Protein AF-0000000080772546 (afdb_homodimer)

Sequence (506 aa):
MTMKTEFAQDALAGRVILITGASQGIGREAALTFARHGATVVLLSRSVKGLEKVYDEIVAAGGPEPAAVPLDLLNAGENEFNQLALTIQREFGRLDGIAHCASHFYALSPLTNQTIEEWMNQYRINTVAPFALTRACLPLLKEAPDASVLFVGEHHALHPAAYWGGFGASNAGLPYLTKVAADEWEMLPSLRVNLLLPGPVNSPQRNRTHPGEDKSERADLADLMPHFLYWLGADSRGRSGEVVELDLRKPRGMTMKTEFAQDALAGRVILITGASQGIGREAALTFARHGATVVLLSRSVKGLEKVYDEIVAAGGPEPAAVPLDLLNAGENEFNQLALTIQREFGRLDGIAHCASHFYALSPLTNQTIEEWMNQYRINTVAPFALTRACLPLLKEAPDASVLFVGEHHALHPAAYWGGFGASNAGLPYLTKVAADEWEMLPSLRVNLLLPGPVNSPQRNRTHPGEDKSERADLADLMPHFLYWLGADSRGRSGEVVELDLRKPRG

Solvent-accessible surface area (backbone atoms only — not comparable to full-atom values): 25727 Å² total; per-residue (Å²): 130,83,72,73,72,78,74,60,61,58,61,33,52,86,36,32,34,38,27,29,29,23,45,47,48,67,19,25,52,46,49,51,51,41,20,64,16,36,12,32,37,37,35,26,25,63,48,60,69,35,35,51,52,49,46,50,52,34,46,73,72,68,27,49,76,56,47,75,43,74,46,49,56,82,76,55,50,72,65,54,35,42,49,50,34,49,50,41,39,72,74,66,67,50,31,24,29,36,39,37,45,45,71,54,75,90,69,83,40,51,68,82,76,58,50,71,64,58,32,50,53,21,25,38,33,37,28,46,34,56,51,49,44,49,49,43,34,39,71,42,28,70,69,26,82,62,14,19,37,37,42,52,58,53,63,45,32,80,49,61,43,60,32,41,47,45,48,22,29,20,36,28,21,39,66,40,45,27,38,19,50,27,56,64,35,65,85,38,81,37,47,35,25,30,33,39,20,68,49,60,38,64,30,67,65,42,49,71,76,39,66,85,56,57,68,87,72,29,15,57,58,75,74,50,45,35,57,52,50,36,59,59,30,76,81,35,68,87,59,52,38,48,76,45,80,44,72,64,45,71,76,80,125,130,84,71,73,71,77,73,60,61,57,61,34,51,85,35,31,34,39,27,30,29,22,45,45,48,67,19,25,53,46,50,50,50,42,20,64,17,36,12,31,37,35,36,26,25,62,47,59,70,35,36,50,51,50,47,50,53,34,46,74,72,68,27,49,76,56,47,75,42,74,47,48,57,82,74,54,50,72,63,55,36,40,49,50,35,50,49,40,39,73,74,64,67,50,30,22,30,35,40,40,45,44,71,52,78,91,69,83,39,50,69,83,77,58,51,71,65,57,32,52,52,21,25,38,33,39,28,47,34,58,52,50,46,49,50,41,33,38,70,41,29,68,70,25,84,63,14,19,38,37,42,52,58,54,64,46,32,82,49,60,43,60,32,42,46,46,49,23,29,19,38,28,21,39,66,39,46,26,37,19,49,27,56,64,35,64,86,38,80,36,46,34,24,30,34,40,20,67,50,60,39,63,30,67,65,42,49,70,77,39,66,86,57,58,69,86,72,29,15,57,58,76,74,50,44,36,57,52,50,36,60,58,31,75,82,35,68,86,59,50,38,48,77,45,79,44,72,65,44,70,76,81,124

Radius of gyration: 24.63 Å; Cα contacts (8 Å, |Δi|>4): 1094; chains: 2; bounding box: 54×73×55 Å

Foldseek 3Di:
DPADQDDAQQLQAPAEEEEEPCLFFLNVVLLLSNQSNHYAYEYEYQDPVSQVVSQVVSVVVVGDRHHYDRDDQLPDDLVNLLVVLVVCCVPRVAHAEYEYPDFDDDAQAAPVPDDPVRLVSRLSRQAVSLVSNCVSNVVRNLPDQAHEYEYEAEPCLVPPDGRCPSNSVSRVNVLVVQQVVCVVCVVRQRYAYEYEYQPFAPTPVNCRHCVPDDNLQHHYSSSSNSVVSCRGGPVCRPPHSYYHYDDPGDDPD/DPADQDDAQQLQAPAEEEEEPCLFFLNVVLLLSNQSNHYAYEYEYQDPVSQVVSQVVSVVVVGDRHHYDRDDQLPDDLVNLLVVLVVCCVPRVAHAEYEYPDFDDDAQAAPVPDDPVRLVSRLSRQAVSLVSNCVSNVVRNLPDQAHEYEYEAEPCLVPPDGRCPSNSVSRVNVLVVQQVVCVVCVVRQRYAYEYEYQPFAPTPVNCRHPVPDDNLQHHYSSSSNSVVSCRGGPVCRPPHSYYHYDDPGDPPD

Structure (mmCIF, N/CA/C/O backbone):
data_AF-0000000080772546-model_v1
#
loop_
_entity.id
_entity.type
_entity.pdbx_description
1 polymer 'Probable oxidoreductase'
#
loop_
_atom_site.group_PDB
_atom_site.id
_atom_site.type_symbol
_atom_site.label_atom_id
_atom_site.label_alt_id
_atom_site.label_comp_id
_atom_site.label_asym_id
_atom_site.label_entity_id
_atom_site.label_seq_id
_atom_site.pdbx_PDB_ins_code
_atom_site.Cartn_x
_atom_site.Cartn_y
_atom_site.Cartn_z
_atom_site.occupancy
_atom_site.B_iso_or_equiv
_atom_site.auth_seq_id
_atom_site.auth_comp_id
_atom_site.auth_asym_id
_atom_site.auth_atom_id
_atom_site.pdbx_PDB_model_num
ATOM 1 N N . MET A 1 1 ? 6.016 -27.094 13.523 1 40.25 1 MET A N 1
ATOM 2 C CA . MET A 1 1 ? 5.898 -28.25 12.648 1 40.25 1 MET A CA 1
ATOM 3 C C . MET A 1 1 ? 6.773 -28.094 11.406 1 40.25 1 MET A C 1
ATOM 5 O O . MET A 1 1 ? 6.742 -27.062 10.75 1 40.25 1 MET A O 1
ATOM 9 N N . THR A 1 2 ? 7.797 -28.922 11.336 1 56.28 2 THR A N 1
ATOM 10 C CA . THR A 1 2 ? 8.789 -28.906 10.266 1 56.28 2 THR A CA 1
ATOM 11 C C . THR A 1 2 ? 8.117 -29.094 8.906 1 56.28 2 THR A C 1
ATOM 13 O O . THR A 1 2 ? 7.344 -30.031 8.711 1 56.28 2 THR A O 1
ATOM 16 N N . MET A 1 3 ? 8.07 -28.094 8.172 1 70.06 3 MET A N 1
ATOM 17 C CA . MET A 1 3 ? 7.367 -28.156 6.895 1 70.06 3 MET A CA 1
ATOM 18 C C . MET A 1 3 ? 7.906 -29.297 6.035 1 70.06 3 MET A C 1
ATOM 20 O O . MET A 1 3 ? 9.094 -29.625 6.109 1 70.06 3 MET A O 1
ATOM 24 N N . LYS A 1 4 ? 6.965 -30.062 5.457 1 78.81 4 LYS A N 1
ATOM 25 C CA . LYS A 1 4 ? 7.266 -31.094 4.473 1 78.81 4 LYS A CA 1
ATOM 26 C C . LYS A 1 4 ? 8.305 -30.609 3.467 1 78.81 4 LYS A C 1
ATOM 28 O O . LYS A 1 4 ? 8.188 -29.516 2.924 1 78.81 4 LYS A O 1
ATOM 33 N N . THR A 1 5 ? 9.406 -31.406 3.32 1 83.19 5 THR A N 1
ATOM 34 C CA . THR A 1 5 ? 10.469 -30.938 2.428 1 83.19 5 THR A CA 1
ATOM 35 C C . THR A 1 5 ? 10.617 -31.875 1.237 1 83.19 5 THR A C 1
ATOM 37 O O . THR A 1 5 ? 11.328 -31.562 0.279 1 83.19 5 THR A O 1
ATOM 40 N N . GLU A 1 6 ? 9.93 -33 1.279 1 90.06 6 GLU A N 1
ATOM 41 C CA . GLU A 1 6 ? 9.992 -33.938 0.17 1 90.06 6 GLU A CA 1
ATOM 42 C C . GLU A 1 6 ? 8.625 -34.125 -0.479 1 90.06 6 GLU A C 1
ATOM 44 O O . GLU A 1 6 ? 7.609 -34.188 0.214 1 90.06 6 GLU A O 1
ATOM 49 N N . PHE A 1 7 ? 8.672 -34.125 -1.815 1 95.56 7 PHE A N 1
ATOM 50 C CA . PHE A 1 7 ? 7.426 -34.25 -2.564 1 95.56 7 PHE A CA 1
ATOM 51 C C . PHE A 1 7 ? 7.543 -35.312 -3.654 1 95.56 7 PHE A C 1
ATOM 53 O O . PHE A 1 7 ? 8.625 -35.5 -4.207 1 95.56 7 PHE A O 1
ATOM 60 N N . ALA A 1 8 ? 6.453 -35.969 -3.865 1 94.88 8 ALA A N 1
ATOM 61 C CA . ALA A 1 8 ? 6.418 -36.938 -4.953 1 94.88 8 ALA A CA 1
ATOM 62 C C . ALA A 1 8 ? 6.785 -36.281 -6.281 1 94.88 8 ALA A C 1
ATOM 64 O O . ALA A 1 8 ? 6.582 -35.094 -6.473 1 94.88 8 ALA A O 1
ATOM 65 N N . GLN A 1 9 ? 7.316 -37.062 -7.195 1 94.56 9 GLN A N 1
ATOM 66 C CA . GLN A 1 9 ? 7.73 -36.562 -8.5 1 94.56 9 GLN A CA 1
ATOM 67 C C . GLN A 1 9 ? 6.535 -36.062 -9.305 1 94.56 9 GLN A C 1
ATOM 69 O O . GLN A 1 9 ? 6.684 -35.219 -10.188 1 94.56 9 GLN A O 1
ATOM 74 N N . ASP A 1 10 ? 5.391 -36.594 -8.977 1 97 10 ASP A N 1
ATOM 75 C CA . ASP A 1 10 ? 4.191 -36.188 -9.703 1 97 10 ASP A CA 1
ATOM 76 C C . ASP A 1 10 ? 3.238 -35.406 -8.812 1 97 10 ASP A C 1
ATOM 78 O O . ASP A 1 10 ? 2.018 -35.5 -8.969 1 97 10 ASP A O 1
ATOM 82 N N . ALA A 1 11 ? 3.842 -34.688 -7.836 1 97.5 11 ALA A N 1
ATOM 83 C CA . ALA A 1 11 ? 3.072 -33.969 -6.816 1 97.5 11 ALA A CA 1
ATOM 84 C C . ALA A 1 11 ? 2.139 -32.938 -7.449 1 97.5 11 ALA A C 1
ATOM 86 O O . ALA A 1 11 ? 1.11 -32.594 -6.867 1 97.5 11 ALA A O 1
ATOM 87 N N . LEU A 1 12 ? 2.434 -32.469 -8.711 1 98.5 12 LEU A N 1
ATOM 88 C CA . LEU A 1 12 ? 1.627 -31.453 -9.367 1 98.5 12 LEU A CA 1
ATOM 89 C C . LEU A 1 12 ? 1.085 -31.969 -10.703 1 98.5 12 LEU A C 1
ATOM 91 O O . LEU A 1 12 ? 0.707 -31.172 -11.562 1 98.5 12 LEU A O 1
ATOM 95 N N . ALA A 1 13 ? 1.122 -33.281 -10.852 1 97.75 13 ALA A N 1
ATOM 96 C CA . ALA A 1 13 ? 0.665 -33.875 -12.102 1 97.75 13 ALA A CA 1
ATOM 97 C C . ALA A 1 13 ? -0.762 -33.438 -12.43 1 97.75 13 ALA A C 1
ATOM 99 O O . ALA A 1 13 ? -1.642 -33.469 -11.562 1 97.75 13 ALA A O 1
ATOM 100 N N . GLY A 1 14 ? -0.937 -32.969 -13.656 1 96.88 14 GLY A N 1
ATOM 101 C CA . GLY A 1 14 ? -2.258 -32.594 -14.148 1 96.88 14 GLY A CA 1
ATOM 102 C C . GLY A 1 14 ? -2.625 -31.156 -13.852 1 96.88 14 GLY A C 1
ATOM 103 O O . GLY A 1 14 ? -3.623 -30.641 -14.367 1 96.88 14 GLY A O 1
ATOM 104 N N . ARG A 1 15 ? -1.861 -30.484 -13.094 1 98.56 15 ARG A N 1
ATOM 105 C CA . ARG A 1 15 ? -2.164 -29.094 -12.734 1 98.56 15 ARG A CA 1
ATOM 106 C C . ARG A 1 15 ? -1.615 -28.125 -13.773 1 98.56 15 ARG A C 1
ATOM 108 O O . ARG A 1 15 ? -0.56 -28.375 -14.359 1 98.56 15 ARG A O 1
ATOM 115 N N . VAL A 1 16 ? -2.348 -27.062 -14.039 1 98.94 16 VAL A N 1
ATOM 116 C CA . VAL A 1 16 ? -1.895 -25.922 -14.836 1 98.94 16 VAL A CA 1
ATOM 117 C C . VAL A 1 16 ? -1.628 -24.734 -13.922 1 98.94 16 VAL A C 1
ATOM 119 O O . VAL A 1 16 ? -2.52 -24.281 -13.195 1 98.94 16 VAL A O 1
ATOM 122 N N . ILE A 1 17 ? -0.395 -24.203 -13.93 1 98.94 17 ILE A N 1
ATOM 123 C CA . ILE A 1 17 ? -0.001 -23.172 -12.984 1 98.94 17 ILE A CA 1
ATOM 124 C C . ILE A 1 17 ? 0.64 -22 -13.742 1 98.94 17 ILE A C 1
ATOM 126 O O . ILE A 1 17 ? 1.574 -22.203 -14.523 1 98.94 17 ILE A O 1
ATOM 130 N N . LEU A 1 18 ? 0.068 -20.844 -13.594 1 99 18 LEU A N 1
ATOM 131 C CA . LEU A 1 18 ? 0.614 -19.609 -14.141 1 99 18 LEU A CA 1
ATOM 132 C C . LEU A 1 18 ? 1.67 -19.016 -13.211 1 99 18 LEU A C 1
ATOM 134 O O . LEU A 1 18 ? 1.46 -18.938 -12 1 99 18 LEU A O 1
ATOM 138 N N . ILE A 1 19 ? 2.83 -18.656 -13.727 1 99 19 ILE A N 1
ATOM 139 C CA . ILE A 1 19 ? 3.916 -18.078 -12.953 1 99 19 ILE A CA 1
ATOM 140 C C . ILE A 1 19 ? 4.324 -16.734 -13.57 1 99 19 ILE A C 1
ATOM 142 O O . ILE A 1 19 ? 4.707 -16.672 -14.742 1 99 19 ILE A O 1
ATOM 146 N N . THR A 1 20 ? 4.203 -15.68 -12.797 1 98.94 20 THR A N 1
ATOM 147 C CA . THR A 1 20 ? 4.738 -14.406 -13.258 1 98.94 20 THR A CA 1
ATOM 148 C C . THR A 1 20 ? 6.207 -14.266 -12.875 1 98.94 20 THR A C 1
ATOM 150 O O . THR A 1 20 ? 6.672 -14.898 -11.922 1 98.94 20 THR A O 1
ATOM 153 N N . GLY A 1 21 ? 6.914 -13.398 -13.625 1 98.56 21 GLY A N 1
ATOM 154 C CA . GLY A 1 21 ? 8.344 -13.312 -13.383 1 98.56 21 GLY A CA 1
ATOM 155 C C . GLY A 1 21 ? 9.078 -14.617 -13.648 1 98.56 21 GLY A C 1
ATOM 156 O O . GLY A 1 21 ? 10.016 -14.969 -12.93 1 98.56 21 GLY A O 1
ATOM 157 N N . ALA A 1 22 ? 8.688 -15.328 -14.664 1 98.81 22 ALA A N 1
ATOM 158 C CA . ALA A 1 22 ? 9.102 -16.719 -14.844 1 98.81 22 ALA A CA 1
ATOM 159 C C . ALA A 1 22 ? 10.453 -16.797 -15.547 1 98.81 22 ALA A C 1
ATOM 161 O O . ALA A 1 22 ? 11.023 -17.891 -15.68 1 98.81 22 ALA A O 1
ATOM 162 N N . SER A 1 23 ? 11.031 -15.703 -15.945 1 98.25 23 SER A N 1
ATOM 163 C CA . SER A 1 23 ? 12.211 -15.734 -16.812 1 98.25 23 SER A CA 1
ATOM 164 C C . SER A 1 23 ? 13.492 -15.797 -15.977 1 98.25 23 SER A C 1
ATOM 166 O O . SER A 1 23 ? 14.57 -16.062 -16.516 1 98.25 23 SER A O 1
ATOM 168 N N . GLN A 1 24 ? 13.438 -15.5 -14.695 1 97.19 24 GLN A N 1
ATOM 169 C CA . GLN A 1 24 ? 14.633 -15.492 -13.867 1 97.19 24 GLN A CA 1
ATOM 170 C C . GLN A 1 24 ? 14.281 -15.672 -12.391 1 97.19 24 GLN A C 1
ATOM 172 O O . GLN A 1 24 ? 13.109 -15.664 -12.023 1 97.19 24 GLN A O 1
ATOM 177 N N . GLY A 1 25 ? 15.281 -15.922 -11.625 1 97.5 25 GLY A N 1
ATOM 178 C CA . GLY A 1 25 ? 15.164 -15.898 -10.18 1 97.5 25 GLY A CA 1
ATOM 179 C C . GLY A 1 25 ? 14.18 -16.922 -9.648 1 97.5 25 GLY A C 1
ATOM 180 O O . GLY A 1 25 ? 14.211 -18.094 -10.055 1 97.5 25 GLY A O 1
ATOM 181 N N . ILE A 1 26 ? 13.438 -16.484 -8.703 1 98.5 26 ILE A N 1
ATOM 182 C CA . ILE A 1 26 ? 12.508 -17.359 -7.984 1 98.5 26 ILE A CA 1
ATOM 183 C C . ILE A 1 26 ? 11.469 -17.922 -8.953 1 98.5 26 ILE A C 1
ATOM 185 O O . ILE A 1 26 ? 11.172 -19.109 -8.93 1 98.5 26 ILE A O 1
ATOM 189 N N . GLY A 1 27 ? 10.945 -17.062 -9.859 1 98.81 27 GLY A N 1
ATOM 190 C CA . GLY A 1 27 ? 9.93 -17.5 -10.805 1 98.81 27 GLY A CA 1
ATOM 191 C C . GLY A 1 27 ? 10.43 -18.594 -11.75 1 98.81 27 GLY A C 1
ATOM 192 O O . GLY A 1 27 ? 9.719 -19.562 -12.008 1 98.81 27 GLY A O 1
ATOM 193 N N . ARG A 1 28 ? 11.602 -18.391 -12.227 1 98.81 28 ARG A N 1
ATOM 194 C CA . ARG A 1 28 ? 12.211 -19.391 -13.094 1 98.81 28 ARG A CA 1
ATOM 195 C C . ARG A 1 28 ? 12.375 -20.719 -12.352 1 98.81 28 ARG A C 1
ATOM 197 O O . ARG A 1 28 ? 12.016 -21.781 -12.883 1 98.81 28 ARG A O 1
ATOM 204 N N . GLU A 1 29 ? 12.945 -20.672 -11.164 1 98.75 29 GLU A N 1
ATOM 205 C CA . GLU A 1 29 ? 13.18 -21.891 -10.398 1 98.75 29 GLU A CA 1
ATOM 206 C C . GLU A 1 29 ? 11.859 -22.594 -10.07 1 98.75 29 GLU A C 1
ATOM 208 O O . GLU A 1 29 ? 11.789 -23.828 -10.102 1 98.75 29 GLU A O 1
ATOM 213 N N . ALA A 1 30 ? 10.883 -21.797 -9.758 1 98.88 30 ALA A N 1
ATOM 214 C CA . ALA A 1 30 ? 9.562 -22.359 -9.5 1 98.88 30 ALA A CA 1
ATOM 215 C C . ALA A 1 30 ? 9.008 -23.062 -10.742 1 98.88 30 ALA A C 1
ATOM 217 O O . ALA A 1 30 ? 8.492 -24.172 -10.656 1 98.88 30 ALA A O 1
ATOM 218 N N . ALA A 1 31 ? 9.148 -22.406 -11.875 1 98.94 31 ALA A N 1
ATOM 219 C CA . ALA A 1 31 ? 8.656 -22.969 -13.133 1 98.94 31 ALA A CA 1
ATOM 220 C C . ALA A 1 31 ? 9.297 -24.312 -13.414 1 98.94 31 ALA A C 1
ATOM 222 O O . ALA A 1 31 ? 8.602 -25.297 -13.703 1 98.94 31 ALA A O 1
ATOM 223 N N . LEU A 1 32 ? 10.594 -24.375 -13.305 1 98.88 32 LEU A N 1
ATOM 224 C CA . LEU A 1 32 ? 11.32 -25.609 -13.547 1 98.88 32 LEU A CA 1
ATOM 225 C C . LEU A 1 32 ? 10.906 -26.688 -12.547 1 98.88 32 LEU A C 1
ATOM 227 O O . LEU A 1 32 ? 10.695 -27.844 -12.93 1 98.88 32 LEU A O 1
ATOM 231 N N . THR A 1 33 ? 10.789 -26.297 -11.312 1 98.81 33 THR A N 1
ATOM 232 C CA . THR A 1 33 ? 10.438 -27.234 -10.25 1 98.81 33 THR A CA 1
ATOM 233 C C . THR A 1 33 ? 9.031 -27.781 -10.469 1 98.81 33 THR A C 1
ATOM 235 O O . THR A 1 33 ? 8.805 -28.984 -10.359 1 98.81 33 THR A O 1
ATOM 238 N N . PHE A 1 34 ? 8.055 -26.906 -10.766 1 98.94 34 PHE A N 1
ATOM 239 C CA . PHE A 1 34 ? 6.68 -27.328 -10.977 1 98.94 34 PHE A CA 1
ATOM 240 C C . PHE A 1 34 ? 6.59 -28.297 -12.156 1 98.94 34 PHE A C 1
ATOM 242 O O . PHE A 1 34 ? 5.918 -29.328 -12.07 1 98.94 34 PHE A O 1
ATOM 249 N N . ALA A 1 35 ? 7.293 -27.969 -13.227 1 98.88 35 ALA A N 1
ATOM 250 C CA . ALA A 1 35 ? 7.305 -28.844 -14.398 1 98.88 35 ALA A CA 1
ATOM 251 C C . ALA A 1 35 ? 7.902 -30.203 -14.062 1 98.88 35 ALA A C 1
ATOM 253 O O . ALA A 1 35 ? 7.383 -31.234 -14.492 1 98.88 35 ALA A O 1
ATOM 254 N N . ARG A 1 36 ? 8.969 -30.203 -13.297 1 98.38 36 ARG A N 1
ATOM 255 C CA . ARG A 1 36 ? 9.617 -31.438 -12.883 1 98.38 36 ARG A CA 1
ATOM 256 C C . ARG A 1 36 ? 8.664 -32.312 -12.07 1 98.38 36 ARG A C 1
ATOM 258 O O . ARG A 1 36 ? 8.781 -33.531 -12.078 1 98.38 36 ARG A O 1
ATOM 265 N N . HIS A 1 37 ? 7.742 -31.672 -11.43 1 98.69 37 HIS A N 1
ATOM 266 C CA . HIS A 1 37 ? 6.797 -32.406 -10.602 1 98.69 37 HIS A CA 1
ATOM 267 C C . HIS A 1 37 ? 5.473 -32.625 -11.328 1 98.69 37 HIS A C 1
ATOM 269 O O . HIS A 1 37 ? 4.457 -32.906 -10.695 1 98.69 37 HIS A O 1
ATOM 275 N N . GLY A 1 38 ? 5.465 -32.312 -12.656 1 98.56 38 GLY A N 1
ATOM 276 C CA . GLY A 1 38 ? 4.383 -32.812 -13.492 1 98.56 38 GLY A CA 1
ATOM 277 C C . GLY A 1 38 ? 3.422 -31.734 -13.93 1 98.56 38 GLY A C 1
ATOM 278 O O . GLY A 1 38 ? 2.504 -31.984 -14.711 1 98.56 38 GLY A O 1
ATOM 279 N N . ALA A 1 39 ? 3.584 -30.547 -13.523 1 98.88 39 ALA A N 1
ATOM 280 C CA . ALA A 1 39 ? 2.656 -29.469 -13.859 1 98.88 39 ALA A CA 1
ATOM 281 C C . ALA A 1 39 ? 2.898 -28.969 -15.281 1 98.88 39 ALA A C 1
ATOM 283 O O . ALA A 1 39 ? 4.035 -28.969 -15.758 1 98.88 39 ALA A O 1
ATOM 284 N N . THR A 1 40 ? 1.844 -28.562 -15.953 1 98.88 40 THR A N 1
ATOM 285 C CA . THR A 1 40 ? 1.962 -27.656 -17.094 1 98.88 40 THR A CA 1
ATOM 286 C C . THR A 1 40 ? 2.033 -26.219 -16.625 1 98.88 40 THR A C 1
ATOM 288 O O . THR A 1 40 ? 1.129 -25.734 -15.945 1 98.88 40 THR A O 1
ATOM 291 N N . VAL A 1 41 ? 3.117 -25.562 -17.016 1 98.94 41 VAL A N 1
ATOM 292 C CA . VAL A 1 41 ? 3.309 -24.203 -16.484 1 98.94 41 VAL A CA 1
ATOM 293 C C . VAL A 1 41 ? 3.088 -23.188 -17.594 1 98.94 41 VAL A C 1
ATOM 295 O O . VAL A 1 41 ? 3.445 -23.422 -18.75 1 98.94 41 VAL A O 1
ATOM 298 N N . VAL A 1 42 ? 2.383 -22.109 -17.297 1 98.94 42 VAL A N 1
ATOM 299 C CA . VAL A 1 42 ? 2.266 -20.906 -18.109 1 98.94 42 VAL A CA 1
ATOM 300 C C . VAL A 1 42 ? 3.262 -19.859 -17.641 1 98.94 42 VAL A C 1
ATOM 302 O O . VAL A 1 42 ? 3.135 -19.328 -16.531 1 98.94 42 VAL A O 1
ATOM 305 N N . LEU A 1 43 ? 4.238 -19.578 -18.5 1 98.94 43 LEU A N 1
ATOM 306 C CA . LEU A 1 43 ? 5.344 -18.688 -18.156 1 98.94 43 LEU A CA 1
ATOM 307 C C . LEU A 1 43 ? 5.043 -17.266 -18.594 1 98.94 43 LEU A C 1
ATOM 309 O O . LEU A 1 43 ? 4.855 -16.984 -19.781 1 98.94 43 LEU A O 1
ATOM 313 N N . LEU A 1 44 ? 4.965 -16.406 -17.625 1 98.94 44 LEU A N 1
ATOM 314 C CA . LEU A 1 44 ? 4.68 -15.008 -17.953 1 98.94 44 LEU A CA 1
ATOM 315 C C . LEU A 1 44 ? 5.848 -14.109 -17.547 1 98.94 44 LEU A C 1
ATOM 317 O O . LEU A 1 44 ? 6.32 -14.172 -16.406 1 98.94 44 LEU A O 1
ATOM 321 N N . SER A 1 45 ? 6.363 -13.312 -18.391 1 98.62 45 SER A N 1
ATOM 322 C CA . SER A 1 45 ? 7.379 -12.289 -18.156 1 98.62 45 SER A CA 1
ATOM 323 C C . SER A 1 45 ? 7.477 -11.328 -19.328 1 98.62 45 SER A C 1
ATOM 325 O O . SER A 1 45 ? 6.91 -11.586 -20.406 1 98.62 45 SER A O 1
ATOM 327 N N . ARG A 1 46 ? 8.172 -10.289 -19.156 1 97.69 46 ARG A N 1
ATOM 328 C CA . ARG A 1 46 ? 8.359 -9.344 -20.25 1 97.69 46 ARG A CA 1
ATOM 329 C C . ARG A 1 46 ? 9.508 -9.773 -21.156 1 97.69 46 ARG A C 1
ATOM 331 O O . ARG A 1 46 ? 9.648 -9.273 -22.266 1 97.69 46 ARG A O 1
ATOM 338 N N . SER A 1 47 ? 10.406 -10.703 -20.703 1 98 47 SER A N 1
ATOM 339 C CA . SER A 1 47 ? 11.602 -11.109 -21.422 1 98 47 SER A CA 1
ATOM 340 C C . SER A 1 47 ? 11.328 -12.297 -22.328 1 98 47 SER A C 1
ATOM 342 O O . SER A 1 47 ? 11.289 -13.445 -21.875 1 98 47 SER A O 1
ATOM 344 N N . VAL A 1 48 ? 11.297 -12.055 -23.656 1 98.25 48 VAL A N 1
ATOM 345 C CA . VAL A 1 48 ? 11.055 -13.125 -24.609 1 98.25 48 VAL A CA 1
ATOM 346 C C . VAL A 1 48 ? 12.203 -14.133 -24.547 1 98.25 48 VAL A C 1
ATOM 348 O O . VAL A 1 48 ? 11.969 -15.344 -24.453 1 98.25 48 VAL A O 1
ATOM 351 N N . LYS A 1 49 ? 13.414 -13.633 -24.547 1 98.56 49 LYS A N 1
ATOM 352 C CA . LYS A 1 49 ? 14.586 -14.508 -24.5 1 98.56 49 LYS A CA 1
ATOM 353 C C . LYS A 1 49 ? 14.594 -15.344 -23.234 1 98.56 49 LYS A C 1
ATOM 355 O O . LYS A 1 49 ? 14.914 -16.531 -23.266 1 98.56 49 LYS A O 1
ATOM 360 N N . GLY A 1 50 ? 14.289 -14.719 -22.094 1 98.62 50 GLY A N 1
ATOM 361 C CA . GLY A 1 50 ? 14.219 -15.438 -20.828 1 98.62 50 GLY A CA 1
ATOM 362 C C . GLY A 1 50 ? 13.172 -16.531 -20.828 1 98.62 50 GLY A C 1
ATOM 363 O O . GLY A 1 50 ? 13.414 -17.625 -20.312 1 98.62 50 GLY A O 1
ATOM 364 N N . LEU A 1 51 ? 12.023 -16.234 -21.422 1 98.81 51 LEU A N 1
ATOM 365 C CA . LEU A 1 51 ? 10.938 -17.203 -21.5 1 98.81 51 LEU A CA 1
ATOM 366 C C . LEU A 1 51 ? 11.328 -18.391 -22.375 1 98.81 51 LEU A C 1
ATOM 368 O O . LEU A 1 51 ? 11.055 -19.547 -22.031 1 98.81 51 LEU A O 1
ATOM 372 N N . GLU A 1 52 ? 11.938 -18.141 -23.469 1 98.69 52 GLU A N 1
ATOM 373 C CA . GLU A 1 52 ? 12.367 -19.188 -24.391 1 98.69 52 GLU A CA 1
ATOM 374 C C . GLU A 1 52 ? 13.359 -20.141 -23.719 1 98.69 52 GLU A C 1
ATOM 376 O O . GLU A 1 52 ? 13.281 -21.359 -23.891 1 98.69 52 GLU A O 1
ATOM 381 N N . LYS A 1 53 ? 14.266 -19.562 -22.984 1 98.81 53 LYS A N 1
ATOM 382 C CA . LYS A 1 53 ? 15.258 -20.375 -22.266 1 98.81 53 LYS A CA 1
ATOM 383 C C . LYS A 1 53 ? 14.586 -21.328 -21.297 1 98.81 53 LYS A C 1
ATOM 385 O O . LYS A 1 53 ? 14.914 -22.516 -21.25 1 98.81 53 LYS A O 1
ATOM 390 N N . VAL A 1 54 ? 13.68 -20.766 -20.484 1 98.88 54 VAL A N 1
ATOM 391 C CA . VAL A 1 54 ? 12.984 -21.594 -19.516 1 98.88 54 VAL A CA 1
ATOM 392 C C . VAL A 1 54 ? 12.141 -22.641 -20.25 1 98.88 54 VAL A C 1
ATOM 394 O O . VAL A 1 54 ? 12.102 -23.812 -19.844 1 98.88 54 VAL A O 1
ATOM 397 N N . TYR A 1 55 ? 11.43 -22.25 -21.297 1 98.81 55 TYR A N 1
ATOM 398 C CA . TYR A 1 55 ? 10.641 -23.156 -22.125 1 98.81 55 TYR A CA 1
ATOM 399 C C . TYR A 1 55 ? 11.492 -24.328 -22.609 1 98.81 55 TYR A C 1
ATOM 401 O O . TYR A 1 55 ? 11.117 -25.484 -22.406 1 98.81 55 TYR A O 1
ATOM 409 N N . ASP A 1 56 ? 12.625 -24.062 -23.156 1 98.81 56 ASP A N 1
ATOM 410 C CA . ASP A 1 56 ? 13.508 -25.062 -23.734 1 98.81 56 ASP A CA 1
ATOM 411 C C . ASP A 1 56 ? 14.031 -26.016 -22.656 1 98.81 56 ASP A C 1
ATOM 413 O O . ASP A 1 56 ? 14.133 -27.234 -22.875 1 98.81 56 ASP A O 1
ATOM 417 N N . GLU A 1 57 ? 14.367 -25.438 -21.547 1 98.81 57 GLU A N 1
ATOM 418 C CA . GLU A 1 57 ? 14.875 -26.25 -20.438 1 98.81 57 GLU A CA 1
ATOM 419 C C . GLU A 1 57 ? 13.828 -27.234 -19.953 1 98.81 57 GLU A C 1
ATOM 421 O O . GLU A 1 57 ? 14.141 -28.391 -19.656 1 98.81 57 GLU A O 1
ATOM 426 N N . ILE A 1 58 ? 12.602 -26.766 -19.859 1 98.88 58 ILE A N 1
ATOM 427 C CA . ILE A 1 58 ? 11.523 -27.641 -19.391 1 98.88 58 ILE A CA 1
ATOM 428 C C . ILE A 1 58 ? 11.305 -28.766 -20.391 1 98.88 58 ILE A C 1
ATOM 430 O O . ILE A 1 58 ? 11.219 -29.938 -20.016 1 98.88 58 ILE A O 1
ATOM 434 N N . VAL A 1 59 ? 11.273 -28.484 -21.656 1 98.69 59 VAL A N 1
ATOM 435 C CA . VAL A 1 59 ? 11.047 -29.469 -22.703 1 98.69 59 VAL A CA 1
ATOM 436 C C . VAL A 1 59 ? 12.211 -30.453 -22.75 1 98.69 59 VAL A C 1
ATOM 438 O O . VAL A 1 59 ? 11.992 -31.672 -22.844 1 98.69 59 VAL A O 1
ATOM 441 N N . ALA A 1 60 ? 13.375 -29.953 -22.656 1 98.62 60 ALA A N 1
ATOM 442 C CA . ALA A 1 60 ? 14.562 -30.797 -22.703 1 98.62 60 ALA A CA 1
ATOM 443 C C . ALA A 1 60 ? 14.586 -31.781 -21.531 1 98.62 60 ALA A C 1
ATOM 445 O O . ALA A 1 60 ? 15.086 -32.906 -21.672 1 98.62 60 ALA A O 1
ATOM 446 N N . ALA A 1 61 ? 14.047 -31.359 -20.438 1 98.25 61 ALA A N 1
ATOM 447 C CA . ALA A 1 61 ? 14.023 -32.188 -19.234 1 98.25 61 ALA A CA 1
ATOM 448 C C . ALA A 1 61 ? 12.875 -33.188 -19.281 1 98.25 61 ALA A C 1
ATOM 450 O O . ALA A 1 61 ? 12.727 -34.031 -18.375 1 98.25 61 ALA A O 1
ATOM 451 N N . GLY A 1 62 ? 12.016 -33.094 -20.297 1 97.69 62 GLY A N 1
ATOM 452 C CA . GLY A 1 62 ? 10.93 -34.062 -20.484 1 97.69 62 GLY A CA 1
ATOM 453 C C . GLY A 1 62 ? 9.656 -33.656 -19.766 1 97.69 62 GLY A C 1
ATOM 454 O O . GLY A 1 62 ? 8.758 -34.469 -19.562 1 97.69 62 GLY A O 1
ATOM 455 N N . GLY A 1 63 ? 9.57 -32.375 -19.297 1 97.75 63 GLY A N 1
ATOM 456 C CA . GLY A 1 63 ? 8.359 -31.891 -18.656 1 97.75 63 GLY A CA 1
ATOM 457 C C . GLY A 1 63 ? 7.242 -31.594 -19.641 1 97.75 63 GLY A C 1
ATOM 458 O O . GLY A 1 63 ? 7.461 -31.594 -20.859 1 97.75 63 GLY A O 1
ATOM 459 N N . PRO A 1 64 ? 6.02 -31.453 -19.062 1 98.12 64 PRO A N 1
ATOM 460 C CA . PRO A 1 64 ? 4.934 -31.031 -19.953 1 98.12 64 PRO A CA 1
ATOM 461 C C . PRO A 1 64 ? 5.25 -29.734 -20.703 1 98.12 64 PRO A C 1
ATOM 463 O O . PRO A 1 64 ? 5.852 -28.812 -20.125 1 98.12 64 PRO A O 1
ATOM 466 N N . GLU A 1 65 ? 4.887 -29.656 -21.938 1 98.12 65 GLU A N 1
ATOM 467 C CA . GLU A 1 65 ? 5.18 -28.469 -22.734 1 98.12 65 GLU A CA 1
ATOM 468 C C . GLU A 1 65 ? 4.543 -27.219 -22.141 1 98.12 65 GLU A C 1
ATOM 470 O O . GLU A 1 65 ? 3.324 -27.172 -21.953 1 98.12 65 GLU A O 1
ATOM 475 N N . PRO A 1 66 ? 5.332 -26.25 -21.812 1 98.62 66 PRO A N 1
ATOM 476 C CA . PRO A 1 66 ? 4.797 -25.016 -21.234 1 98.62 66 PRO A CA 1
ATOM 477 C C . PRO A 1 66 ? 4.227 -24.062 -22.281 1 98.62 66 PRO A C 1
ATOM 479 O O . PRO A 1 66 ? 4.34 -24.328 -23.484 1 98.62 66 PRO A O 1
ATOM 482 N N . ALA A 1 67 ? 3.52 -23.078 -21.844 1 98.62 67 ALA A N 1
ATOM 483 C CA . ALA A 1 67 ? 3.174 -21.922 -22.656 1 98.62 67 ALA A CA 1
ATOM 484 C C . ALA A 1 67 ? 3.953 -20.688 -22.219 1 98.62 67 ALA A C 1
ATOM 486 O O . ALA A 1 67 ? 4.125 -20.453 -21.016 1 98.62 67 ALA A O 1
ATOM 487 N N . ALA A 1 68 ? 4.488 -19.984 -23.172 1 98.69 68 ALA A N 1
ATOM 488 C CA . ALA A 1 68 ? 5.211 -18.75 -22.891 1 98.69 68 ALA A CA 1
ATOM 489 C C . ALA A 1 68 ? 4.391 -17.531 -23.297 1 98.69 68 ALA A C 1
ATOM 491 O O . ALA A 1 68 ? 3.912 -17.453 -24.422 1 98.69 68 ALA A O 1
ATOM 492 N N . VAL A 1 69 ? 4.242 -16.578 -22.359 1 98.62 69 VAL A N 1
ATOM 493 C CA . VAL A 1 69 ? 3.424 -15.391 -22.609 1 98.62 69 VAL A CA 1
ATOM 494 C C . VAL A 1 69 ? 4.238 -14.133 -22.312 1 98.62 69 VAL A C 1
ATOM 496 O O . VAL A 1 69 ? 4.328 -13.703 -21.156 1 98.62 69 VAL A O 1
ATOM 499 N N . PRO A 1 70 ? 4.773 -13.508 -23.391 1 98.5 70 PRO A N 1
ATOM 500 C CA . PRO A 1 70 ? 5.387 -12.195 -23.156 1 98.5 70 PRO A CA 1
ATOM 501 C C . PRO A 1 70 ? 4.367 -11.125 -22.781 1 98.5 70 PRO A C 1
ATOM 503 O O . PRO A 1 70 ? 3.412 -10.891 -23.531 1 98.5 70 PRO A O 1
ATOM 506 N N . LEU A 1 71 ? 4.5 -10.531 -21.609 1 98.56 71 LEU A N 1
ATOM 507 C CA . LEU A 1 71 ? 3.58 -9.5 -21.141 1 98.56 71 LEU A CA 1
ATOM 508 C C . LEU A 1 71 ? 4.266 -8.562 -20.156 1 98.56 71 LEU A C 1
ATOM 510 O O . LEU A 1 71 ? 4.871 -9.016 -19.188 1 98.56 71 LEU A O 1
ATOM 514 N N . ASP A 1 72 ? 4.242 -7.309 -20.438 1 98.5 72 ASP A N 1
ATOM 515 C CA . ASP A 1 72 ? 4.746 -6.285 -19.516 1 98.5 72 ASP A CA 1
ATOM 516 C C . ASP A 1 72 ? 3.676 -5.867 -18.516 1 98.5 72 ASP A C 1
ATOM 518 O O . ASP A 1 72 ? 2.727 -5.164 -18.859 1 98.5 72 ASP A O 1
ATOM 522 N N . LEU A 1 73 ? 3.893 -6.191 -17.25 1 98.62 73 LEU A N 1
ATOM 523 C CA . LEU A 1 73 ? 2.885 -5.988 -16.219 1 98.62 73 LEU A CA 1
ATOM 524 C C . LEU A 1 73 ? 2.715 -4.504 -15.914 1 98.62 73 LEU A C 1
ATOM 526 O O . LEU A 1 73 ? 1.704 -4.094 -15.336 1 98.62 73 LEU A O 1
ATOM 530 N N . LEU A 1 74 ? 3.697 -3.713 -16.203 1 98.25 74 LEU A N 1
ATOM 531 C CA . LEU A 1 74 ? 3.568 -2.273 -16 1 98.25 74 LEU A CA 1
ATOM 532 C C . LEU A 1 74 ? 2.545 -1.679 -16.969 1 98.25 74 LEU A C 1
ATOM 534 O O . LEU A 1 74 ? 1.772 -0.794 -16.578 1 98.25 74 LEU A O 1
ATOM 538 N N . ASN A 1 75 ? 2.465 -2.219 -18.141 1 97.75 75 ASN A N 1
ATOM 539 C CA . ASN A 1 75 ? 1.661 -1.591 -19.188 1 97.75 75 ASN A CA 1
ATOM 540 C C . ASN A 1 75 ? 0.382 -2.377 -19.453 1 97.75 75 ASN A C 1
ATOM 542 O O . ASN A 1 75 ? -0.544 -1.866 -20.094 1 97.75 75 ASN A O 1
ATOM 546 N N . ALA A 1 76 ? 0.32 -3.65 -19.016 1 98.44 76 ALA A N 1
ATOM 547 C CA . ALA A 1 76 ? -0.854 -4.484 -19.266 1 98.44 76 ALA A CA 1
ATOM 548 C C . ALA A 1 76 ? -2.082 -3.932 -18.547 1 98.44 76 ALA A C 1
ATOM 550 O O . ALA A 1 76 ? -2.039 -3.676 -17.344 1 98.44 76 ALA A O 1
ATOM 551 N N . GLY A 1 77 ? -3.166 -3.715 -19.281 1 98.38 77 GLY A N 1
ATOM 552 C CA . GLY A 1 77 ? -4.422 -3.26 -18.703 1 98.38 77 GLY A CA 1
ATOM 553 C C . GLY A 1 77 ? -5.445 -4.367 -18.562 1 98.38 77 GLY A C 1
ATOM 554 O O . GLY A 1 77 ? -5.105 -5.551 -18.625 1 98.38 77 GLY A O 1
ATOM 555 N N . GLU A 1 78 ? -6.68 -3.98 -18.312 1 98.62 78 GLU A N 1
ATOM 556 C CA . GLU A 1 78 ? -7.773 -4.922 -18.094 1 98.62 78 GLU A CA 1
ATOM 557 C C . GLU A 1 78 ? -7.902 -5.887 -19.266 1 98.62 78 GLU A C 1
ATOM 559 O O . GLU A 1 78 ? -8.031 -7.098 -19.078 1 98.62 78 GLU A O 1
ATOM 564 N N . ASN A 1 79 ? -7.82 -5.398 -20.422 1 98.5 79 ASN A N 1
ATOM 565 C CA . ASN A 1 79 ? -8.023 -6.211 -21.609 1 98.5 79 ASN A CA 1
ATOM 566 C C . ASN A 1 79 ? -6.93 -7.262 -21.766 1 98.5 79 ASN A C 1
ATOM 568 O O . ASN A 1 79 ? -7.211 -8.406 -22.125 1 98.5 79 ASN A O 1
ATOM 572 N N . GLU A 1 80 ? -5.73 -6.895 -21.594 1 98.69 80 GLU A N 1
ATOM 573 C CA . GLU A 1 80 ? -4.613 -7.828 -21.719 1 98.69 80 GLU A CA 1
ATOM 574 C C . GLU A 1 80 ? -4.746 -8.984 -20.719 1 98.69 80 GLU A C 1
ATOM 576 O O . GLU A 1 80 ? -4.523 -10.141 -21.078 1 98.69 80 GLU A O 1
ATOM 581 N N . PHE A 1 81 ? -5.156 -8.695 -19.5 1 98.81 81 PHE A N 1
ATOM 582 C CA . PHE A 1 81 ? -5.297 -9.727 -18.484 1 98.81 81 PHE A CA 1
ATOM 583 C C . PHE A 1 81 ? -6.465 -10.648 -18.797 1 98.81 81 PHE A C 1
ATOM 585 O O . PHE A 1 81 ? -6.359 -11.867 -18.641 1 98.81 81 PHE A O 1
ATOM 592 N N . ASN A 1 82 ? -7.508 -10.031 -19.234 1 98.69 82 ASN A N 1
ATOM 593 C CA . ASN A 1 82 ? -8.664 -10.844 -19.609 1 98.69 82 ASN A CA 1
ATOM 594 C C . ASN A 1 82 ? -8.344 -11.758 -20.797 1 98.69 82 ASN A C 1
ATOM 596 O O . ASN A 1 82 ? -8.758 -12.914 -20.812 1 98.69 82 ASN A O 1
ATOM 600 N N . GLN A 1 83 ? -7.652 -11.242 -21.75 1 98.62 83 GLN A N 1
ATOM 601 C CA . GLN A 1 83 ? -7.266 -12.039 -22.906 1 98.62 83 GLN A CA 1
ATOM 602 C C . GLN A 1 83 ? -6.348 -13.188 -22.5 1 98.62 83 GLN A C 1
ATOM 604 O O . GLN A 1 83 ? -6.434 -14.289 -23.062 1 98.62 83 GLN A O 1
ATOM 609 N N . LEU A 1 84 ? -5.465 -12.906 -21.609 1 98.75 84 LEU A N 1
ATOM 610 C CA . LEU A 1 84 ? -4.602 -13.969 -21.109 1 98.75 84 LEU A CA 1
ATOM 611 C C . LEU A 1 84 ? -5.422 -15.094 -20.484 1 98.75 84 LEU A C 1
ATOM 613 O O . LEU A 1 84 ? -5.172 -16.266 -20.75 1 98.75 84 LEU A O 1
ATOM 617 N N . ALA A 1 85 ? -6.398 -14.766 -19.656 1 98.81 85 ALA A N 1
ATOM 618 C CA . ALA A 1 85 ? -7.266 -15.766 -19.031 1 98.81 85 ALA A CA 1
ATOM 619 C C . ALA A 1 85 ? -8 -16.594 -20.078 1 98.81 85 ALA A C 1
ATOM 621 O O . ALA A 1 85 ? -8.094 -17.812 -19.969 1 98.81 85 ALA A O 1
ATOM 622 N N . LEU A 1 86 ? -8.438 -15.906 -21.094 1 98.5 86 LEU A N 1
ATOM 623 C CA . LEU A 1 86 ? -9.148 -16.578 -22.172 1 98.5 86 LEU A CA 1
ATOM 624 C C . LEU A 1 86 ? -8.219 -17.531 -22.922 1 98.5 86 LEU A C 1
ATOM 626 O O . LEU A 1 86 ? -8.617 -18.625 -23.297 1 98.5 86 LEU A O 1
ATOM 630 N N . THR A 1 87 ? -7.051 -17.078 -23.172 1 98.5 87 THR A N 1
ATOM 631 C CA . THR A 1 87 ? -6.066 -17.906 -23.859 1 98.5 87 THR A CA 1
ATOM 632 C C . THR A 1 87 ? -5.754 -19.172 -23.047 1 98.5 87 THR A C 1
ATOM 634 O O . THR A 1 87 ? -5.648 -20.266 -23.594 1 98.5 87 THR A O 1
ATOM 637 N N . ILE A 1 88 ? -5.605 -19.016 -21.734 1 98.69 88 ILE A N 1
ATOM 638 C CA . ILE A 1 88 ? -5.352 -20.156 -20.859 1 98.69 88 ILE A CA 1
ATOM 639 C C . ILE A 1 88 ? -6.527 -21.125 -20.906 1 98.69 88 ILE A C 1
ATOM 641 O O . ILE A 1 88 ? -6.336 -22.344 -21 1 98.69 88 ILE A O 1
ATOM 645 N N . GLN A 1 89 ? -7.715 -20.562 -20.891 1 98.56 89 GLN A N 1
ATOM 646 C CA . GLN A 1 89 ? -8.914 -21.391 -21 1 98.56 89 GLN A CA 1
ATOM 647 C C . GLN A 1 89 ? -8.922 -22.188 -22.297 1 98.56 89 GLN A C 1
ATOM 649 O O . GLN A 1 89 ? -9.203 -23.391 -22.297 1 98.56 89 GLN A O 1
ATOM 654 N N . ARG A 1 90 ? -8.641 -21.562 -23.375 1 98.12 90 ARG A N 1
ATOM 655 C CA . ARG A 1 90 ? -8.695 -22.172 -24.688 1 98.12 90 ARG A CA 1
ATOM 656 C C . ARG A 1 90 ? -7.621 -23.25 -24.844 1 98.12 90 ARG A C 1
ATOM 658 O O . ARG A 1 90 ? -7.879 -24.312 -25.391 1 98.12 90 ARG A O 1
ATOM 665 N N . GLU A 1 91 ? -6.465 -22.969 -24.328 1 97.81 91 GLU A N 1
ATOM 666 C CA . GLU A 1 91 ? -5.312 -23.828 -24.547 1 97.81 91 GLU A CA 1
ATOM 667 C C . GLU A 1 91 ? -5.305 -25 -23.578 1 97.81 91 GLU A C 1
ATOM 669 O O . GLU A 1 91 ? -4.918 -26.109 -23.938 1 97.81 91 GLU A O 1
ATOM 674 N N . PHE A 1 92 ? -5.68 -24.719 -22.375 1 98.06 92 PHE A N 1
ATOM 675 C CA . PHE A 1 92 ? -5.477 -25.734 -21.359 1 98.06 92 PHE A CA 1
ATOM 676 C C . PHE A 1 92 ? -6.809 -26.156 -20.734 1 98.06 92 PHE A C 1
ATOM 678 O O . PHE A 1 92 ? -6.902 -27.203 -20.094 1 98.06 92 PHE A O 1
ATOM 685 N N . GLY A 1 93 ? -7.852 -25.281 -20.812 1 97.69 93 GLY A N 1
ATOM 686 C CA . GLY A 1 93 ? -9.18 -25.562 -20.297 1 97.69 93 GLY A CA 1
ATOM 687 C C . GLY A 1 93 ? -9.289 -25.438 -18.797 1 97.69 93 GLY A C 1
ATOM 688 O O . GLY A 1 93 ? -10.359 -25.641 -18.219 1 97.69 93 GLY A O 1
ATOM 689 N N . ARG A 1 94 ? -8.172 -25.141 -18.156 1 97.75 94 ARG A N 1
ATOM 690 C CA . ARG A 1 94 ? -8.18 -25.047 -16.703 1 97.75 94 ARG A CA 1
ATOM 691 C C . ARG A 1 94 ? -7.023 -24.188 -16.203 1 97.75 94 ARG A C 1
ATOM 693 O O . ARG A 1 94 ? -6.074 -23.922 -16.938 1 97.75 94 ARG A O 1
ATOM 700 N N . LEU A 1 95 ? -7.09 -23.781 -14.984 1 98.88 95 LEU A N 1
ATOM 701 C CA . LEU A 1 95 ? -6.035 -23.156 -14.203 1 98.88 95 LEU A CA 1
ATOM 702 C C . LEU A 1 95 ? -6.148 -23.531 -12.727 1 98.88 95 LEU A C 1
ATOM 704 O O . LEU A 1 95 ? -7.176 -23.281 -12.094 1 98.88 95 LEU A O 1
ATOM 708 N N . ASP A 1 96 ? -5.047 -24.094 -12.211 1 98.88 96 ASP A N 1
ATOM 709 C CA . ASP A 1 96 ? -5.102 -24.656 -10.867 1 98.88 96 ASP A CA 1
ATOM 710 C C . ASP A 1 96 ? -4.316 -23.797 -9.883 1 98.88 96 ASP A C 1
ATOM 712 O O . ASP A 1 96 ? -4.398 -24 -8.664 1 98.88 96 ASP A O 1
ATOM 716 N N . GLY A 1 97 ? -3.566 -22.828 -10.398 1 98.88 97 GLY A N 1
ATOM 717 C CA . GLY A 1 97 ? -2.816 -21.984 -9.484 1 98.88 97 GLY A CA 1
ATOM 718 C C . GLY A 1 97 ? -2.109 -20.828 -10.172 1 98.88 97 GLY A C 1
ATOM 719 O O . GLY A 1 97 ? -1.972 -20.828 -11.398 1 98.88 97 GLY A O 1
ATOM 720 N N . ILE A 1 98 ? -1.75 -19.891 -9.43 1 99 98 ILE A N 1
ATOM 721 C CA . ILE A 1 98 ? -0.906 -18.766 -9.836 1 99 98 ILE A CA 1
ATOM 722 C C . ILE A 1 98 ? 0.2 -18.562 -8.805 1 99 98 ILE A C 1
ATOM 724 O O . ILE A 1 98 ? -0.061 -18.531 -7.602 1 99 98 ILE A O 1
ATOM 728 N N . ALA A 1 99 ? 1.397 -18.516 -9.227 1 99 99 ALA A N 1
ATOM 729 C CA . ALA A 1 99 ? 2.514 -18.016 -8.422 1 99 99 ALA A CA 1
ATOM 730 C C . ALA A 1 99 ? 2.953 -16.641 -8.891 1 99 99 ALA A C 1
ATOM 732 O O . ALA A 1 99 ? 3.545 -16.5 -9.969 1 99 99 ALA A O 1
ATOM 733 N N . HIS A 1 100 ? 2.654 -15.656 -8.148 1 98.94 100 HIS A N 1
ATOM 734 C CA . HIS A 1 100 ? 3.039 -14.289 -8.461 1 98.94 100 HIS A CA 1
ATOM 735 C C . HIS A 1 100 ? 4.465 -14 -8 1 98.94 100 HIS A C 1
ATOM 737 O O . HIS A 1 100 ? 4.676 -13.531 -6.879 1 98.94 100 HIS A O 1
ATOM 743 N N . CYS A 1 101 ? 5.398 -14.117 -8.906 1 98.81 101 CYS A N 1
ATOM 744 C CA . CYS A 1 101 ? 6.805 -13.977 -8.539 1 98.81 101 CYS A CA 1
ATOM 745 C C . CYS A 1 101 ? 7.391 -12.695 -9.109 1 98.81 101 CYS A C 1
ATOM 747 O O . CYS A 1 101 ? 8.508 -12.312 -8.766 1 98.81 101 CYS A O 1
ATOM 749 N N . ALA A 1 102 ? 6.625 -12.039 -10.023 1 98.56 102 ALA A N 1
ATOM 750 C CA . ALA A 1 102 ? 7.109 -10.781 -10.578 1 98.56 102 ALA A CA 1
ATOM 751 C C . ALA A 1 102 ? 7.203 -9.703 -9.508 1 98.56 102 ALA A C 1
ATOM 753 O O . ALA A 1 102 ? 6.324 -9.594 -8.648 1 98.56 102 ALA A O 1
ATOM 754 N N . SER A 1 103 ? 8.203 -8.977 -9.492 1 97.25 103 SER A N 1
ATOM 755 C CA . SER A 1 103 ? 8.445 -7.879 -8.555 1 97.25 103 SER A CA 1
ATOM 756 C C . SER A 1 103 ? 9.234 -6.754 -9.219 1 97.25 103 SER A C 1
ATOM 758 O O . SER A 1 103 ? 10.039 -7 -10.117 1 97.25 103 SER A O 1
ATOM 760 N N . HIS A 1 104 ? 8.992 -5.617 -8.836 1 96.38 104 HIS A N 1
ATOM 761 C CA . HIS A 1 104 ? 9.711 -4.461 -9.352 1 96.38 104 HIS A CA 1
ATOM 762 C C . HIS A 1 104 ? 10.367 -3.668 -8.227 1 96.38 104 HIS A C 1
ATOM 764 O O . HIS A 1 104 ? 9.703 -3.277 -7.27 1 96.38 104 HIS A O 1
ATOM 770 N N . PHE A 1 105 ? 11.641 -3.52 -8.281 1 96.12 105 PHE A N 1
ATOM 771 C CA . PHE A 1 105 ? 12.477 -2.756 -7.363 1 96.12 105 PHE A CA 1
ATOM 772 C C . PHE A 1 105 ? 13.289 -1.711 -8.117 1 96.12 105 PHE A C 1
ATOM 774 O O . PHE A 1 105 ? 14.008 -2.041 -9.062 1 96.12 105 PHE A O 1
ATOM 781 N N . TYR A 1 106 ? 13.18 -0.486 -7.719 1 93 106 TYR A N 1
ATOM 782 C CA . TYR A 1 106 ? 13.969 0.559 -8.367 1 93 106 TYR A CA 1
ATOM 783 C C . TYR A 1 106 ? 15.359 0.642 -7.758 1 93 106 TYR A C 1
ATOM 785 O O . TYR A 1 106 ? 16.328 0.189 -8.367 1 93 106 TYR A O 1
ATOM 793 N N . ALA A 1 107 ? 15.453 1.153 -6.605 1 93.56 107 ALA A N 1
ATOM 794 C CA . ALA A 1 107 ? 16.719 1.283 -5.883 1 93.56 107 ALA A CA 1
ATOM 795 C C . ALA A 1 107 ? 16.469 1.645 -4.418 1 93.56 107 ALA A C 1
ATOM 797 O O . ALA A 1 107 ? 15.438 2.217 -4.074 1 93.56 107 ALA A O 1
ATOM 798 N N . LEU A 1 108 ? 17.422 1.183 -3.648 1 95.06 108 LEU A N 1
ATOM 799 C CA . LEU A 1 108 ? 17.453 1.74 -2.301 1 95.06 108 LEU A CA 1
ATOM 800 C C . LEU A 1 108 ? 17.797 3.225 -2.334 1 95.06 108 LEU A C 1
ATOM 802 O O . LEU A 1 108 ? 18.75 3.631 -3 1 95.06 108 LEU A O 1
ATOM 806 N N . SER A 1 109 ? 17.031 4.012 -1.686 1 97.56 109 SER A N 1
ATOM 807 C CA . SER A 1 109 ? 17.266 5.449 -1.636 1 97.56 109 SER A CA 1
ATOM 808 C C . SER A 1 109 ? 16.469 6.102 -0.513 1 97.56 109 SER A C 1
ATOM 810 O O . SER A 1 109 ? 15.406 5.609 -0.13 1 97.56 109 SER A O 1
ATOM 812 N N . PRO A 1 110 ? 17.016 7.184 0.033 1 98.19 110 PRO A N 1
ATOM 813 C CA . PRO A 1 110 ? 16.188 7.902 1 1 98.19 110 PRO A CA 1
ATOM 814 C C . PRO A 1 110 ? 14.906 8.453 0.38 1 98.19 110 PRO A C 1
ATOM 816 O O . PRO A 1 110 ? 14.844 8.664 -0.834 1 98.19 110 PRO A O 1
ATOM 819 N N . LEU A 1 111 ? 13.93 8.727 1.222 1 98.69 111 LEU A N 1
ATOM 820 C CA . LEU A 1 111 ? 12.641 9.25 0.771 1 98.69 111 LEU A CA 1
ATOM 821 C C . LEU A 1 111 ? 12.828 10.531 -0.033 1 98.69 111 LEU A C 1
ATOM 823 O O . LEU A 1 111 ? 12.102 10.773 -1.002 1 98.69 111 LEU A O 1
ATOM 827 N N . THR A 1 112 ? 13.797 11.32 0.263 1 98.56 112 THR A N 1
ATOM 828 C CA . THR A 1 112 ? 14.016 12.617 -0.361 1 98.56 112 THR A CA 1
ATOM 829 C C . THR A 1 112 ? 14.375 12.461 -1.835 1 98.56 112 THR A C 1
ATOM 831 O O . THR A 1 112 ? 14.211 13.391 -2.625 1 98.56 112 THR A O 1
ATOM 834 N N . ASN A 1 113 ? 14.867 11.297 -2.178 1 98.5 113 ASN A N 1
ATOM 835 C CA . ASN A 1 113 ? 15.359 11.086 -3.537 1 98.5 113 ASN A CA 1
ATOM 836 C C . ASN A 1 113 ? 14.367 10.273 -4.367 1 98.5 113 ASN A C 1
ATOM 838 O O . ASN A 1 113 ? 14.586 10.047 -5.559 1 98.5 113 ASN A O 1
ATOM 842 N N . GLN A 1 114 ? 13.32 9.789 -3.777 1 98.69 114 GLN A N 1
ATOM 843 C CA . GLN A 1 114 ? 12.359 8.953 -4.484 1 98.69 114 GLN A CA 1
ATOM 844 C C . GLN A 1 114 ? 11.281 9.797 -5.156 1 98.69 114 GLN A C 1
ATOM 846 O O . GLN A 1 114 ? 10.93 10.867 -4.66 1 98.69 114 GLN A O 1
ATOM 851 N N . THR A 1 115 ? 10.742 9.336 -6.266 1 98.75 115 THR A N 1
ATOM 852 C CA . THR A 1 115 ? 9.82 10.141 -7.059 1 98.75 115 THR A CA 1
ATOM 853 C C . THR A 1 115 ? 8.422 9.539 -7.031 1 98.75 115 THR A C 1
ATOM 855 O O . THR A 1 115 ? 8.25 8.367 -6.68 1 98.75 115 THR A O 1
ATOM 858 N N . ILE A 1 116 ? 7.484 10.344 -7.457 1 98.81 116 ILE A N 1
ATOM 859 C CA . ILE A 1 116 ? 6.098 9.914 -7.602 1 98.81 116 ILE A CA 1
ATOM 860 C C . ILE A 1 116 ? 6.02 8.75 -8.586 1 98.81 116 ILE A C 1
ATOM 862 O O . ILE A 1 116 ? 5.371 7.734 -8.312 1 98.81 116 ILE A O 1
ATOM 866 N N . GLU A 1 117 ? 6.699 8.867 -9.648 1 98.5 117 GLU A N 1
ATOM 867 C CA . GLU A 1 117 ? 6.684 7.852 -10.695 1 98.5 117 GLU A CA 1
ATOM 868 C C . GLU A 1 117 ? 7.199 6.516 -10.164 1 98.5 117 GLU A C 1
ATOM 870 O O . GLU A 1 117 ? 6.609 5.465 -10.438 1 98.5 117 GLU A O 1
ATOM 875 N N . GLU A 1 118 ? 8.289 6.535 -9.445 1 98.56 118 GLU A N 1
ATOM 876 C CA . GLU A 1 118 ? 8.859 5.316 -8.875 1 98.56 118 GLU A CA 1
ATOM 877 C C . GLU A 1 118 ? 7.855 4.625 -7.953 1 98.56 118 GLU A C 1
ATOM 879 O O . GLU A 1 118 ? 7.68 3.408 -8.016 1 98.56 118 GLU A O 1
ATOM 884 N N . TRP A 1 119 ? 7.211 5.422 -7.09 1 98.88 119 TRP A N 1
ATOM 885 C CA . TRP A 1 119 ? 6.242 4.863 -6.156 1 98.88 119 TRP A CA 1
ATOM 886 C C . TRP A 1 119 ? 5.062 4.242 -6.898 1 98.88 119 TRP A C 1
ATOM 888 O O . TRP A 1 119 ? 4.645 3.123 -6.59 1 98.88 119 TRP A O 1
ATOM 898 N N . MET A 1 120 ? 4.578 4.938 -7.895 1 98.81 120 MET A N 1
ATOM 899 C CA . MET A 1 120 ? 3.41 4.477 -8.641 1 98.81 120 MET A CA 1
ATOM 900 C C . MET A 1 120 ? 3.734 3.221 -9.438 1 98.81 120 MET A C 1
ATOM 902 O O . MET A 1 120 ? 2.959 2.262 -9.445 1 98.81 120 MET A O 1
ATOM 906 N N . ASN A 1 121 ? 4.891 3.209 -10.117 1 98.75 121 ASN A N 1
ATOM 907 C CA . ASN A 1 121 ? 5.281 2.055 -10.914 1 98.75 121 ASN A CA 1
ATOM 908 C C . ASN A 1 121 ? 5.48 0.813 -10.055 1 98.75 121 ASN A C 1
ATOM 910 O O . ASN A 1 121 ? 5.09 -0.288 -10.445 1 98.75 121 ASN A O 1
ATOM 914 N N . GLN A 1 122 ? 6.09 0.987 -8.93 1 98.69 122 GLN A N 1
ATOM 915 C CA . GLN A 1 122 ? 6.309 -0.144 -8.039 1 98.69 122 GLN A CA 1
ATOM 916 C C . GLN A 1 122 ? 4.984 -0.71 -7.531 1 98.69 122 GLN A C 1
ATOM 918 O O . GLN A 1 122 ? 4.805 -1.929 -7.48 1 98.69 122 GLN A O 1
ATOM 923 N N . TYR A 1 123 ? 4.051 0.179 -7.172 1 98.88 123 TYR A N 1
ATOM 924 C CA . TYR A 1 123 ? 2.752 -0.297 -6.707 1 98.88 123 TYR A CA 1
ATOM 925 C C . TYR A 1 123 ? 1.999 -1.012 -7.82 1 98.88 123 TYR A C 1
ATOM 927 O O . TYR A 1 123 ? 1.337 -2.023 -7.582 1 98.88 123 TYR A O 1
ATOM 935 N N . ARG A 1 124 ? 2.104 -0.488 -9.016 1 98.88 124 ARG A N 1
ATOM 936 C CA . ARG A 1 124 ? 1.453 -1.071 -10.18 1 98.88 124 ARG A CA 1
ATOM 937 C C . ARG A 1 124 ? 1.89 -2.518 -10.391 1 98.88 124 ARG A C 1
ATOM 939 O O . ARG A 1 124 ? 1.056 -3.398 -10.609 1 98.88 124 ARG A O 1
ATOM 946 N N . ILE A 1 125 ? 3.104 -2.754 -10.234 1 98.75 125 ILE A N 1
ATOM 947 C CA . ILE A 1 125 ? 3.641 -4.078 -10.539 1 98.75 125 ILE A CA 1
ATOM 948 C C . ILE A 1 125 ? 3.512 -4.977 -9.305 1 98.75 125 ILE A C 1
ATOM 950 O O . ILE A 1 125 ? 3.062 -6.121 -9.414 1 98.75 125 ILE A O 1
ATOM 954 N N . ASN A 1 126 ? 3.844 -4.469 -8.109 1 98.75 126 ASN A N 1
ATOM 955 C CA . ASN A 1 126 ? 4.035 -5.309 -6.938 1 98.75 126 ASN A CA 1
ATOM 956 C C . ASN A 1 126 ? 2.701 -5.66 -6.277 1 98.75 126 ASN A C 1
ATOM 958 O O . ASN A 1 126 ? 2.605 -6.652 -5.555 1 98.75 126 ASN A O 1
ATOM 962 N N . THR A 1 127 ? 1.691 -4.828 -6.52 1 98.88 127 THR A N 1
ATOM 963 C CA . THR A 1 127 ? 0.429 -5.09 -5.836 1 98.88 127 THR A CA 1
ATOM 964 C C . THR A 1 127 ? -0.724 -5.148 -6.836 1 98.88 127 THR A C 1
ATOM 966 O O . THR A 1 127 ? -1.497 -6.109 -6.84 1 98.88 127 THR A O 1
ATOM 969 N N . VAL A 1 128 ? -0.793 -4.223 -7.758 1 98.94 128 VAL A N 1
ATOM 970 C CA . VAL A 1 128 ? -1.979 -4.102 -8.602 1 98.94 128 VAL A CA 1
ATOM 971 C C . VAL A 1 128 ? -1.981 -5.207 -9.648 1 98.94 128 VAL A C 1
ATOM 973 O O . VAL A 1 128 ? -3.033 -5.77 -9.969 1 98.94 128 VAL A O 1
ATOM 976 N N . ALA A 1 129 ? -0.846 -5.469 -10.195 1 98.88 129 ALA A N 1
ATOM 977 C CA . ALA A 1 129 ? -0.781 -6.512 -11.211 1 98.88 129 ALA A CA 1
ATOM 978 C C . ALA A 1 129 ? -1.212 -7.863 -10.648 1 98.88 129 ALA A C 1
ATOM 980 O O . ALA A 1 129 ? -2.047 -8.555 -11.242 1 98.88 129 ALA A O 1
ATOM 981 N N . PRO A 1 130 ? -0.674 -8.281 -9.477 1 98.88 130 PRO A N 1
ATOM 982 C CA . PRO A 1 130 ? -1.165 -9.531 -8.883 1 98.88 130 PRO A CA 1
ATOM 983 C C . PRO A 1 130 ? -2.672 -9.516 -8.641 1 98.88 130 PRO A C 1
ATOM 985 O O . PRO A 1 130 ? -3.35 -10.516 -8.867 1 98.88 130 PRO A O 1
ATOM 988 N N . PHE A 1 131 ? -3.193 -8.43 -8.188 1 98.94 131 PHE A N 1
ATOM 989 C CA . PHE A 1 131 ? -4.629 -8.281 -7.992 1 98.94 131 PHE A CA 1
ATOM 990 C C . PHE A 1 131 ? -5.383 -8.477 -9.305 1 98.94 131 PHE A C 1
ATOM 992 O O . PHE A 1 131 ? -6.258 -9.344 -9.398 1 98.94 131 PHE A O 1
ATOM 999 N N . ALA A 1 132 ? -5 -7.762 -10.297 1 98.94 132 ALA A N 1
ATOM 1000 C CA . ALA A 1 132 ? -5.738 -7.699 -11.562 1 98.94 132 ALA A CA 1
ATOM 1001 C C . ALA A 1 132 ? -5.656 -9.023 -12.305 1 98.94 132 ALA A C 1
ATOM 1003 O O . ALA A 1 132 ? -6.648 -9.492 -12.875 1 98.94 132 ALA A O 1
ATOM 1004 N N . LEU A 1 133 ? -4.492 -9.578 -12.32 1 98.94 133 LEU A N 1
ATOM 1005 C CA . LEU A 1 133 ? -4.305 -10.852 -13 1 98.94 133 LEU A CA 1
ATOM 1006 C C . LEU A 1 133 ? -5.102 -11.961 -12.312 1 98.94 133 LEU A C 1
ATOM 1008 O O . LEU A 1 133 ? -5.742 -12.773 -12.984 1 98.94 133 LEU A O 1
ATOM 1012 N N . THR A 1 134 ? -5.051 -12.008 -10.961 1 98.94 134 THR A N 1
ATOM 1013 C CA . THR A 1 134 ? -5.844 -12.969 -10.211 1 98.94 134 THR A CA 1
ATOM 1014 C C . THR A 1 134 ? -7.332 -12.789 -10.5 1 98.94 134 THR A C 1
ATOM 1016 O O . THR A 1 134 ? -8.047 -13.773 -10.719 1 98.94 134 THR A O 1
ATOM 1019 N N . ARG A 1 135 ? -7.727 -11.531 -10.523 1 98.88 135 ARG A N 1
ATOM 1020 C CA . ARG A 1 135 ? -9.125 -11.227 -10.805 1 98.88 135 ARG A CA 1
ATOM 1021 C C . ARG A 1 135 ? -9.531 -11.734 -12.18 1 98.88 135 ARG A C 1
ATOM 1023 O O . ARG A 1 135 ? -10.586 -12.352 -12.336 1 98.88 135 ARG A O 1
ATOM 1030 N N . ALA A 1 136 ? -8.742 -11.523 -13.156 1 98.88 136 ALA A N 1
ATOM 1031 C CA . ALA A 1 136 ? -9.031 -11.938 -14.523 1 98.88 136 ALA A CA 1
ATOM 1032 C C . ALA A 1 136 ? -9.117 -13.461 -14.625 1 98.88 136 ALA A C 1
ATOM 1034 O O . ALA A 1 136 ? -9.922 -13.992 -15.406 1 98.88 136 ALA A O 1
ATOM 1035 N N . CYS A 1 137 ? -8.344 -14.172 -13.859 1 98.88 137 CYS A N 1
ATOM 1036 C CA . CYS A 1 137 ? -8.25 -15.625 -13.93 1 98.88 137 CYS A CA 1
ATOM 1037 C C . CYS A 1 137 ? -9.242 -16.281 -12.969 1 98.88 137 CYS A C 1
ATOM 1039 O O . CYS A 1 137 ? -9.352 -17.516 -12.938 1 98.88 137 CYS A O 1
ATOM 1041 N N . LEU A 1 138 ? -9.945 -15.5 -12.195 1 98.81 138 LEU A N 1
ATOM 1042 C CA . LEU A 1 138 ? -10.758 -16.016 -11.102 1 98.81 138 LEU A CA 1
ATOM 1043 C C . LEU A 1 138 ? -11.805 -17 -11.625 1 98.81 138 LEU A C 1
ATOM 1045 O O . LEU A 1 138 ? -12.062 -18.031 -11 1 98.81 138 LEU A O 1
ATOM 1049 N N . PRO A 1 139 ? -12.422 -16.766 -12.789 1 98.44 139 PRO A N 1
ATOM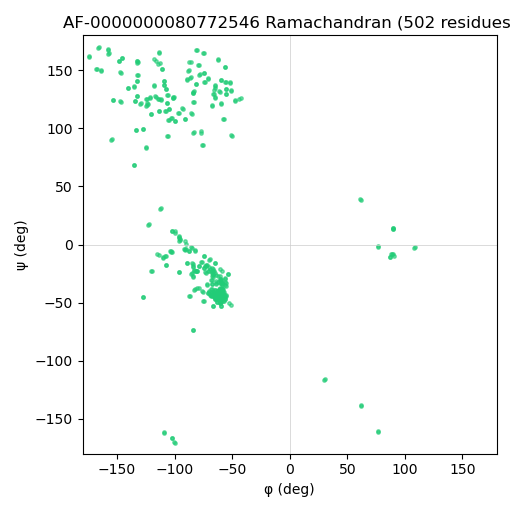 1050 C CA . PRO A 1 139 ? -13.391 -17.75 -13.281 1 98.44 139 PRO A CA 1
ATOM 1051 C C . PRO A 1 139 ? -12.781 -19.125 -13.5 1 98.44 139 PRO A C 1
ATOM 1053 O O . PRO A 1 139 ? -13.406 -20.141 -13.18 1 98.44 139 PRO A O 1
ATOM 1056 N N . LEU A 1 140 ? -11.586 -19.219 -13.977 1 98.81 140 LEU A N 1
ATOM 1057 C CA . LEU A 1 140 ? -10.906 -20.484 -14.18 1 98.81 140 LEU A CA 1
ATOM 1058 C C . LEU A 1 140 ? -10.523 -21.109 -12.844 1 98.81 140 LEU A C 1
ATOM 1060 O O . LEU A 1 140 ? -10.672 -22.328 -12.664 1 98.81 140 LEU A O 1
ATOM 1064 N N . LEU A 1 141 ? -10.039 -20.266 -11.93 1 98.88 141 LEU A N 1
ATOM 1065 C CA . LEU A 1 141 ? -9.633 -20.75 -10.617 1 98.88 141 LEU A CA 1
ATOM 1066 C C . LEU A 1 141 ? -10.812 -21.359 -9.867 1 98.88 141 LEU A C 1
ATOM 1068 O O . LEU A 1 141 ? -10.68 -22.406 -9.234 1 98.88 141 LEU A O 1
ATOM 1072 N N . LYS A 1 142 ? -11.93 -20.734 -10 1 98.06 142 LYS A N 1
ATOM 1073 C CA . LYS A 1 142 ? -13.125 -21.188 -9.297 1 98.06 142 LYS A CA 1
ATOM 1074 C C . LYS A 1 142 ? -13.594 -22.547 -9.82 1 98.06 142 LYS A C 1
ATOM 1076 O O . LYS A 1 142 ? -14.211 -23.312 -9.086 1 98.06 142 LYS A O 1
ATOM 1081 N N . GLU A 1 143 ? -13.305 -22.812 -11.031 1 97.69 143 GLU A N 1
ATOM 1082 C CA . GLU A 1 143 ? -13.758 -24.047 -11.656 1 97.69 143 GLU A CA 1
ATOM 1083 C C . GLU A 1 143 ? -12.82 -25.203 -11.336 1 97.69 143 GLU A C 1
ATOM 1085 O O . GLU A 1 143 ? -13.188 -26.375 -11.508 1 97.69 143 GLU A O 1
ATOM 1090 N N . ALA A 1 144 ? -11.609 -24.938 -10.922 1 98.12 144 ALA A N 1
ATOM 1091 C CA . ALA A 1 144 ? -10.633 -25.969 -10.594 1 98.12 144 ALA A CA 1
ATOM 1092 C C . ALA A 1 144 ? -11.008 -26.688 -9.297 1 98.12 144 ALA A C 1
ATOM 1094 O O . ALA A 1 144 ? -11.5 -26.062 -8.352 1 98.12 144 ALA A O 1
ATOM 1095 N N . PRO A 1 145 ? -10.781 -27.969 -9.203 1 97.31 145 PRO A N 1
ATOM 1096 C CA . PRO A 1 145 ? -11.141 -28.703 -7.996 1 97.31 145 PRO A CA 1
ATOM 1097 C C . PRO A 1 145 ? -10.305 -28.312 -6.785 1 97.31 145 PRO A C 1
ATOM 1099 O O . PRO A 1 145 ? -10.734 -28.5 -5.645 1 97.31 145 PRO A O 1
ATOM 1102 N N . ASP A 1 146 ? -9.148 -27.812 -6.996 1 98.31 146 ASP A N 1
ATOM 1103 C CA . ASP A 1 146 ? -8.195 -27.406 -5.965 1 98.31 146 ASP A CA 1
ATOM 1104 C C . ASP A 1 146 ? -7.254 -26.328 -6.48 1 98.31 146 ASP A C 1
ATOM 1106 O O . ASP A 1 146 ? -6.176 -26.625 -6.996 1 98.31 146 ASP A O 1
ATOM 1110 N N . ALA A 1 147 ? -7.633 -25.031 -6.293 1 98.81 147 ALA A N 1
ATOM 1111 C CA . ALA A 1 147 ? -6.859 -23.922 -6.848 1 98.81 147 ALA A CA 1
ATOM 1112 C C . ALA A 1 147 ? -6.141 -23.156 -5.742 1 98.81 147 ALA A C 1
ATOM 1114 O O . ALA A 1 147 ? -6.684 -22.969 -4.652 1 98.81 147 ALA A O 1
ATOM 1115 N N . SER A 1 148 ? -4.922 -22.734 -6.008 1 98.88 148 SER A N 1
ATOM 1116 C CA . SER A 1 148 ? -4.109 -22.016 -5.043 1 98.88 148 SER A CA 1
ATOM 1117 C C . SER A 1 148 ? -3.441 -20.797 -5.688 1 98.88 148 SER A C 1
ATOM 1119 O O . SER A 1 148 ? -2.795 -20.922 -6.73 1 98.88 148 SER A O 1
ATOM 1121 N N . VAL A 1 149 ? -3.676 -19.656 -5.137 1 98.94 149 VAL A N 1
ATOM 1122 C CA . VAL A 1 149 ? -2.947 -18.453 -5.504 1 98.94 149 VAL A CA 1
ATOM 1123 C C . VAL A 1 149 ? -1.872 -18.156 -4.461 1 98.94 149 VAL A C 1
ATOM 1125 O O . VAL A 1 149 ? -2.154 -18.125 -3.26 1 98.94 149 VAL A O 1
ATOM 1128 N N . LEU A 1 150 ? -0.67 -18 -4.875 1 99 150 LEU A N 1
ATOM 1129 C CA . LEU A 1 150 ? 0.453 -17.703 -3.994 1 99 150 LEU A CA 1
ATOM 1130 C C . LEU A 1 150 ? 1.109 -16.375 -4.391 1 99 150 LEU A C 1
ATOM 1132 O O . LEU A 1 150 ? 1.658 -16.266 -5.488 1 99 150 LEU A O 1
ATOM 1136 N N . PHE A 1 151 ? 0.984 -15.398 -3.533 1 98.94 151 PHE A N 1
ATOM 1137 C CA . PHE A 1 151 ? 1.787 -14.188 -3.676 1 98.94 151 PHE A CA 1
ATOM 1138 C C . PHE A 1 151 ? 3.182 -14.391 -3.1 1 98.94 151 PHE A C 1
ATOM 1140 O O . PHE A 1 151 ? 3.34 -15.023 -2.051 1 98.94 151 PHE A O 1
ATOM 1147 N N . VAL A 1 152 ? 4.176 -13.898 -3.803 1 98.81 152 VAL A N 1
ATOM 1148 C CA . VAL A 1 152 ? 5.535 -13.867 -3.277 1 98.81 152 VAL A CA 1
ATOM 1149 C C . VAL A 1 152 ? 5.898 -12.445 -2.863 1 98.81 152 VAL A C 1
ATOM 1151 O O . VAL A 1 152 ? 5.922 -11.531 -3.695 1 98.81 152 VAL A O 1
ATOM 1154 N N . GLY A 1 153 ? 6.137 -12.297 -1.615 1 98.12 153 GLY A N 1
ATOM 1155 C CA . GLY A 1 153 ? 6.277 -10.953 -1.08 1 98.12 153 GLY A CA 1
ATOM 1156 C C . GLY A 1 153 ? 7.703 -10.609 -0.684 1 98.12 153 GLY A C 1
ATOM 1157 O O . GLY A 1 153 ? 8.656 -11.203 -1.202 1 98.12 153 GLY A O 1
ATOM 1158 N N . GLU A 1 154 ? 7.828 -9.633 0.101 1 96.12 154 GLU A N 1
ATOM 1159 C CA . GLU A 1 154 ? 9.094 -9.039 0.505 1 96.12 154 GLU A CA 1
ATOM 1160 C C . GLU A 1 154 ? 9.125 -8.766 2.006 1 96.12 154 GLU A C 1
ATOM 1162 O O . GLU A 1 154 ? 8.188 -8.172 2.551 1 96.12 154 GLU A O 1
ATOM 1167 N N . HIS A 1 155 ? 10.242 -9.102 2.613 1 96.19 155 HIS A N 1
ATOM 1168 C CA . HIS A 1 155 ? 10.422 -8.977 4.055 1 96.19 155 HIS A CA 1
ATOM 1169 C C . HIS A 1 155 ? 10.18 -7.539 4.512 1 96.19 155 HIS A C 1
ATOM 1171 O O . HIS A 1 155 ? 9.508 -7.309 5.52 1 96.19 155 HIS A O 1
ATOM 1177 N N . HIS A 1 156 ? 10.664 -6.594 3.873 1 95.44 156 HIS A N 1
ATOM 1178 C CA . HIS A 1 156 ? 10.625 -5.199 4.297 1 95.44 156 HIS A CA 1
ATOM 1179 C C . HIS A 1 156 ? 9.234 -4.605 4.109 1 95.44 156 HIS A C 1
ATOM 1181 O O . HIS A 1 156 ? 8.969 -3.488 4.559 1 95.44 156 HIS A O 1
ATOM 1187 N N . ALA A 1 157 ? 8.359 -5.309 3.432 1 96.44 157 ALA A N 1
ATOM 1188 C CA . ALA A 1 157 ? 6.969 -4.871 3.371 1 96.44 157 ALA A CA 1
ATOM 1189 C C . ALA A 1 157 ? 6.297 -4.992 4.734 1 96.44 157 ALA A C 1
ATOM 1191 O O . ALA A 1 157 ? 5.383 -4.227 5.051 1 96.44 157 ALA A O 1
ATOM 1192 N N . LEU A 1 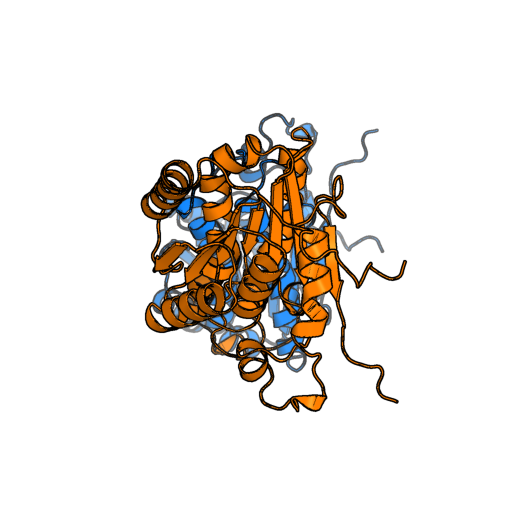158 ? 6.754 -5.969 5.527 1 97.25 158 LEU A N 1
ATOM 1193 C CA . LEU A 1 158 ? 6.207 -6.223 6.855 1 97.25 158 LEU A CA 1
ATOM 1194 C C . LEU A 1 158 ? 7.051 -5.543 7.93 1 97.25 158 LEU A C 1
ATOM 1196 O O . LEU A 1 158 ? 6.574 -5.312 9.047 1 97.25 158 LEU A O 1
ATOM 1200 N N . HIS A 1 159 ? 8.281 -5.301 7.602 1 97.81 159 HIS A N 1
ATOM 1201 C CA . HIS A 1 159 ? 9.242 -4.715 8.531 1 97.81 159 HIS A CA 1
ATOM 1202 C C . HIS A 1 159 ? 9.883 -3.455 7.945 1 97.81 159 HIS A C 1
ATOM 1204 O O . HIS A 1 159 ? 11.016 -3.494 7.461 1 97.81 159 HIS A O 1
ATOM 1210 N N . PRO A 1 160 ? 9.172 -2.354 8.094 1 98.19 160 PRO A N 1
ATOM 1211 C CA . PRO A 1 160 ? 9.656 -1.111 7.488 1 98.19 160 PRO A CA 1
ATOM 1212 C C . PRO A 1 160 ? 11.031 -0.703 8.008 1 98.19 160 PRO A C 1
ATOM 1214 O O . PRO A 1 160 ? 11.344 -0.907 9.188 1 98.19 160 PRO A O 1
ATOM 1217 N N . ALA A 1 161 ? 11.859 -0.185 7.109 1 97.56 161 ALA A N 1
ATOM 1218 C CA . ALA A 1 161 ? 13.188 0.326 7.43 1 97.56 161 ALA A CA 1
ATOM 1219 C C . ALA A 1 161 ? 13.562 1.485 6.512 1 97.56 161 ALA A C 1
ATOM 1221 O O . ALA A 1 161 ? 13.047 1.598 5.398 1 97.56 161 ALA A O 1
ATOM 1222 N N . ALA A 1 162 ? 14.484 2.293 6.961 1 97.94 162 ALA A N 1
ATOM 1223 C CA . ALA A 1 162 ? 14.977 3.416 6.168 1 97.94 162 ALA A CA 1
ATOM 1224 C C . ALA A 1 162 ? 15.414 2.959 4.781 1 97.94 162 ALA A C 1
ATOM 1226 O O . ALA A 1 162 ? 15.938 1.854 4.625 1 97.94 162 ALA A O 1
ATOM 1227 N N . TYR A 1 163 ? 15.086 3.787 3.758 1 97.69 163 TYR A N 1
ATOM 1228 C CA . TYR A 1 163 ? 15.617 3.709 2.4 1 97.69 163 TYR A CA 1
ATOM 1229 C C . TYR A 1 163 ? 14.789 2.754 1.548 1 97.69 163 TYR A C 1
ATOM 1231 O O . TYR A 1 163 ? 14.961 2.691 0.328 1 97.69 163 TYR A O 1
ATOM 1239 N N . TRP A 1 164 ? 13.883 1.973 2.164 1 97.88 164 TRP A N 1
ATOM 1240 C CA . TRP A 1 164 ? 13.102 1.009 1.398 1 97.88 164 TRP A CA 1
ATOM 1241 C C . TRP A 1 164 ? 11.867 1.669 0.797 1 97.88 164 TRP A C 1
ATOM 1243 O O . TRP A 1 164 ? 11.359 1.224 -0.234 1 97.88 164 TRP A O 1
ATOM 1253 N N . GLY A 1 165 ? 11.375 2.738 1.378 1 97.56 165 GLY A N 1
ATOM 1254 C CA . GLY A 1 165 ? 10.352 3.664 0.919 1 97.56 165 GLY A CA 1
ATOM 1255 C C . GLY A 1 165 ? 9.32 3.012 0.023 1 97.56 165 GLY A C 1
ATOM 1256 O O . GLY A 1 165 ? 8.633 2.076 0.439 1 97.56 165 GLY A O 1
ATOM 1257 N N . GLY A 1 166 ? 9.281 3.465 -1.236 1 98.44 166 GLY A N 1
ATOM 1258 C CA . GLY A 1 166 ? 8.258 3.096 -2.199 1 98.44 166 GLY A CA 1
ATOM 1259 C C . GLY A 1 166 ? 8.219 1.606 -2.482 1 98.44 166 GLY A C 1
ATOM 1260 O O . GLY A 1 166 ? 7.148 1.055 -2.768 1 98.44 166 GLY A O 1
ATOM 1261 N N . PHE A 1 167 ? 9.32 0.937 -2.396 1 98.38 167 PHE A N 1
ATOM 1262 C CA . PHE A 1 167 ? 9.352 -0.5 -2.641 1 98.38 167 PHE A CA 1
ATOM 1263 C C . PHE A 1 167 ? 8.578 -1.249 -1.56 1 98.38 167 PHE A C 1
ATOM 1265 O O . PHE A 1 167 ? 7.668 -2.021 -1.86 1 98.38 167 PHE A O 1
ATOM 1272 N N . GLY A 1 168 ? 8.953 -0.962 -0.268 1 98.19 168 GLY A N 1
ATOM 1273 C CA . GLY A 1 168 ? 8.258 -1.599 0.835 1 98.19 168 GLY A CA 1
ATOM 1274 C C . GLY A 1 168 ? 6.781 -1.239 0.893 1 98.19 168 GLY A C 1
ATOM 1275 O O . GLY A 1 168 ? 5.934 -2.109 1.094 1 98.19 168 GLY A O 1
ATOM 1276 N N . ALA A 1 169 ? 6.52 0.024 0.672 1 98.56 169 ALA A N 1
ATOM 1277 C CA . ALA A 1 169 ? 5.137 0.49 0.713 1 98.56 169 ALA A CA 1
ATOM 1278 C C . ALA A 1 169 ? 4.293 -0.194 -0.361 1 98.56 169 ALA A C 1
ATOM 1280 O O . ALA A 1 169 ? 3.15 -0.578 -0.112 1 98.56 169 ALA A O 1
ATOM 1281 N N . SER A 1 170 ? 4.84 -0.313 -1.554 1 98.56 170 SER A N 1
ATOM 1282 C CA . SER A 1 170 ? 4.133 -0.966 -2.65 1 98.56 170 SER A CA 1
ATOM 1283 C C . SER A 1 170 ? 3.822 -2.422 -2.32 1 98.56 170 SER A C 1
ATOM 1285 O O . SER A 1 170 ? 2.738 -2.918 -2.631 1 98.56 170 SER A O 1
ATOM 1287 N N . ASN A 1 171 ? 4.762 -3.1 -1.687 1 98.44 171 ASN A N 1
ATOM 1288 C CA . ASN A 1 171 ? 4.598 -4.512 -1.354 1 98.44 171 ASN A CA 1
ATOM 1289 C C . ASN A 1 171 ? 3.719 -4.699 -0.121 1 98.44 171 ASN A C 1
ATOM 1291 O O . ASN A 1 171 ? 3.207 -5.793 0.122 1 98.44 171 ASN A O 1
ATOM 1295 N N . ALA A 1 172 ? 3.535 -3.645 0.686 1 98.19 172 ALA A N 1
ATOM 1296 C CA . ALA A 1 172 ? 2.688 -3.721 1.874 1 98.19 172 ALA A CA 1
ATOM 1297 C C . ALA A 1 172 ? 1.23 -3.967 1.493 1 98.19 172 ALA A C 1
ATOM 1299 O O . ALA A 1 172 ? 0.424 -4.379 2.332 1 98.19 172 ALA A O 1
ATOM 1300 N N . GLY A 1 173 ? 0.899 -3.764 0.276 1 98.5 173 GLY A N 1
ATOM 1301 C CA . GLY A 1 173 ? -0.441 -4.055 -0.209 1 98.5 173 GLY A CA 1
ATOM 1302 C C . GLY A 1 173 ? -0.715 -5.539 -0.353 1 98.5 173 GLY A C 1
ATOM 1303 O O . GLY A 1 173 ? -1.872 -5.957 -0.427 1 98.5 173 GLY A O 1
ATOM 1304 N N . LEU A 1 174 ? 0.31 -6.359 -0.408 1 98.75 174 LEU A N 1
ATOM 1305 C CA . LEU A 1 174 ? 0.138 -7.781 -0.694 1 98.75 174 LEU A CA 1
ATOM 1306 C C . LEU A 1 174 ? -0.43 -8.516 0.517 1 98.75 174 LEU A C 1
ATOM 1308 O O . LEU A 1 174 ? -1.373 -9.297 0.388 1 98.75 174 LEU A O 1
ATOM 1312 N N . PRO A 1 175 ? 0.158 -8.305 1.707 1 98.69 175 PRO A N 1
ATOM 1313 C CA . PRO A 1 175 ? -0.49 -8.945 2.855 1 98.69 175 PRO A CA 1
ATOM 1314 C C . PRO A 1 175 ? -1.939 -8.508 3.037 1 98.69 175 PRO A C 1
ATOM 1316 O O . PRO A 1 175 ? -2.793 -9.312 3.418 1 98.69 175 PRO A O 1
ATOM 1319 N N . TYR A 1 176 ? -2.191 -7.27 2.797 1 98.75 176 TYR A N 1
ATOM 1320 C CA . TYR A 1 176 ? -3.559 -6.766 2.863 1 98.75 176 TYR A CA 1
ATOM 1321 C C . TYR A 1 176 ? -4.453 -7.48 1.86 1 98.75 176 TYR A C 1
ATOM 1323 O O . TYR A 1 176 ? -5.516 -7.992 2.225 1 98.75 176 TYR A O 1
ATOM 1331 N N . LEU A 1 177 ? -4.02 -7.547 0.633 1 98.81 177 LEU A N 1
ATOM 1332 C CA . LEU A 1 177 ? -4.762 -8.195 -0.441 1 98.81 177 LEU A CA 1
ATOM 1333 C C . LEU A 1 177 ? -5.004 -9.664 -0.123 1 98.81 177 LEU A C 1
ATOM 1335 O O . LEU A 1 177 ? -6.086 -10.195 -0.382 1 98.81 177 LEU A O 1
ATOM 1339 N N . THR A 1 178 ? -4.016 -10.312 0.415 1 98.88 178 THR A N 1
ATOM 1340 C CA . THR A 1 178 ? -4.125 -11.719 0.782 1 98.88 178 THR A CA 1
ATOM 1341 C C . THR A 1 178 ? -5.293 -11.938 1.736 1 98.88 178 THR A C 1
ATOM 1343 O O . THR A 1 178 ? -6.121 -12.828 1.52 1 98.88 178 THR A O 1
ATOM 1346 N N . LYS A 1 179 ? -5.383 -11.109 2.734 1 98.81 179 LYS A N 1
ATOM 1347 C CA . LYS A 1 179 ? -6.434 -11.25 3.736 1 98.81 179 LYS A CA 1
ATOM 1348 C C . LYS A 1 179 ? -7.805 -10.938 3.141 1 98.81 179 LYS A C 1
ATOM 1350 O O . LYS A 1 179 ? -8.773 -11.656 3.385 1 98.81 179 LYS A O 1
ATOM 1355 N N . VAL A 1 180 ? -7.883 -9.883 2.361 1 98.88 180 VAL A N 1
ATOM 1356 C CA . VAL A 1 180 ? -9.148 -9.484 1.761 1 98.88 180 VAL A CA 1
ATOM 1357 C C . VAL A 1 180 ? -9.641 -10.578 0.815 1 98.88 180 VAL A C 1
ATOM 1359 O O . VAL A 1 180 ? -10.812 -10.961 0.846 1 98.88 180 VAL A O 1
ATOM 1362 N N . ALA A 1 181 ? -8.75 -11.062 -0.024 1 98.88 181 ALA A N 1
ATOM 1363 C CA . ALA A 1 181 ? -9.117 -12.117 -0.967 1 98.88 181 ALA A CA 1
ATOM 1364 C C . ALA A 1 181 ? -9.594 -13.367 -0.234 1 98.88 181 ALA A C 1
ATOM 1366 O O . ALA A 1 181 ? -10.617 -13.953 -0.586 1 98.88 181 ALA A O 1
ATOM 1367 N N . ALA A 1 182 ? -8.828 -13.758 0.76 1 98.81 182 ALA A N 1
ATOM 1368 C CA . ALA A 1 182 ? -9.219 -14.93 1.541 1 98.81 182 ALA A CA 1
ATOM 1369 C C . ALA A 1 182 ? -10.609 -14.75 2.143 1 98.81 182 ALA A C 1
ATOM 1371 O O . ALA A 1 182 ? -11.422 -15.672 2.119 1 98.81 182 ALA A O 1
ATOM 1372 N N . ASP A 1 183 ? -10.852 -13.57 2.703 1 98.5 183 ASP A N 1
ATOM 1373 C CA . ASP A 1 183 ? -12.156 -13.281 3.297 1 98.5 183 ASP A CA 1
ATOM 1374 C C . ASP A 1 183 ? -13.266 -13.359 2.25 1 98.5 183 ASP A C 1
ATOM 1376 O O . ASP A 1 183 ? -14.336 -13.906 2.518 1 98.5 183 ASP A O 1
ATOM 1380 N N . GLU A 1 184 ? -13.008 -12.836 1.103 1 98.56 184 GLU A N 1
ATOM 1381 C CA . GLU A 1 184 ? -14.031 -12.828 0.061 1 98.56 184 GLU A CA 1
ATOM 1382 C C . GLU A 1 184 ? -14.227 -14.227 -0.528 1 98.56 184 GLU A C 1
ATOM 1384 O O . GLU A 1 184 ? -15.305 -14.539 -1.04 1 98.56 184 GLU A O 1
ATOM 1389 N N . TRP A 1 185 ? -13.211 -15.055 -0.419 1 98.31 185 TRP A N 1
ATOM 1390 C CA . TRP A 1 185 ? -13.258 -16.375 -1.025 1 98.31 185 TRP A CA 1
ATOM 1391 C C . TRP A 1 185 ? -13.695 -17.438 -0.008 1 98.31 185 TRP A C 1
ATOM 1393 O O . TRP A 1 185 ? -13.664 -18.625 -0.292 1 98.31 185 TRP A O 1
ATOM 1403 N N . GLU A 1 186 ? -14.078 -17 1.147 1 97.06 186 GLU A N 1
ATOM 1404 C CA . GLU A 1 186 ? -14.438 -17.922 2.223 1 97.06 186 GLU A CA 1
ATOM 1405 C C . GLU A 1 186 ? -15.492 -18.922 1.763 1 97.06 186 GLU A C 1
ATOM 1407 O O . GLU A 1 186 ? -15.492 -20.078 2.203 1 97.06 186 GLU A O 1
ATOM 1412 N N . MET A 1 187 ? -16.25 -18.547 0.792 1 96.19 187 MET A N 1
ATOM 1413 C CA . MET A 1 187 ? -17.359 -19.391 0.347 1 96.19 187 MET A CA 1
ATOM 1414 C C . MET A 1 187 ? -16.906 -20.344 -0.754 1 96.19 187 MET A C 1
ATOM 1416 O O . MET A 1 187 ? -17.688 -21.172 -1.222 1 96.19 187 MET A O 1
ATOM 1420 N N . LEU A 1 188 ? -15.695 -20.234 -1.171 1 96.94 188 LEU A N 1
ATOM 1421 C CA . LEU A 1 188 ? -15.109 -21.094 -2.197 1 96.94 188 LEU A CA 1
ATOM 1422 C C . LEU A 1 188 ? -14.133 -22.078 -1.58 1 96.94 188 LEU A C 1
ATOM 1424 O O . LEU A 1 188 ? -12.93 -21.828 -1.542 1 96.94 188 LEU A O 1
ATOM 1428 N N . PRO A 1 189 ? -14.547 -23.234 -1.24 1 93.5 189 PRO A N 1
ATOM 1429 C CA . PRO A 1 189 ? -13.719 -24.156 -0.468 1 93.5 189 PRO A CA 1
ATOM 1430 C C . PRO A 1 189 ? -12.531 -24.703 -1.269 1 93.5 189 PRO A C 1
ATOM 1432 O O . PRO A 1 189 ? -11.555 -25.172 -0.687 1 93.5 189 PRO A O 1
ATOM 1435 N N . SER A 1 190 ? -12.633 -24.641 -2.578 1 97.69 190 SER A N 1
ATOM 1436 C CA . SER A 1 190 ? -11.578 -25.219 -3.398 1 97.69 190 SER A CA 1
ATOM 1437 C C . SER A 1 190 ? -10.555 -24.156 -3.814 1 97.69 190 SER A C 1
ATOM 1439 O O . SER A 1 190 ? -9.695 -24.422 -4.656 1 97.69 190 SER A O 1
ATOM 1441 N N . LEU A 1 191 ? -10.734 -22.938 -3.309 1 98.69 191 LEU A N 1
ATOM 1442 C CA . LEU A 1 191 ? -9.867 -21.828 -3.684 1 98.69 191 LEU A CA 1
ATOM 1443 C C . LEU A 1 191 ? -9.18 -21.234 -2.457 1 98.69 191 LEU A C 1
ATOM 1445 O O . LEU A 1 191 ? -9.828 -20.969 -1.445 1 98.69 191 LEU A O 1
ATOM 1449 N N . ARG A 1 192 ? -7.848 -21.141 -2.5 1 98.81 192 ARG A N 1
ATOM 1450 C CA . ARG A 1 192 ? -7.105 -20.531 -1.4 1 98.81 192 ARG A CA 1
ATOM 1451 C C . ARG A 1 192 ? -6.082 -19.531 -1.92 1 98.81 192 ARG A C 1
ATOM 1453 O O . ARG A 1 192 ? -5.688 -19.578 -3.088 1 98.81 192 ARG A O 1
ATOM 1460 N N . VAL A 1 193 ? -5.691 -18.625 -1.074 1 98.94 193 VAL A N 1
ATOM 1461 C CA . VAL A 1 193 ? -4.688 -17.609 -1.378 1 98.94 193 VAL A CA 1
ATOM 1462 C C . VAL A 1 193 ? -3.779 -17.391 -0.168 1 98.94 193 VAL A C 1
ATOM 1464 O O . VAL A 1 193 ? -4.246 -17.375 0.973 1 98.94 193 VAL A O 1
ATOM 1467 N N . ASN A 1 194 ? -2.492 -17.328 -0.406 1 98.94 194 ASN A N 1
ATOM 1468 C CA . ASN A 1 194 ? -1.523 -17.094 0.662 1 98.94 194 ASN A CA 1
ATOM 1469 C C . ASN A 1 194 ? -0.342 -16.266 0.178 1 98.94 194 ASN A C 1
ATOM 1471 O O . ASN A 1 194 ? -0.158 -16.078 -1.027 1 98.94 194 ASN A O 1
ATOM 1475 N N . LEU A 1 195 ? 0.357 -15.688 1.109 1 98.94 195 LEU A N 1
ATOM 1476 C CA . LEU A 1 195 ? 1.545 -14.883 0.852 1 98.94 195 LEU A CA 1
ATOM 1477 C C . LEU A 1 195 ? 2.789 -15.547 1.431 1 98.94 195 LEU A C 1
ATOM 1479 O O . LEU A 1 195 ? 2.812 -15.906 2.609 1 98.94 195 LEU A O 1
ATOM 1483 N N . LEU A 1 196 ? 3.779 -15.758 0.613 1 98.75 196 LEU A N 1
ATOM 1484 C CA . LEU A 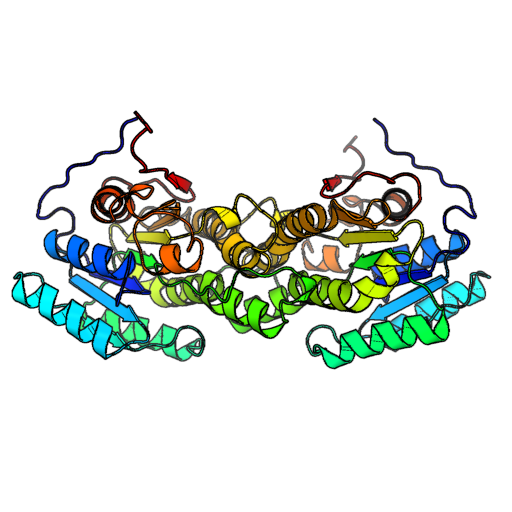1 196 ? 5.059 -16.328 1.025 1 98.75 196 LEU A CA 1
ATOM 1485 C C . LEU A 1 196 ? 6.172 -15.289 0.924 1 98.75 196 LEU A C 1
ATOM 1487 O O . LEU A 1 196 ? 6.359 -14.672 -0.126 1 98.75 196 LEU A O 1
ATOM 1491 N N . LEU A 1 197 ? 6.867 -15.062 1.95 1 98.5 197 LEU A N 1
ATOM 1492 C CA . LEU A 1 197 ? 8.094 -14.266 1.949 1 98.5 197 LEU A CA 1
ATOM 1493 C C . LEU A 1 197 ? 9.32 -15.164 2.018 1 98.5 197 LEU A C 1
ATOM 1495 O O . LEU A 1 197 ? 9.625 -15.727 3.07 1 98.5 197 LEU A O 1
ATOM 1499 N N . PRO A 1 198 ? 10.008 -15.242 0.952 1 97.12 198 PRO A N 1
ATOM 1500 C CA . PRO A 1 198 ? 11.102 -16.203 0.861 1 97.12 198 PRO A CA 1
ATOM 1501 C C . PRO A 1 198 ? 12.258 -15.891 1.809 1 97.12 198 PRO A C 1
ATOM 1503 O O . PRO A 1 198 ? 12.992 -16.797 2.223 1 97.12 198 PRO A O 1
ATOM 1506 N N . GLY A 1 199 ? 12.43 -14.578 2.186 1 94.5 199 GLY A N 1
ATOM 1507 C CA . GLY A 1 199 ? 13.633 -14.18 2.898 1 94.5 199 GLY A CA 1
ATOM 1508 C C . GLY A 1 199 ? 14.852 -14.062 2 1 94.5 199 GLY A C 1
ATOM 1509 O O . GLY A 1 199 ? 14.719 -13.875 0.789 1 94.5 199 GLY A O 1
ATOM 1510 N N . PRO A 1 200 ? 16.031 -14.094 2.609 1 94.56 200 PRO A N 1
ATOM 1511 C CA . PRO A 1 200 ? 17.25 -13.906 1.822 1 94.56 200 PRO A CA 1
ATOM 1512 C C . PRO A 1 200 ? 17.641 -15.148 1.023 1 94.56 200 PRO A C 1
ATOM 1514 O O . PRO A 1 200 ? 18.266 -16.062 1.566 1 94.56 200 PRO A O 1
ATOM 1517 N N . VAL A 1 201 ? 17.281 -15.156 -0.184 1 95.06 201 VAL A N 1
ATOM 1518 C CA . VAL A 1 201 ? 17.641 -16.266 -1.065 1 95.06 201 VAL A CA 1
ATOM 1519 C C . VAL A 1 201 ? 18.516 -15.75 -2.207 1 95.06 201 VAL A C 1
ATOM 1521 O O . VAL A 1 201 ? 18.5 -14.562 -2.525 1 95.06 201 VAL A O 1
ATOM 1524 N N . ASN A 1 202 ? 19.234 -16.672 -2.793 1 93.5 202 ASN A N 1
ATOM 1525 C CA . ASN A 1 202 ? 20.156 -16.344 -3.883 1 93.5 202 ASN A CA 1
ATOM 1526 C C . ASN A 1 202 ? 19.406 -16.094 -5.188 1 93.5 202 ASN A C 1
ATOM 1528 O O . ASN A 1 202 ? 19.25 -17.016 -6.004 1 93.5 202 ASN A O 1
ATOM 1532 N N . SER A 1 203 ? 18.938 -14.891 -5.402 1 92.75 203 SER A N 1
ATOM 1533 C CA . SER A 1 203 ? 18.219 -14.469 -6.598 1 92.75 203 SER A CA 1
ATOM 1534 C C . SER A 1 203 ? 18.766 -13.156 -7.145 1 92.75 203 SER A C 1
ATOM 1536 O O . SER A 1 203 ? 19.422 -12.398 -6.422 1 92.75 203 SER A O 1
ATOM 1538 N N . PRO A 1 204 ? 18.531 -12.922 -8.422 1 90.38 204 PRO A N 1
ATOM 1539 C CA . PRO A 1 204 ? 18.984 -11.648 -8.984 1 90.38 204 PRO A CA 1
ATOM 1540 C C . PRO A 1 204 ? 18.438 -10.438 -8.234 1 90.38 204 PRO A C 1
ATOM 1542 O O . PRO A 1 204 ? 19.141 -9.445 -8.055 1 90.38 204 PRO A O 1
ATOM 1545 N N . GLN A 1 205 ? 17.266 -10.531 -7.762 1 88.19 205 GLN A N 1
ATOM 1546 C CA . GLN A 1 205 ? 16.688 -9.414 -7.02 1 88.19 205 GLN A CA 1
ATOM 1547 C C . GLN A 1 205 ? 17.438 -9.164 -5.719 1 88.19 205 GLN A C 1
ATOM 1549 O O . GLN A 1 205 ? 17.703 -8.016 -5.352 1 88.19 205 GLN A O 1
ATOM 1554 N N . ARG A 1 206 ? 17.781 -10.18 -5.031 1 89.5 206 ARG A N 1
ATOM 1555 C CA . ARG A 1 206 ? 18.531 -10.047 -3.785 1 89.5 206 ARG A CA 1
ATOM 1556 C C . ARG A 1 206 ? 19.875 -9.375 -4.031 1 89.5 206 ARG A C 1
ATOM 1558 O O . ARG A 1 206 ? 20.328 -8.562 -3.219 1 89.5 206 ARG A O 1
ATOM 1565 N N . ASN A 1 207 ? 20.484 -9.711 -5.117 1 88.38 207 ASN A N 1
ATOM 1566 C CA . ASN A 1 207 ? 21.734 -9.07 -5.484 1 88.38 207 ASN A CA 1
ATOM 1567 C C . ASN A 1 207 ? 21.578 -7.559 -5.629 1 88.38 207 ASN A C 1
ATOM 1569 O O . ASN A 1 207 ? 22.484 -6.801 -5.281 1 88.38 207 ASN A O 1
ATOM 1573 N N . ARG A 1 208 ? 20.469 -7.184 -6.09 1 87.56 208 ARG A N 1
ATOM 1574 C CA . ARG A 1 208 ? 20.203 -5.762 -6.316 1 87.56 208 ARG A CA 1
ATOM 1575 C C . ARG A 1 208 ? 19.859 -5.055 -5.008 1 87.56 208 ARG A C 1
ATOM 1577 O O . ARG A 1 208 ? 20.281 -3.92 -4.781 1 87.56 208 ARG A O 1
ATOM 1584 N N . THR A 1 209 ? 19.141 -5.719 -4.145 1 88.81 209 THR A N 1
ATOM 1585 C CA . THR A 1 209 ? 18.641 -5.082 -2.928 1 88.81 209 THR A CA 1
ATOM 1586 C C . THR A 1 209 ? 19.703 -5.113 -1.829 1 88.81 209 THR A C 1
ATOM 1588 O O . THR A 1 209 ? 19.672 -4.285 -0.916 1 88.81 209 THR A O 1
ATOM 1591 N N . HIS A 1 210 ? 20.547 -6.098 -1.905 1 90.06 210 HIS A N 1
ATOM 1592 C CA . HIS A 1 210 ? 21.578 -6.273 -0.901 1 90.06 210 HIS A CA 1
ATOM 1593 C C . HIS A 1 210 ? 22.922 -6.578 -1.553 1 90.06 210 HIS A C 1
ATOM 1595 O O . HIS A 1 210 ? 23.516 -7.633 -1.306 1 90.06 210 HIS A O 1
ATOM 1601 N N . PRO A 1 211 ? 23.469 -5.602 -2.227 1 82.69 211 PRO A N 1
ATOM 1602 C CA . PRO A 1 211 ? 24.688 -5.848 -3.004 1 82.69 211 PRO A CA 1
ATOM 1603 C C . PRO A 1 211 ? 25.906 -6.164 -2.127 1 82.69 211 PRO A C 1
ATOM 1605 O O . PRO A 1 211 ? 26.859 -6.793 -2.588 1 82.69 211 PRO A O 1
ATOM 1608 N N . GLY A 1 212 ? 25.812 -5.77 -0.927 1 84.75 212 GLY A N 1
ATOM 1609 C CA . GLY A 1 212 ? 26.938 -6.008 -0.051 1 84.75 212 GLY A CA 1
ATOM 1610 C C . GLY A 1 212 ? 26.906 -7.359 0.63 1 84.75 212 GLY A C 1
ATOM 1611 O O . GLY A 1 212 ? 27.859 -7.762 1.288 1 84.75 212 GLY A O 1
ATOM 1612 N N . GLU A 1 213 ? 25.875 -8.023 0.432 1 86.94 213 GLU A N 1
ATOM 1613 C CA . GLU A 1 213 ? 25.703 -9.336 1.048 1 86.94 213 GLU A CA 1
ATOM 1614 C C . GLU A 1 213 ? 26.375 -10.422 0.222 1 86.94 213 GLU A C 1
ATOM 1616 O O . GLU A 1 213 ? 26.219 -10.469 -1 1 86.94 213 GLU A O 1
ATOM 1621 N N . ASP A 1 214 ? 27.141 -11.242 0.932 1 88.38 214 ASP A N 1
ATOM 1622 C CA . ASP A 1 214 ? 27.766 -12.375 0.25 1 88.38 214 ASP A CA 1
ATOM 1623 C C . ASP A 1 214 ? 26.734 -13.461 -0.065 1 88.38 214 ASP A C 1
ATOM 1625 O O . ASP A 1 214 ? 25.875 -13.766 0.76 1 88.38 214 ASP A O 1
ATOM 1629 N N . LYS A 1 215 ? 26.875 -14.023 -1.229 1 86.88 215 LYS A N 1
ATOM 1630 C CA . LYS A 1 215 ? 25.953 -15.062 -1.676 1 86.88 215 LYS A CA 1
ATOM 1631 C C . LYS A 1 215 ? 25.906 -16.219 -0.679 1 86.88 215 LYS A C 1
ATOM 1633 O O . LYS A 1 215 ? 24.859 -16.875 -0.532 1 86.88 215 LYS A O 1
ATOM 1638 N N . SER A 1 216 ? 26.984 -16.453 0.011 1 88.56 216 SER A N 1
ATOM 1639 C CA . SER A 1 216 ? 27.062 -17.547 0.971 1 88.56 216 SER A CA 1
ATOM 1640 C C . SER A 1 216 ? 26.188 -17.281 2.189 1 88.56 216 SER A C 1
ATOM 1642 O O . SER A 1 216 ? 25.906 -18.188 2.975 1 88.56 216 SER A O 1
ATOM 1644 N N . GLU A 1 217 ? 25.734 -16.031 2.305 1 88.88 217 GLU A N 1
ATOM 1645 C CA . GLU A 1 217 ? 24.891 -15.633 3.434 1 88.88 217 GLU A CA 1
ATOM 1646 C C . GLU A 1 217 ? 23.406 -15.828 3.117 1 88.88 217 GLU A C 1
ATOM 1648 O O . GLU A 1 217 ? 22.547 -15.602 3.973 1 88.88 217 GLU A O 1
ATOM 1653 N N . ARG A 1 218 ? 23.125 -16.328 1.9 1 92.69 218 ARG A N 1
ATOM 1654 C CA . ARG A 1 218 ? 21.766 -16.516 1.425 1 92.69 218 ARG A CA 1
ATOM 1655 C C . ARG A 1 218 ? 21.438 -18 1.265 1 92.69 218 ARG A C 1
ATOM 1657 O O . ARG A 1 218 ? 22.328 -18.828 1.132 1 92.69 218 ARG A O 1
ATOM 1664 N N . ALA A 1 219 ? 20.203 -18.234 1.325 1 93.88 219 ALA A N 1
ATOM 1665 C CA . ALA A 1 219 ? 19.766 -19.609 1.044 1 93.88 219 ALA A CA 1
ATOM 1666 C C . ALA A 1 219 ? 19.719 -19.859 -0.459 1 93.88 219 ALA A C 1
ATOM 1668 O O . ALA A 1 219 ? 19.516 -18.938 -1.249 1 93.88 219 ALA A O 1
ATOM 1669 N N . ASP A 1 220 ? 19.875 -21.172 -0.777 1 94.5 220 ASP A N 1
ATOM 1670 C CA . ASP A 1 220 ? 19.734 -21.562 -2.176 1 94.5 220 ASP A CA 1
ATOM 1671 C C . ASP A 1 220 ? 18.266 -21.562 -2.609 1 94.5 220 ASP A C 1
ATOM 1673 O O . ASP A 1 220 ? 17.391 -21.906 -1.828 1 94.5 220 ASP A O 1
ATOM 1677 N N . LEU A 1 221 ? 18.047 -21.234 -3.859 1 96.12 221 LEU A N 1
ATOM 1678 C CA . LEU A 1 221 ? 16.688 -21.25 -4.398 1 96.12 221 LEU A CA 1
ATOM 1679 C C . LEU A 1 221 ? 16.078 -22.641 -4.277 1 96.12 221 LEU A C 1
ATOM 1681 O O . LEU A 1 221 ? 14.859 -22.766 -4.082 1 96.12 221 LEU A O 1
ATOM 1685 N N . ALA A 1 222 ? 16.891 -23.656 -4.371 1 94.75 222 ALA A N 1
ATOM 1686 C CA . ALA A 1 222 ? 16.422 -25.031 -4.27 1 94.75 222 ALA A CA 1
ATOM 1687 C C . ALA A 1 222 ? 15.758 -25.281 -2.916 1 94.75 222 ALA A C 1
ATOM 1689 O O . ALA A 1 222 ? 14.812 -26.062 -2.816 1 94.75 222 ALA A O 1
ATOM 1690 N N . ASP A 1 223 ? 16.219 -24.547 -1.888 1 94.94 223 ASP A N 1
ATOM 1691 C CA . ASP A 1 223 ? 15.68 -24.703 -0.543 1 94.94 223 ASP A CA 1
ATOM 1692 C C . ASP A 1 223 ? 14.297 -24.062 -0.427 1 94.94 223 ASP A C 1
ATOM 1694 O O . ASP A 1 223 ? 13.539 -24.375 0.495 1 94.94 223 ASP A O 1
ATOM 1698 N N . LEU A 1 224 ? 14.016 -23.203 -1.29 1 97 224 LEU A N 1
ATOM 1699 C CA . LEU A 1 224 ? 12.742 -22.484 -1.296 1 97 224 LEU A CA 1
ATOM 1700 C C . LEU A 1 224 ? 11.656 -23.312 -1.984 1 97 224 LEU A C 1
ATOM 1702 O O . LEU A 1 224 ? 10.477 -23.172 -1.673 1 97 224 LEU A O 1
ATOM 1706 N N . MET A 1 225 ? 11.984 -24.266 -2.854 1 97.88 225 MET A N 1
ATOM 1707 C CA . MET A 1 225 ? 11.062 -24.906 -3.787 1 97.88 225 MET A CA 1
ATOM 1708 C C . MET A 1 225 ? 10.102 -25.828 -3.051 1 97.88 225 MET A C 1
ATOM 1710 O O . MET A 1 225 ? 8.922 -25.906 -3.402 1 97.88 225 MET A O 1
ATOM 1714 N N . PRO A 1 226 ? 10.57 -26.484 -1.959 1 97.75 226 PRO A N 1
ATOM 1715 C CA . PRO A 1 226 ? 9.586 -27.281 -1.222 1 97.75 226 PRO A CA 1
ATOM 1716 C C . PRO A 1 226 ? 8.438 -26.438 -0.679 1 97.75 226 PRO A C 1
ATOM 1718 O O . PRO A 1 226 ? 7.301 -26.906 -0.601 1 97.75 226 PRO A O 1
ATOM 1721 N N . HIS A 1 227 ? 8.688 -25.25 -0.317 1 98.12 227 HIS A N 1
ATOM 1722 C CA . HIS A 1 227 ? 7.637 -24.359 0.16 1 98.12 227 HIS A CA 1
ATOM 1723 C C . HIS A 1 227 ? 6.672 -23.984 -0.964 1 98.12 227 HIS A C 1
ATOM 1725 O O . HIS A 1 227 ? 5.457 -23.938 -0.754 1 98.12 227 HIS A O 1
ATOM 1731 N N . PHE A 1 228 ? 7.18 -23.781 -2.164 1 98.62 228 PHE A N 1
ATOM 1732 C CA . PHE A 1 228 ? 6.328 -23.516 -3.318 1 98.62 228 PHE A CA 1
ATOM 1733 C C . PHE A 1 228 ? 5.445 -24.719 -3.625 1 98.62 228 PHE A C 1
ATOM 1735 O O . PHE A 1 228 ? 4.25 -24.578 -3.881 1 98.62 228 PHE A O 1
ATOM 1742 N N . LEU A 1 229 ? 6.074 -25.938 -3.59 1 98.75 229 LEU A N 1
ATOM 1743 C CA . LEU A 1 229 ? 5.316 -27.156 -3.838 1 98.75 229 LEU A CA 1
ATOM 1744 C C . LEU A 1 229 ? 4.215 -27.344 -2.797 1 98.75 229 LEU A C 1
ATOM 1746 O O . LEU A 1 229 ? 3.096 -27.719 -3.135 1 98.75 229 LEU A O 1
ATOM 1750 N N . TYR A 1 230 ? 4.52 -27.031 -1.557 1 98.31 230 TYR A N 1
ATOM 1751 C CA . TYR A 1 230 ? 3.539 -27.141 -0.481 1 98.31 230 TYR A CA 1
ATOM 1752 C C . TYR A 1 230 ? 2.367 -26.188 -0.712 1 98.31 230 TYR A C 1
ATOM 1754 O O . TYR A 1 230 ? 1.209 -26.609 -0.709 1 98.31 230 TYR A O 1
ATOM 1762 N N . TRP A 1 231 ? 2.613 -24.969 -0.988 1 98.19 231 TRP A N 1
ATOM 1763 C CA . TRP A 1 231 ? 1.588 -23.922 -0.987 1 98.19 231 TRP A CA 1
ATOM 1764 C C . TRP A 1 231 ? 0.791 -23.953 -2.287 1 98.19 231 TRP A C 1
ATOM 1766 O O . TRP A 1 231 ? -0.333 -23.438 -2.342 1 98.19 231 TRP A O 1
ATOM 1776 N N . LEU A 1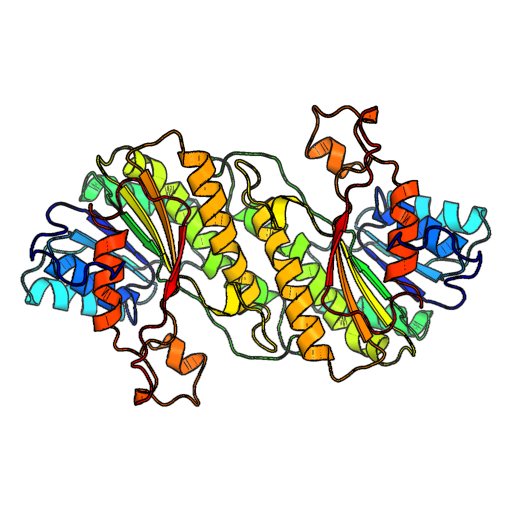 232 ? 1.352 -24.516 -3.393 1 98.38 232 LEU A N 1
ATOM 1777 C CA . LEU A 1 232 ? 0.624 -24.594 -4.656 1 98.38 232 LEU A CA 1
ATOM 1778 C C . LEU A 1 232 ? 0.085 -26 -4.887 1 98.38 232 LEU A C 1
ATOM 1780 O O . LEU A 1 232 ? -0.673 -26.234 -5.832 1 98.38 232 LEU A O 1
ATOM 1784 N N . GLY A 1 233 ? 0.475 -26.938 -3.984 1 97.31 233 GLY A N 1
ATOM 1785 C CA . GLY A 1 233 ? 0.013 -28.312 -4.074 1 97.31 233 GLY A CA 1
ATOM 1786 C C . GLY A 1 233 ? -1.121 -28.625 -3.115 1 97.31 233 GLY A C 1
ATOM 1787 O O . GLY A 1 233 ? -1.65 -27.719 -2.457 1 97.31 233 GLY A O 1
ATOM 1788 N N . ALA A 1 234 ? -1.429 -29.875 -3.004 1 96.25 234 ALA A N 1
ATOM 1789 C CA . ALA A 1 234 ? -2.607 -30.328 -2.27 1 96.25 234 ALA A CA 1
ATOM 1790 C C . ALA A 1 234 ? -2.367 -30.281 -0.764 1 96.25 234 ALA A C 1
ATOM 1792 O O . ALA A 1 234 ? -3.316 -30.281 0.023 1 96.25 234 ALA A O 1
ATOM 1793 N N . ASP A 1 235 ? -1.096 -30.156 -0.378 1 96.38 235 ASP A N 1
ATOM 1794 C CA . ASP A 1 235 ? -0.743 -30.266 1.034 1 96.38 235 ASP A CA 1
ATOM 1795 C C . ASP A 1 235 ? -1.217 -29.031 1.813 1 96.38 235 ASP A C 1
ATOM 1797 O O . ASP A 1 235 ? -1.335 -29.078 3.039 1 96.38 235 ASP A O 1
ATOM 1801 N N . SER A 1 236 ? -1.507 -27.969 1.132 1 96.75 236 SER A N 1
ATOM 1802 C CA . SER A 1 236 ? -1.918 -26.75 1.819 1 96.75 236 SER A CA 1
ATOM 1803 C C . SER A 1 236 ? -3.428 -26.547 1.739 1 96.75 236 SER A C 1
ATOM 1805 O O . SER A 1 236 ? -3.934 -25.453 2.025 1 96.75 236 SER A O 1
ATOM 1807 N N . ARG A 1 237 ? -4.199 -27.547 1.31 1 96.56 237 ARG A N 1
ATOM 1808 C CA . ARG A 1 237 ? -5.652 -27.453 1.201 1 96.56 237 ARG A CA 1
ATOM 1809 C C . ARG A 1 237 ? -6.266 -26.938 2.5 1 96.56 237 ARG A C 1
ATOM 1811 O O . ARG A 1 237 ? -5.887 -27.391 3.588 1 96.56 237 ARG A O 1
ATOM 1818 N N . GLY A 1 238 ? -7.152 -25.984 2.34 1 95.75 238 GLY A N 1
ATOM 1819 C CA . GLY A 1 238 ? -7.887 -25.453 3.482 1 95.75 238 GLY A CA 1
ATOM 1820 C C . GLY A 1 238 ? -7.18 -24.312 4.176 1 95.75 238 GLY A C 1
ATOM 1821 O O . GLY A 1 238 ? -7.766 -23.625 5.016 1 95.75 238 GLY A O 1
ATOM 1822 N N . ARG A 1 239 ? -5.914 -24.016 3.805 1 97.44 239 ARG A N 1
ATOM 1823 C CA . ARG A 1 239 ? -5.148 -22.922 4.395 1 97.44 239 ARG A CA 1
ATOM 1824 C C . ARG A 1 239 ? -5.172 -21.688 3.5 1 97.44 239 ARG A C 1
ATOM 1826 O O . ARG A 1 239 ? -4.535 -21.672 2.445 1 97.44 239 ARG A O 1
ATOM 1833 N N . SER A 1 240 ? -5.918 -20.719 3.914 1 98.62 240 SER A N 1
ATOM 1834 C CA . SER A 1 240 ? -6.082 -19.5 3.127 1 98.62 240 SER A CA 1
ATOM 1835 C C . SER A 1 240 ? -5.914 -18.266 3.99 1 98.62 240 SER A C 1
ATOM 1837 O O . SER A 1 240 ? -6.355 -18.234 5.141 1 98.62 240 SER A O 1
ATOM 1839 N N . GLY A 1 241 ? -5.266 -17.25 3.459 1 98.69 241 GLY A N 1
ATOM 1840 C CA . GLY A 1 241 ? -5.113 -15.969 4.137 1 98.69 241 GLY A CA 1
ATOM 1841 C C . GLY A 1 241 ? -3.871 -15.898 5.008 1 98.69 241 GLY A C 1
ATOM 1842 O O . GLY A 1 241 ? -3.734 -14.992 5.828 1 98.69 241 GLY A O 1
ATOM 1843 N N . GLU A 1 242 ? -2.961 -16.812 4.852 1 98.56 242 GLU A N 1
ATOM 1844 C CA . GLU A 1 242 ? -1.771 -16.875 5.695 1 98.56 242 GLU A CA 1
ATOM 1845 C C . GLU A 1 242 ? -0.635 -16.047 5.102 1 98.56 242 GLU A C 1
ATOM 1847 O O . GLU A 1 242 ? -0.479 -15.977 3.879 1 98.56 242 GLU A O 1
ATOM 1852 N N . VAL A 1 243 ? 0.057 -15.414 5.914 1 98.62 243 VAL A N 1
ATOM 1853 C CA . VAL A 1 243 ? 1.314 -14.742 5.602 1 98.62 243 VAL A CA 1
ATOM 1854 C C . VAL A 1 243 ? 2.48 -15.523 6.203 1 98.62 243 VAL A C 1
ATOM 1856 O O . VAL A 1 243 ? 2.609 -15.617 7.426 1 98.62 243 VAL A O 1
ATOM 1859 N N . VAL A 1 244 ? 3.316 -16.062 5.367 1 98.12 244 VAL A N 1
ATOM 1860 C CA . VAL A 1 244 ? 4.371 -16.984 5.797 1 98.12 244 VAL A CA 1
ATOM 1861 C C . VAL A 1 244 ? 5.738 -16.344 5.562 1 98.12 244 VAL A C 1
ATOM 1863 O O . VAL A 1 244 ? 6.133 -16.109 4.418 1 98.12 244 VAL A O 1
ATOM 1866 N N . GLU A 1 245 ? 6.441 -16.078 6.586 1 97.75 245 GLU A N 1
ATOM 1867 C CA . GLU A 1 245 ? 7.797 -15.539 6.504 1 97.75 245 GLU A CA 1
ATOM 1868 C C . GLU A 1 245 ? 8.836 -16.641 6.727 1 97.75 245 GLU A C 1
ATOM 1870 O O . GLU A 1 245 ? 8.82 -17.312 7.758 1 97.75 245 GLU A O 1
ATOM 1875 N N . LEU A 1 246 ? 9.734 -16.719 5.793 1 96.5 246 LEU A N 1
ATOM 1876 C CA . LEU A 1 246 ? 10.766 -17.75 5.887 1 96.5 246 LEU A CA 1
ATOM 1877 C C . LEU A 1 246 ? 12.133 -17.141 6.16 1 96.5 246 LEU A C 1
ATOM 1879 O O . LEU A 1 246 ? 12.352 -15.961 5.863 1 96.5 246 LEU A O 1
ATOM 1883 N N . ASP A 1 247 ? 12.93 -17.812 6.766 1 94.88 247 ASP A N 1
ATOM 1884 C CA . ASP A 1 247 ? 14.375 -17.641 6.832 1 94.88 247 ASP A CA 1
ATOM 1885 C C . ASP A 1 247 ? 15.102 -18.969 6.625 1 94.88 247 ASP A C 1
ATOM 1887 O O . ASP A 1 247 ? 15.18 -19.781 7.543 1 94.88 247 ASP A O 1
ATOM 1891 N N . LEU A 1 248 ? 15.539 -19.125 5.398 1 93.69 248 LEU A N 1
ATOM 1892 C CA . LEU A 1 248 ? 16.078 -20.422 5.004 1 93.69 248 LEU A CA 1
ATOM 1893 C C . LEU A 1 248 ? 17.594 -20.438 5.133 1 93.69 248 LEU A C 1
ATOM 1895 O O . LEU A 1 248 ? 18.266 -21.359 4.637 1 93.69 248 LEU A O 1
ATOM 1899 N N . ARG A 1 249 ? 18.203 -19.297 5.703 1 91.31 249 ARG A N 1
ATOM 1900 C CA . ARG A 1 249 ? 19.641 -19.266 5.941 1 91.31 249 ARG A CA 1
ATOM 1901 C C . ARG A 1 249 ? 20.062 -20.281 6.992 1 91.31 249 ARG A C 1
ATOM 1903 O O . ARG A 1 249 ? 19.312 -20.531 7.945 1 91.31 249 ARG A O 1
ATOM 1910 N N . LYS A 1 250 ? 21.078 -20.984 6.676 1 80.31 250 LYS A N 1
ATOM 1911 C CA . LYS A 1 250 ? 21.656 -21.922 7.637 1 80.31 250 LYS A CA 1
ATOM 1912 C C . LYS A 1 250 ? 22.141 -21.203 8.891 1 80.31 250 LYS A C 1
ATOM 1914 O O . LYS A 1 250 ? 22.656 -20.094 8.812 1 80.31 250 LYS A O 1
ATOM 1919 N N . PRO A 1 251 ? 21.688 -21.828 9.938 1 71.38 251 PRO A N 1
ATOM 1920 C CA . PRO A 1 251 ? 22.203 -21.188 11.156 1 71.38 251 PRO A CA 1
ATOM 1921 C C . PRO A 1 251 ? 23.703 -20.938 11.094 1 71.38 251 PRO A C 1
ATOM 1923 O O . PRO A 1 251 ? 24.438 -21.719 10.469 1 71.38 251 PRO A O 1
ATOM 1926 N N . ARG A 1 252 ? 24.156 -19.703 11.289 1 57.5 252 ARG A N 1
ATOM 1927 C CA . ARG A 1 252 ? 25.578 -19.438 11.406 1 57.5 252 ARG A CA 1
ATOM 1928 C C . ARG A 1 252 ? 26.234 -20.359 12.43 1 57.5 252 ARG A C 1
ATOM 1930 O O . ARG A 1 252 ? 25.672 -20.578 13.516 1 57.5 252 ARG A O 1
ATOM 1937 N N . GLY A 1 253 ? 26.797 -21.484 12 1 42.09 253 GLY A N 1
ATOM 1938 C CA . GLY A 1 253 ? 27.562 -22.281 12.938 1 42.09 253 GLY A CA 1
ATOM 1939 C C . GLY A 1 253 ? 28.422 -21.438 13.867 1 42.09 253 GLY A C 1
ATOM 1940 O O . GLY A 1 253 ? 28.766 -20.297 13.547 1 42.09 253 GLY A O 1
ATOM 1941 N N . MET B 1 1 ? -3.033 6.141 29.734 1 39.88 1 MET B N 1
ATOM 1942 C CA . MET B 1 1 ? -2.93 7.559 30.062 1 39.88 1 MET B CA 1
ATOM 1943 C C . MET B 1 1 ? -3.934 8.375 29.25 1 39.88 1 MET B C 1
ATOM 1945 O O . MET B 1 1 ? -4.035 8.219 28.031 1 39.88 1 MET B O 1
ATOM 1949 N N . THR B 1 2 ? -4.914 8.914 29.953 1 55.97 2 THR B N 1
ATOM 1950 C CA . THR B 1 2 ? -6 9.695 29.375 1 55.97 2 THR B CA 1
ATOM 1951 C C . THR B 1 2 ? -5.453 10.883 28.594 1 55.97 2 THR B C 1
ATOM 1953 O O . THR B 1 2 ? -4.652 11.664 29.109 1 55.97 2 THR B O 1
ATOM 1956 N N . MET B 1 3 ? -5.531 10.812 27.344 1 69.62 3 MET B N 1
ATOM 1957 C CA . MET B 1 3 ? -4.953 11.859 26.516 1 69.62 3 MET B CA 1
ATOM 1958 C C . MET B 1 3 ? -5.508 13.227 26.906 1 69.62 3 MET B C 1
ATOM 1960 O O . MET B 1 3 ? -6.66 13.336 27.328 1 69.62 3 MET B O 1
ATOM 1964 N N . LYS B 1 4 ? -4.582 14.203 27.031 1 78.31 4 LYS B N 1
ATOM 1965 C CA . LYS B 1 4 ? -4.926 15.602 27.234 1 78.31 4 LYS B CA 1
ATOM 1966 C C . LYS B 1 4 ? -6.07 16.031 26.312 1 78.31 4 LYS B C 1
ATOM 1968 O O . LYS B 1 4 ? -6.051 15.742 25.125 1 78.31 4 LYS B O 1
ATOM 1973 N N . THR B 1 5 ? -7.156 16.578 26.922 1 82.81 5 THR B N 1
ATOM 1974 C CA . THR B 1 5 ? -8.312 16.922 26.109 1 82.81 5 THR B CA 1
ATOM 1975 C C . THR B 1 5 ? -8.531 18.438 26.078 1 82.81 5 THR B C 1
ATOM 1977 O O . THR B 1 5 ? -9.336 18.938 25.297 1 82.81 5 THR B O 1
ATOM 1980 N N . GLU B 1 6 ? -7.781 19.141 26.906 1 90 6 GLU B N 1
ATOM 1981 C CA . GLU B 1 6 ? -7.906 20.594 26.938 1 90 6 GLU B CA 1
ATOM 1982 C C . GLU B 1 6 ? -6.594 21.266 26.531 1 90 6 GLU B C 1
ATOM 1984 O O . GLU B 1 6 ? -5.516 20.828 26.953 1 90 6 GLU B O 1
ATOM 1989 N N . PHE B 1 7 ? -6.758 22.297 25.703 1 95.44 7 PHE B N 1
ATOM 1990 C CA . PHE B 1 7 ? -5.582 23 25.203 1 95.44 7 PHE B CA 1
ATOM 1991 C C . PHE B 1 7 ? -5.754 24.516 25.344 1 95.44 7 PHE B C 1
ATOM 1993 O O . PHE B 1 7 ? -6.871 25.016 25.25 1 95.44 7 PHE B O 1
ATOM 2000 N N . ALA B 1 8 ? -4.652 25.141 25.609 1 94.81 8 ALA B N 1
ATOM 2001 C CA . ALA B 1 8 ? -4.672 26.609 25.672 1 94.81 8 ALA B CA 1
ATOM 2002 C C . ALA B 1 8 ? -5.195 27.203 24.375 1 94.81 8 ALA B C 1
ATOM 2004 O O . ALA B 1 8 ? -5.07 26.594 23.312 1 94.81 8 ALA B O 1
ATOM 2005 N N . GLN B 1 9 ? -5.77 28.375 24.453 1 94.56 9 GLN B N 1
ATOM 2006 C CA . GLN B 1 9 ? -6.328 29.047 23.281 1 94.56 9 GLN B CA 1
ATOM 2007 C C . GLN B 1 9 ? -5.242 29.391 22.266 1 94.56 9 GLN B C 1
ATOM 2009 O O . GLN B 1 9 ? -5.516 29.531 21.078 1 94.56 9 GLN B O 1
ATOM 2014 N N . ASP B 1 10 ? -4.051 29.547 22.781 1 97 10 ASP B N 1
ATOM 2015 C CA . ASP B 1 10 ? -2.947 29.906 21.891 1 97 10 ASP B CA 1
ATOM 2016 C C . ASP B 1 10 ? -1.95 28.75 21.766 1 97 10 ASP B C 1
ATOM 2018 O O . ASP B 1 10 ? -0.75 28.984 21.594 1 97 10 ASP B O 1
ATOM 2022 N N . ALA B 1 11 ? -2.49 27.516 21.875 1 97.5 11 ALA B N 1
ATOM 2023 C CA . ALA B 1 11 ? -1.659 26.312 21.891 1 97.5 11 ALA B CA 1
ATOM 2024 C C . ALA B 1 11 ? -0.843 26.172 20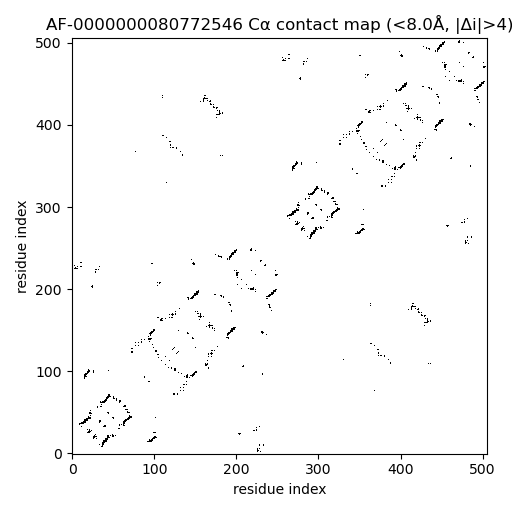.609 1 97.5 11 ALA B C 1
ATOM 2026 O O . ALA B 1 11 ? 0.217 25.547 20.609 1 97.5 11 ALA B O 1
ATOM 2027 N N . LEU B 1 12 ? -1.28 26.844 19.484 1 98.5 12 LEU B N 1
ATOM 2028 C CA . LEU B 1 12 ? -0.59 26.719 18.203 1 98.5 12 LEU B CA 1
ATOM 2029 C C . LEU B 1 12 ? -0.158 28.094 17.703 1 98.5 12 LEU B C 1
ATOM 2031 O O . LEU B 1 12 ? 0.095 28.266 16.5 1 98.5 12 LEU B O 1
ATOM 2035 N N . ALA B 1 13 ? -0.154 29.047 18.625 1 97.81 13 ALA B N 1
ATOM 2036 C CA . ALA B 1 13 ? 0.205 30.406 18.234 1 97.81 13 ALA B CA 1
ATOM 2037 C C . ALA B 1 13 ? 1.571 30.453 17.562 1 97.81 13 ALA B C 1
ATOM 2039 O O . ALA B 1 13 ? 2.531 29.844 18.047 1 97.81 13 ALA B O 1
ATOM 2040 N N . GLY B 1 14 ? 1.61 31.094 16.391 1 96.88 14 GLY B N 1
ATOM 2041 C CA . GLY B 1 14 ? 2.861 31.297 15.68 1 96.88 14 GLY B CA 1
ATOM 2042 C C . GLY B 1 14 ? 3.184 30.172 14.719 1 96.88 14 GLY B C 1
ATOM 2043 O O . GLY B 1 14 ? 4.098 30.281 13.898 1 96.88 14 GLY B O 1
ATOM 2044 N N . ARG B 1 15 ? 2.471 29.109 14.758 1 98.56 15 ARG B N 1
ATOM 2045 C CA . ARG B 1 15 ? 2.742 27.969 13.891 1 98.56 15 ARG B CA 1
ATOM 2046 C C . ARG B 1 15 ? 2.051 28.141 12.539 1 98.56 15 ARG B C 1
ATOM 2048 O O . ARG B 1 15 ? 0.958 28.703 12.461 1 98.56 15 ARG B O 1
ATOM 2055 N N . VAL B 1 16 ? 2.697 27.688 11.477 1 98.94 16 VAL B N 1
ATOM 2056 C CA . VAL B 1 16 ? 2.115 27.547 10.148 1 98.94 16 VAL B CA 1
ATOM 2057 C C . VAL B 1 16 ? 1.882 26.078 9.836 1 98.94 16 VAL B C 1
ATOM 2059 O O . VAL B 1 16 ? 2.816 25.281 9.859 1 98.94 16 VAL B O 1
ATOM 2062 N N . ILE B 1 17 ? 0.634 25.703 9.555 1 98.94 17 ILE B N 1
ATOM 2063 C CA . ILE B 1 17 ? 0.281 24.297 9.383 1 98.94 17 ILE B CA 1
ATOM 2064 C C . ILE B 1 17 ? -0.483 24.109 8.07 1 98.94 17 ILE B C 1
ATOM 2066 O O . ILE B 1 17 ? -1.479 24.797 7.828 1 98.94 17 ILE B O 1
ATOM 2070 N N . LEU B 1 18 ? 0.043 23.281 7.215 1 99 18 LEU B N 1
ATOM 2071 C CA . LEU B 1 18 ? -0.609 22.891 5.969 1 99 18 LEU B CA 1
ATOM 2072 C C . LEU B 1 18 ? -1.597 21.75 6.203 1 99 18 LEU B C 1
ATOM 2074 O O . LEU B 1 18 ? -1.272 20.781 6.883 1 99 18 LEU B O 1
ATOM 2078 N N . ILE B 1 19 ? -2.812 21.875 5.727 1 99 19 ILE B N 1
ATOM 2079 C CA . ILE B 1 19 ? -3.842 20.844 5.867 1 99 19 ILE B CA 1
ATOM 2080 C C . ILE B 1 19 ? -4.367 20.453 4.492 1 99 19 ILE B C 1
ATOM 2082 O O . ILE B 1 19 ? -4.859 21.297 3.74 1 99 19 ILE B O 1
ATOM 2086 N N . THR B 1 20 ? -4.215 19.203 4.152 1 98.94 20 THR B N 1
ATOM 2087 C CA . THR B 1 20 ? -4.852 18.703 2.936 1 98.94 20 THR B CA 1
ATOM 2088 C C . THR B 1 20 ? -6.281 18.266 3.215 1 98.94 20 THR B C 1
ATOM 2090 O O . THR B 1 20 ? -6.617 17.906 4.352 1 98.94 20 THR B O 1
ATOM 2093 N N . GLY B 1 21 ? -7.105 18.25 2.148 1 98.62 21 GLY B N 1
ATOM 2094 C CA . GLY B 1 21 ? -8.508 17.953 2.377 1 98.62 21 GLY B CA 1
ATOM 2095 C C . GLY B 1 21 ? -9.195 18.953 3.283 1 98.62 21 GLY B C 1
ATOM 2096 O O . GLY B 1 21 ? -10.047 18.578 4.098 1 98.62 21 GLY B O 1
ATOM 2097 N N . ALA B 1 22 ? -8.875 20.203 3.141 1 98.81 22 ALA B N 1
ATOM 2098 C CA . ALA B 1 22 ? -9.234 21.203 4.129 1 98.81 22 ALA B CA 1
ATOM 2099 C C . ALA B 1 22 ? -10.641 21.75 3.875 1 98.81 22 ALA B C 1
ATOM 2101 O O . ALA B 1 22 ? -11.172 22.516 4.676 1 98.81 22 ALA B O 1
ATOM 2102 N N . SER B 1 23 ? -11.312 21.328 2.834 1 98.25 23 SER B N 1
ATOM 2103 C CA . SER B 1 23 ? -12.57 21.953 2.43 1 98.25 23 SER B CA 1
ATOM 2104 C C . SER B 1 23 ? -13.758 21.297 3.127 1 98.25 23 SER B C 1
ATOM 2106 O O . SER B 1 23 ? -14.867 21.844 3.107 1 98.25 23 SER B O 1
ATOM 2108 N N . GLN B 1 24 ? -13.602 20.125 3.707 1 97.25 24 GLN B N 1
ATOM 2109 C CA . GLN B 1 24 ? -14.711 19.438 4.352 1 97.25 24 GLN B CA 1
ATOM 2110 C C . GLN B 1 24 ? -14.211 18.422 5.383 1 97.25 24 GLN B C 1
ATOM 2112 O O . GLN B 1 24 ? -13 18.203 5.5 1 97.25 24 GLN B O 1
ATOM 2117 N N . GLY B 1 25 ? -15.117 17.953 6.152 1 97.56 25 GLY B N 1
ATOM 2118 C CA . GLY B 1 25 ? -14.859 16.828 7.039 1 97.56 25 GLY B CA 1
ATOM 2119 C C . GLY B 1 25 ? -13.781 17.109 8.07 1 97.56 25 GLY B C 1
ATOM 2120 O O . GLY B 1 25 ? -13.797 18.172 8.711 1 97.56 25 GLY B O 1
ATOM 2121 N N . ILE B 1 26 ? -12.969 16.141 8.258 1 98.5 26 ILE B N 1
ATOM 2122 C CA . ILE B 1 26 ? -11.938 16.188 9.289 1 98.5 26 ILE B CA 1
ATOM 2123 C C . ILE B 1 26 ? -10.969 17.344 9.008 1 98.5 26 ILE B C 1
ATOM 2125 O O . ILE B 1 26 ? -10.617 18.094 9.914 1 98.5 26 ILE B O 1
ATOM 2129 N N . GLY B 1 27 ? -10.578 17.516 7.738 1 98.81 27 GLY B N 1
ATOM 2130 C CA . GLY B 1 27 ? -9.648 18.562 7.379 1 98.81 27 GLY B CA 1
ATOM 2131 C C . GLY B 1 27 ? -10.172 19.953 7.664 1 98.81 27 GLY B C 1
ATOM 2132 O O . GLY B 1 27 ? -9.453 20.812 8.18 1 98.81 27 GLY B O 1
ATOM 2133 N N . ARG B 1 28 ? -11.391 20.156 7.316 1 98.81 28 ARG B N 1
ATOM 2134 C CA . ARG B 1 28 ? -12.031 21.438 7.602 1 98.81 28 ARG B CA 1
ATOM 2135 C C . ARG B 1 28 ? -12.062 21.703 9.102 1 98.81 28 ARG B C 1
ATOM 2137 O O . ARG B 1 28 ? -11.711 22.797 9.555 1 98.81 28 ARG B O 1
ATOM 2144 N N . GLU B 1 29 ? -12.523 20.734 9.867 1 98.75 29 GLU B N 1
ATOM 2145 C CA . GLU B 1 29 ? -12.625 20.906 11.312 1 98.75 29 GLU B CA 1
ATOM 2146 C C . GLU B 1 29 ? -11.258 21.156 11.938 1 98.75 29 GLU B C 1
ATOM 2148 O O . GLU B 1 29 ? -11.125 21.969 12.859 1 98.75 29 GLU B O 1
ATOM 2153 N N . ALA B 1 30 ? -10.289 20.469 11.43 1 98.88 30 ALA B N 1
ATOM 2154 C CA . ALA B 1 30 ? -8.922 20.688 11.898 1 98.88 30 ALA B CA 1
ATOM 2155 C C . ALA B 1 30 ? -8.461 22.109 11.594 1 98.88 30 ALA B C 1
ATOM 2157 O O . ALA B 1 30 ? -7.883 22.766 12.461 1 98.88 30 ALA B O 1
ATOM 2158 N N . ALA B 1 31 ? -8.727 22.547 10.383 1 98.94 31 ALA B N 1
ATOM 2159 C CA . ALA B 1 31 ? -8.336 23.891 9.977 1 98.94 31 ALA B CA 1
ATOM 2160 C C . ALA B 1 31 ? -8.938 24.953 10.898 1 98.94 31 ALA B C 1
ATOM 2162 O O . ALA B 1 31 ? -8.227 25.828 11.398 1 98.94 31 ALA B O 1
ATOM 2163 N N . LEU B 1 32 ? -10.211 24.844 11.141 1 98.88 32 LEU B N 1
ATOM 2164 C CA . LEU B 1 32 ? -10.906 25.781 12.016 1 98.88 32 LEU B CA 1
ATOM 2165 C C . LEU B 1 32 ? -10.352 25.719 13.43 1 98.88 32 LEU B C 1
ATOM 2167 O O . LEU B 1 32 ? -10.125 26.75 14.062 1 98.88 32 LEU B O 1
ATOM 2171 N N . THR B 1 33 ? -10.133 24.516 13.898 1 98.81 33 THR B N 1
ATOM 2172 C CA . THR B 1 33 ? -9.633 24.312 15.25 1 98.81 33 THR B CA 1
ATOM 2173 C C . THR B 1 33 ? -8.227 24.891 15.406 1 98.81 33 THR B C 1
ATOM 2175 O O . THR B 1 33 ? -7.938 25.594 16.375 1 98.81 33 THR B O 1
ATOM 2178 N N . PHE B 1 34 ? -7.328 24.609 14.445 1 98.94 34 PHE B N 1
ATOM 2179 C CA . PHE B 1 34 ? -5.961 25.109 14.5 1 98.94 34 PHE B CA 1
ATOM 2180 C C . PHE B 1 34 ? -5.941 26.625 14.492 1 98.94 34 PHE B C 1
ATOM 2182 O O . PHE B 1 34 ? -5.219 27.25 15.273 1 98.94 34 PHE B O 1
ATOM 2189 N N . ALA B 1 35 ? -6.762 27.219 13.641 1 98.88 35 ALA B N 1
ATOM 2190 C CA . ALA B 1 35 ? -6.848 28.672 13.578 1 98.88 35 ALA B CA 1
ATOM 2191 C C . ALA B 1 35 ? -7.352 29.266 14.891 1 98.88 35 ALA B C 1
ATOM 2193 O O . ALA B 1 35 ? -6.832 30.266 15.367 1 98.88 35 ALA B O 1
ATOM 2194 N N . ARG B 1 36 ? -8.328 28.609 15.477 1 98.38 36 ARG B N 1
ATOM 2195 C CA . ARG B 1 36 ? -8.875 29.062 16.75 1 98.38 36 ARG B CA 1
ATOM 2196 C C . ARG B 1 36 ? -7.812 29.031 17.844 1 98.38 36 ARG B C 1
ATOM 2198 O O . ARG B 1 36 ? -7.871 29.812 18.797 1 98.38 36 ARG B O 1
ATOM 2205 N N . HIS B 1 37 ? -6.871 28.172 17.672 1 98.69 37 HIS B N 1
ATOM 2206 C CA . HIS B 1 37 ? -5.816 28.047 18.672 1 98.69 37 HIS B CA 1
ATOM 2207 C C . HIS B 1 37 ? -4.562 28.797 18.25 1 98.69 37 HIS B C 1
ATOM 2209 O O . HIS B 1 37 ? -3.475 28.547 18.766 1 98.69 37 HIS B O 1
ATOM 2215 N N . GLY B 1 38 ? -4.688 29.641 17.172 1 98.56 38 GLY B N 1
ATOM 2216 C CA . GLY B 1 38 ? -3.67 30.641 16.922 1 98.56 38 GLY B CA 1
ATOM 2217 C C . GLY B 1 38 ? -2.807 30.328 15.719 1 98.56 38 GLY B C 1
ATOM 2218 O O . GLY B 1 38 ? -1.956 31.141 15.328 1 98.56 38 GLY B O 1
ATOM 2219 N N . ALA B 1 39 ? -2.982 29.25 15.078 1 98.88 39 ALA B N 1
ATOM 2220 C CA . ALA B 1 39 ? -2.143 28.875 13.945 1 98.88 39 ALA B CA 1
ATOM 2221 C C . ALA B 1 39 ? -2.547 29.625 12.68 1 98.88 39 ALA B C 1
ATOM 2223 O O . ALA B 1 39 ? -3.725 29.938 12.492 1 98.88 39 ALA B O 1
ATOM 2224 N N . THR B 1 40 ? -1.585 29.938 11.844 1 98.88 40 THR B N 1
ATOM 2225 C CA . THR B 1 40 ? -1.857 30.234 10.445 1 98.88 40 THR B CA 1
ATOM 2226 C C . THR B 1 40 ? -1.948 28.953 9.625 1 98.88 40 THR B C 1
ATOM 2228 O O . THR B 1 40 ? -1.007 28.156 9.609 1 98.88 40 THR B O 1
ATOM 2231 N N . VAL B 1 41 ? -3.088 28.781 8.977 1 98.94 41 VAL B N 1
ATOM 2232 C CA . VAL B 1 41 ? -3.287 27.5 8.289 1 98.94 41 VAL B CA 1
ATOM 2233 C C . VAL B 1 41 ? -3.225 27.719 6.781 1 98.94 41 VAL B C 1
ATOM 2235 O O . VAL B 1 41 ? -3.682 28.734 6.27 1 98.94 41 VAL B O 1
ATOM 2238 N N . VAL B 1 42 ? -2.547 26.828 6.082 1 98.94 42 VAL B N 1
ATOM 2239 C CA . VAL B 1 42 ? -2.568 26.703 4.629 1 98.94 42 VAL B CA 1
ATOM 2240 C C . VAL B 1 42 ? -3.562 25.625 4.219 1 98.94 42 VAL B C 1
ATOM 2242 O O . VAL B 1 42 ? -3.357 24.438 4.5 1 98.94 42 VAL B O 1
ATOM 2245 N N . LEU B 1 43 ? -4.625 26.062 3.555 1 98.94 43 LEU B N 1
ATOM 2246 C CA . LEU B 1 43 ? -5.734 25.188 3.189 1 98.94 43 LEU B CA 1
ATOM 2247 C C . LEU B 1 43 ? -5.543 24.609 1.788 1 98.94 43 LEU B C 1
ATOM 2249 O O . LEU B 1 43 ? -5.48 25.359 0.812 1 98.94 43 LEU B O 1
ATOM 2253 N N . LEU B 1 44 ? -5.414 23.344 1.73 1 98.94 44 LEU B N 1
ATOM 2254 C CA . LEU B 1 44 ? -5.227 22.703 0.43 1 98.94 44 LEU B CA 1
ATOM 2255 C C . LEU B 1 44 ? -6.391 21.781 0.107 1 98.94 44 LEU B C 1
ATOM 2257 O O . LEU B 1 44 ? -6.754 20.922 0.918 1 98.94 44 LEU B O 1
ATOM 2261 N N . SER B 1 45 ? -7.02 21.891 -0.991 1 98.62 45 SER B N 1
ATOM 2262 C CA . SER B 1 45 ? -8.055 21.016 -1.531 1 98.62 45 SER B CA 1
ATOM 2263 C C . SER B 1 45 ? -8.312 21.312 -3.006 1 98.62 45 SER B C 1
ATOM 2265 O O . SER B 1 45 ? -7.844 22.312 -3.535 1 98.62 45 SER B O 1
ATOM 2267 N N . ARG B 1 46 ? -9.031 20.484 -3.629 1 97.62 46 ARG B N 1
ATOM 2268 C CA . ARG B 1 46 ? -9.367 20.719 -5.031 1 97.62 46 ARG B CA 1
ATOM 2269 C C . ARG B 1 46 ? -10.578 21.625 -5.156 1 97.62 46 ARG B C 1
ATOM 2271 O O . ARG B 1 46 ? -10.852 22.156 -6.238 1 97.62 46 ARG B O 1
ATOM 2278 N N . SER B 1 47 ? -11.375 21.828 -4.066 1 98 47 SER B N 1
ATOM 2279 C CA . SER B 1 47 ? -12.617 22.594 -4.098 1 98 47 SER B CA 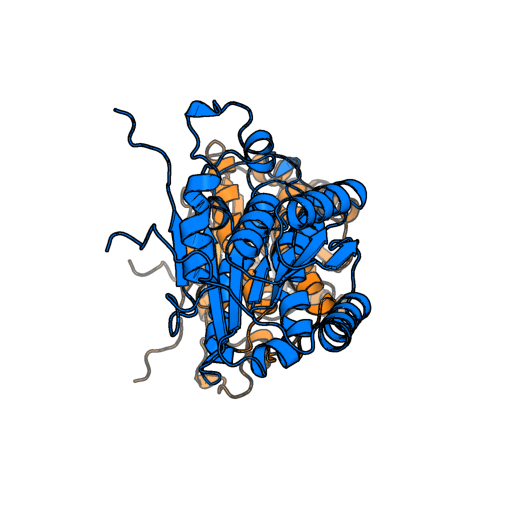1
ATOM 2280 C C . SER B 1 47 ? -12.375 24.062 -3.783 1 98 47 SER B C 1
ATOM 2282 O O . SER B 1 47 ? -12.234 24.438 -2.617 1 98 47 SER B O 1
ATOM 2284 N N . VAL B 1 48 ? -12.484 24.906 -4.801 1 98.25 48 VAL B N 1
ATOM 2285 C CA . VAL B 1 48 ? -12.289 26.344 -4.605 1 98.25 48 VAL B CA 1
ATOM 2286 C C . VAL B 1 48 ? -13.375 26.891 -3.68 1 98.25 48 VAL B C 1
ATOM 2288 O O . VAL B 1 48 ? -13.07 27.594 -2.713 1 98.25 48 VAL B O 1
ATOM 2291 N N . LYS B 1 49 ? -14.602 26.516 -3.951 1 98.56 49 LYS B N 1
ATOM 2292 C CA . LYS B 1 49 ? -15.719 26.984 -3.139 1 98.56 49 LYS B CA 1
ATOM 2293 C C . LYS B 1 49 ? -15.578 26.531 -1.688 1 98.56 49 LYS B C 1
ATOM 2295 O O . LYS B 1 49 ? -15.844 27.312 -0.764 1 98.56 49 LYS B O 1
ATOM 2300 N N . GLY B 1 50 ? -15.203 25.281 -1.483 1 98.62 50 GLY B N 1
ATOM 2301 C CA . GLY B 1 50 ? -14.977 24.766 -0.142 1 98.62 50 GLY B CA 1
ATOM 2302 C C . GLY B 1 50 ? -13.883 25.5 0.605 1 98.62 50 GLY B C 1
ATOM 2303 O O . GLY B 1 50 ? -14.023 25.797 1.795 1 98.62 50 GLY B O 1
ATOM 2304 N N . LEU B 1 51 ? -12.812 25.828 -0.109 1 98.81 51 LEU B N 1
ATOM 2305 C CA . LEU B 1 51 ? -11.695 26.547 0.488 1 98.81 51 LEU B CA 1
ATOM 2306 C C . LEU B 1 51 ? -12.109 27.969 0.887 1 98.81 51 LEU B C 1
ATOM 2308 O O . LEU B 1 51 ? -11.75 28.438 1.966 1 98.81 51 LEU B O 1
ATOM 2312 N N . GLU B 1 52 ? -12.836 28.625 0.064 1 98.69 52 GLU B N 1
ATOM 2313 C CA . GLU B 1 52 ? -13.305 29.984 0.336 1 98.69 52 GLU B CA 1
ATOM 2314 C C . GLU B 1 52 ? -14.18 30.016 1.585 1 98.69 52 GLU B C 1
ATOM 2316 O O . GLU B 1 52 ? -14.062 30.938 2.4 1 98.69 52 GLU B O 1
ATOM 2321 N N . LYS B 1 53 ? -15.031 29.047 1.685 1 98.81 53 LYS B N 1
ATOM 2322 C CA . LYS B 1 53 ? -15.906 28.969 2.85 1 98.81 53 LYS B CA 1
ATOM 2323 C C . LYS B 1 53 ? -15.102 28.844 4.141 1 98.81 53 LYS B C 1
ATOM 2325 O O . LYS B 1 53 ? -15.375 29.547 5.113 1 98.81 53 LYS B O 1
ATOM 2330 N N . VAL B 1 54 ? -14.156 27.922 4.129 1 98.88 54 VAL B N 1
ATOM 2331 C CA . VAL B 1 54 ? -13.328 27.734 5.312 1 98.88 54 VAL B CA 1
ATOM 2332 C C . VAL B 1 54 ? -12.508 29 5.582 1 98.88 54 VAL B C 1
ATOM 2334 O O . VAL B 1 54 ? -12.383 29.422 6.73 1 98.88 54 VAL B O 1
ATOM 2337 N N . TYR B 1 55 ? -11.922 29.578 4.547 1 98.88 55 TYR B N 1
ATOM 2338 C CA . TYR B 1 55 ? -11.18 30.844 4.637 1 98.88 55 TYR B CA 1
ATOM 2339 C C . TYR B 1 55 ? -12.016 31.906 5.324 1 98.88 55 TYR B C 1
ATOM 2341 O O . TYR B 1 55 ? -11.578 32.5 6.309 1 98.88 55 TYR B O 1
ATOM 2349 N N . ASP B 1 56 ? -13.219 32.125 4.875 1 98.81 56 ASP B N 1
ATOM 2350 C CA . ASP B 1 56 ? -14.109 33.156 5.383 1 98.81 56 ASP B CA 1
ATOM 2351 C C . ASP B 1 56 ? -14.469 32.906 6.844 1 98.81 56 ASP B C 1
ATOM 2353 O O . ASP B 1 56 ? -14.539 33.844 7.641 1 98.81 56 ASP B O 1
ATOM 2357 N N . GLU B 1 57 ? -14.727 31.656 7.125 1 98.81 57 GLU B N 1
ATOM 2358 C CA . GLU B 1 57 ? -15.094 31.312 8.492 1 98.81 57 GLU B CA 1
ATOM 2359 C C . GLU B 1 57 ? -13.961 31.609 9.469 1 98.81 57 GLU B C 1
ATOM 2361 O O . GLU B 1 57 ? -14.195 32.094 10.57 1 98.81 57 GLU B O 1
ATOM 2366 N N . ILE B 1 58 ? -12.75 31.297 9.055 1 98.88 58 ILE B N 1
ATOM 2367 C CA . ILE B 1 58 ? -11.594 31.531 9.906 1 98.88 58 ILE B CA 1
ATOM 2368 C C . ILE B 1 58 ? -11.422 33.031 10.117 1 98.88 58 ILE B C 1
ATOM 2370 O O . ILE B 1 58 ? -11.242 33.5 11.25 1 98.88 58 ILE B O 1
ATOM 2374 N N . VAL B 1 59 ? -11.523 33.844 9.102 1 98.69 59 VAL B N 1
ATOM 2375 C CA . VAL B 1 59 ? -11.352 35.281 9.172 1 98.69 59 VAL B CA 1
ATOM 2376 C C . VAL B 1 59 ? -12.469 35.906 10.023 1 98.69 59 VAL B C 1
ATOM 2378 O O . VAL B 1 59 ? -12.211 36.75 10.883 1 98.69 59 VAL B O 1
ATOM 2381 N N . ALA B 1 60 ? -13.641 35.438 9.812 1 98.69 60 ALA B N 1
ATOM 2382 C CA . ALA B 1 60 ? -14.797 35.969 10.547 1 98.69 60 ALA B CA 1
ATOM 2383 C C . ALA B 1 60 ? -14.664 35.688 12.039 1 98.69 60 ALA B C 1
ATOM 2385 O O . ALA B 1 60 ? -15.117 36.469 12.867 1 98.69 60 ALA B O 1
ATOM 2386 N N . ALA B 1 61 ? -14.031 34.594 12.359 1 98.25 61 ALA B N 1
ATOM 2387 C CA . ALA B 1 61 ? -13.859 34.219 13.758 1 98.25 61 ALA B CA 1
ATOM 2388 C C . ALA B 1 61 ? -12.672 34.938 14.391 1 98.25 61 ALA B C 1
ATOM 2390 O O . ALA B 1 61 ? -12.406 34.781 15.586 1 98.25 61 ALA B O 1
ATOM 2391 N N . GLY B 1 62 ? -11.93 35.688 13.609 1 97.75 62 GLY B N 1
ATOM 2392 C CA . GLY B 1 62 ? -10.82 36.5 14.117 1 97.75 62 GLY B CA 1
ATOM 2393 C C . GLY B 1 62 ? -9.508 35.75 14.125 1 97.75 62 GLY B C 1
ATOM 2394 O O . GLY B 1 62 ? -8.555 36.125 14.805 1 97.75 62 GLY B O 1
ATOM 2395 N N . GLY B 1 63 ? -9.43 34.562 13.43 1 97.88 63 GLY B N 1
ATOM 2396 C CA . GLY B 1 63 ? -8.188 33.812 13.336 1 97.88 63 GLY B CA 1
ATOM 2397 C C . GLY B 1 63 ? -7.184 34.438 12.391 1 97.88 63 GLY B C 1
ATOM 2398 O O . GLY B 1 63 ? -7.52 35.375 11.641 1 97.88 63 GLY B O 1
ATOM 2399 N N . PRO B 1 64 ? -5.918 33.969 12.508 1 98.19 64 PRO B N 1
ATOM 2400 C CA . PRO B 1 64 ? -4.941 34.438 11.523 1 98.19 64 PRO B CA 1
ATOM 2401 C C . PRO B 1 64 ? -5.387 34.156 10.086 1 98.19 64 PRO B C 1
ATOM 2403 O O . PRO B 1 64 ? -5.969 33.125 9.797 1 98.19 64 PRO B O 1
ATOM 2406 N N . GLU B 1 65 ? -5.145 35.094 9.211 1 98.19 65 GLU B N 1
ATOM 2407 C CA . GLU B 1 65 ? -5.57 34.938 7.82 1 98.19 65 GLU B CA 1
ATOM 2408 C C . GLU B 1 65 ? -4.934 33.719 7.176 1 98.19 65 GLU B C 1
ATOM 2410 O O . GLU B 1 65 ? -3.707 33.594 7.133 1 98.19 65 GLU B O 1
ATOM 2415 N N . PRO B 1 66 ? -5.734 32.812 6.695 1 98.62 66 PRO B N 1
ATOM 2416 C CA . PRO B 1 66 ? -5.203 31.594 6.062 1 98.62 66 PRO B CA 1
ATOM 2417 C C . PRO B 1 66 ? -4.781 31.828 4.613 1 98.62 66 PRO B C 1
ATOM 2419 O O . PRO B 1 66 ? -4.996 32.906 4.066 1 98.62 66 PRO B O 1
ATOM 2422 N N . ALA B 1 67 ? -4.082 30.906 4.062 1 98.62 67 ALA B N 1
ATOM 2423 C CA . ALA B 1 67 ? -3.869 30.797 2.623 1 98.62 67 ALA B CA 1
ATOM 2424 C C . ALA B 1 67 ? -4.66 29.641 2.033 1 98.62 67 ALA B C 1
ATOM 2426 O O . ALA B 1 67 ? -4.727 28.562 2.629 1 98.62 67 ALA B O 1
ATOM 2427 N N . ALA B 1 68 ? -5.312 29.891 0.943 1 98.69 68 ALA B N 1
ATOM 2428 C CA . ALA B 1 68 ? -6.059 28.859 0.241 1 98.69 68 ALA B CA 1
ATOM 2429 C C . ALA B 1 68 ? -5.34 28.438 -1.037 1 98.69 68 ALA B C 1
ATOM 2431 O O . ALA B 1 68 ? -4.98 29.281 -1.862 1 98.69 68 ALA B O 1
ATOM 2432 N N . VAL B 1 69 ? -5.145 27.125 -1.195 1 98.62 69 VAL B N 1
ATOM 2433 C CA . VAL B 1 69 ? -4.41 26.594 -2.336 1 98.62 69 VAL B CA 1
ATOM 2434 C C . VAL B 1 69 ? -5.25 25.516 -3.039 1 98.62 69 VAL B C 1
ATOM 2436 O O . VAL B 1 69 ? -5.25 24.359 -2.637 1 98.62 69 VAL B O 1
ATOM 2439 N N . PRO B 1 70 ? -5.914 25.938 -4.16 1 98.5 70 PRO B N 1
ATOM 2440 C CA . PRO B 1 70 ? -6.559 24.906 -4.965 1 98.5 70 PRO B CA 1
ATOM 2441 C C . PRO B 1 70 ? -5.559 23.969 -5.648 1 98.5 70 PRO B C 1
ATOM 2443 O O . PRO B 1 70 ? -4.691 24.438 -6.398 1 98.5 70 PRO B O 1
ATOM 2446 N N . LEU B 1 71 ? -5.602 22.688 -5.348 1 98.56 71 LEU B N 1
ATOM 2447 C CA . LEU B 1 71 ? -4.684 21.703 -5.941 1 98.56 71 LEU B CA 1
ATOM 2448 C C . LEU B 1 71 ? -5.312 20.312 -5.973 1 98.56 71 LEU B C 1
ATOM 2450 O O . LEU B 1 71 ? -5.809 19.828 -4.953 1 98.56 71 LEU B O 1
ATOM 2454 N N . ASP B 1 72 ? -5.379 19.734 -7.105 1 98.5 72 ASP B N 1
ATOM 2455 C CA . ASP B 1 72 ? -5.836 18.359 -7.27 1 98.5 72 ASP B CA 1
ATOM 2456 C C . ASP B 1 72 ? -4.695 17.375 -7.055 1 98.5 72 ASP B C 1
ATOM 2458 O O . ASP B 1 72 ? -3.816 17.234 -7.91 1 98.5 72 ASP B O 1
ATOM 2462 N N . LEU B 1 73 ? -4.77 16.609 -5.984 1 98.62 73 LEU B N 1
ATOM 2463 C CA . LEU B 1 73 ? -3.678 15.719 -5.582 1 98.62 73 LEU B CA 1
ATOM 2464 C C . LEU B 1 73 ? -3.545 14.547 -6.547 1 98.62 73 LEU B C 1
ATOM 2466 O O . LEU B 1 73 ? -2.502 13.891 -6.594 1 98.62 73 LEU B O 1
ATOM 2470 N N . LEU B 1 74 ? -4.586 14.219 -7.246 1 98.25 74 LEU B N 1
ATOM 2471 C CA . LEU B 1 74 ? -4.5 13.148 -8.234 1 98.25 74 LEU B CA 1
ATOM 2472 C C . LEU B 1 74 ? -3.604 13.555 -9.398 1 98.25 74 LEU B C 1
ATOM 2474 O O . LEU B 1 74 ? -2.836 12.734 -9.906 1 98.25 74 LEU B O 1
ATOM 2478 N N . ASN B 1 75 ? -3.617 14.812 -9.742 1 97.75 75 ASN B N 1
ATOM 2479 C CA . ASN B 1 75 ? -2.947 15.25 -10.961 1 97.75 75 ASN B CA 1
ATOM 2480 C C . ASN B 1 75 ? -1.667 16.016 -10.656 1 97.75 75 ASN B C 1
ATOM 2482 O O . ASN B 1 75 ? -0.829 16.219 -11.539 1 97.75 75 ASN B O 1
ATOM 2486 N N . ALA B 1 76 ? -1.513 16.5 -9.398 1 98.44 76 ALA B N 1
ATOM 2487 C CA . ALA B 1 76 ? -0.333 17.281 -9.031 1 98.44 76 ALA B CA 1
ATOM 2488 C C . ALA B 1 76 ? 0.933 16.422 -9.117 1 98.44 76 ALA B C 1
ATOM 2490 O O . ALA B 1 76 ? 0.993 15.336 -8.555 1 98.44 76 ALA B O 1
ATOM 2491 N N . GLY B 1 77 ? 1.933 16.906 -9.859 1 98.38 77 GLY B N 1
ATOM 2492 C CA . GLY B 1 77 ? 3.215 16.234 -9.961 1 98.38 77 GLY B CA 1
ATOM 2493 C C . GLY B 1 77 ? 4.301 16.859 -9.117 1 98.38 77 GLY B C 1
ATOM 2494 O O . GLY B 1 77 ? 4.008 17.656 -8.219 1 98.38 77 GLY B O 1
ATOM 2495 N N . GLU B 1 78 ? 5.531 16.484 -9.375 1 98.62 78 GLU B N 1
ATOM 2496 C CA . GLU B 1 78 ? 6.684 16.969 -8.625 1 98.62 78 GLU B CA 1
ATOM 2497 C C . GLU B 1 78 ? 6.742 18.5 -8.641 1 98.62 78 GLU B C 1
ATOM 2499 O O . GLU B 1 78 ? 6.941 19.125 -7.598 1 98.62 78 GLU B O 1
ATOM 2504 N N . ASN B 1 79 ? 6.531 19.062 -9.727 1 98.5 79 ASN B N 1
ATOM 2505 C CA . ASN B 1 79 ? 6.656 20.5 -9.875 1 98.5 79 ASN B CA 1
ATOM 2506 C C . ASN B 1 79 ? 5.598 21.25 -9.062 1 98.5 79 ASN B C 1
ATOM 2508 O O . ASN B 1 79 ? 5.895 22.266 -8.438 1 98.5 79 ASN B O 1
ATOM 2512 N N . GLU B 1 80 ? 4.402 20.812 -9.117 1 98.69 80 GLU B N 1
ATOM 2513 C CA . GLU B 1 80 ? 3.322 21.453 -8.367 1 98.69 80 GLU B CA 1
ATOM 2514 C C . GLU B 1 80 ? 3.602 21.438 -6.871 1 98.69 80 GLU B C 1
ATOM 2516 O O . GLU B 1 80 ? 3.398 22.438 -6.18 1 98.69 80 GLU B O 1
ATOM 2521 N N . PHE B 1 81 ? 4.117 20.328 -6.359 1 98.81 81 PHE B N 1
ATOM 2522 C CA . PHE B 1 81 ? 4.402 20.203 -4.934 1 98.81 81 PHE B CA 1
ATOM 2523 C C . PHE B 1 81 ? 5.574 21.078 -4.535 1 98.81 81 PHE B C 1
ATOM 2525 O O . PHE B 1 81 ? 5.539 21.734 -3.492 1 98.81 81 PHE B O 1
ATOM 2532 N N . ASN B 1 82 ? 6.539 21.094 -5.387 1 98.69 82 ASN B N 1
ATOM 2533 C CA . ASN B 1 82 ? 7.688 21.953 -5.113 1 98.69 82 ASN B CA 1
ATOM 2534 C C . ASN B 1 82 ? 7.293 23.422 -5.121 1 98.69 82 ASN B C 1
ATOM 2536 O O . ASN B 1 82 ? 7.758 24.203 -4.285 1 98.69 82 ASN B O 1
ATOM 2540 N N . GLN B 1 83 ? 6.492 23.797 -6.051 1 98.62 83 GLN B N 1
ATOM 2541 C CA . GLN B 1 83 ? 6.031 25.172 -6.133 1 98.62 83 GLN B CA 1
ATOM 2542 C C . GLN B 1 83 ? 5.207 25.562 -4.906 1 98.62 83 GLN B C 1
ATOM 2544 O O . GLN B 1 83 ? 5.289 26.688 -4.422 1 98.62 83 GLN B O 1
ATOM 2549 N N . LEU B 1 84 ? 4.406 24.641 -4.477 1 98.75 84 LEU B N 1
ATOM 2550 C CA . LEU B 1 84 ? 3.643 24.891 -3.26 1 98.75 84 LEU B CA 1
ATOM 2551 C C . LEU B 1 84 ? 4.57 25.172 -2.082 1 98.75 84 LEU B C 1
ATOM 2553 O O . LEU B 1 84 ? 4.352 26.109 -1.32 1 98.75 84 LEU B O 1
ATOM 2557 N N . ALA B 1 85 ? 5.609 24.359 -1.899 1 98.81 85 ALA B N 1
ATOM 2558 C CA . ALA B 1 85 ? 6.578 24.562 -0.823 1 98.81 85 ALA B CA 1
ATOM 2559 C C . ALA B 1 85 ? 7.246 25.922 -0.921 1 98.81 85 ALA B C 1
ATOM 2561 O O . ALA B 1 85 ? 7.402 26.625 0.086 1 98.81 85 ALA B O 1
ATOM 2562 N N . LEU B 1 86 ? 7.555 26.281 -2.129 1 98.5 86 LEU B N 1
ATOM 2563 C CA . LEU B 1 86 ? 8.188 27.578 -2.357 1 98.5 86 LEU B CA 1
ATOM 2564 C C . LEU B 1 86 ? 7.23 28.719 -2.016 1 98.5 86 LEU B C 1
ATOM 2566 O O . LEU B 1 86 ? 7.641 29.734 -1.447 1 98.5 86 LEU B O 1
ATOM 2570 N N . THR B 1 87 ? 6.023 28.562 -2.402 1 98.5 87 THR B N 1
ATOM 2571 C CA . THR B 1 87 ? 5.016 29.578 -2.104 1 98.5 87 THR B CA 1
ATOM 2572 C C . THR B 1 87 ? 4.84 29.734 -0.595 1 98.5 87 THR B C 1
ATOM 2574 O O . THR B 1 87 ? 4.734 30.859 -0.093 1 98.5 87 THR B O 1
ATOM 2577 N N . ILE B 1 88 ? 4.816 28.625 0.126 1 98.69 88 ILE B N 1
ATOM 2578 C CA . ILE B 1 88 ? 4.699 28.672 1.58 1 98.69 88 ILE B CA 1
ATOM 2579 C C . ILE B 1 88 ? 5.91 29.391 2.174 1 98.69 88 ILE B C 1
ATOM 2581 O O . ILE B 1 88 ? 5.77 30.219 3.07 1 98.69 88 ILE B O 1
ATOM 2585 N N . GLN B 1 89 ? 7.066 29.078 1.65 1 98.56 89 GLN B N 1
ATOM 2586 C CA . GLN B 1 89 ? 8.289 29.734 2.098 1 98.56 89 GLN B CA 1
ATOM 2587 C C . GLN B 1 89 ? 8.203 31.25 1.888 1 98.56 89 GLN B C 1
ATOM 2589 O O . GLN B 1 89 ? 8.539 32.031 2.785 1 98.56 89 GLN B O 1
ATOM 2594 N N . ARG B 1 90 ? 7.789 31.656 0.762 1 98.19 90 ARG B N 1
ATOM 2595 C CA . ARG B 1 90 ? 7.742 33.062 0.398 1 98.19 90 ARG B CA 1
ATOM 2596 C C . ARG B 1 90 ? 6.711 33.812 1.234 1 98.19 90 ARG B C 1
ATOM 2598 O O . ARG B 1 90 ? 6.961 34.938 1.689 1 98.19 90 ARG B O 1
ATOM 2605 N N . GLU B 1 91 ? 5.602 33.188 1.436 1 97.81 91 GLU B N 1
ATOM 2606 C CA . GLU B 1 91 ? 4.473 33.844 2.07 1 97.81 91 GLU B CA 1
ATOM 2607 C C . GLU B 1 91 ? 4.609 33.844 3.59 1 97.81 91 GLU B C 1
ATOM 2609 O O . GLU B 1 91 ? 4.234 34.812 4.258 1 97.81 91 GLU B O 1
ATOM 2614 N N . PHE B 1 92 ? 5.094 32.781 4.098 1 98.06 92 PHE B N 1
ATOM 2615 C CA . PHE B 1 92 ? 5.043 32.625 5.547 1 98.06 92 PHE B CA 1
ATOM 2616 C C . PHE B 1 92 ? 6.445 32.469 6.125 1 98.06 92 PHE B C 1
ATOM 2618 O O . PHE B 1 92 ? 6.652 32.656 7.328 1 98.06 92 PHE B O 1
ATOM 2625 N N . GLY B 1 93 ? 7.434 32.031 5.301 1 97.69 93 GLY B N 1
ATOM 2626 C CA . GLY B 1 93 ? 8.82 31.875 5.715 1 97.69 93 GLY B CA 1
ATOM 2627 C C . GLY B 1 93 ? 9.062 30.641 6.559 1 97.69 93 GLY B C 1
ATOM 2628 O O . GLY B 1 93 ? 10.195 30.375 6.977 1 97.69 93 GLY B O 1
ATOM 2629 N N . ARG B 1 94 ? 8.008 29.906 6.828 1 97.75 94 ARG B N 1
ATOM 2630 C CA . ARG B 1 94 ? 8.148 28.734 7.688 1 97.75 94 ARG B CA 1
ATOM 2631 C C . ARG B 1 94 ? 7.012 27.75 7.453 1 97.75 94 ARG B C 1
ATOM 2633 O O . ARG B 1 94 ? 5.988 28.094 6.867 1 97.75 94 ARG B O 1
ATOM 2640 N N . LEU B 1 95 ? 7.172 26.547 7.902 1 98.88 95 LEU B N 1
ATOM 2641 C CA . LEU B 1 95 ? 6.172 25.484 8.016 1 98.88 95 LEU B CA 1
ATOM 2642 C C . LEU B 1 95 ? 6.441 24.609 9.227 1 98.88 95 LEU B C 1
ATOM 2644 O O . LEU B 1 95 ? 7.512 24.016 9.344 1 98.88 95 LEU B O 1
ATOM 2648 N N . ASP B 1 96 ? 5.418 24.531 10.102 1 98.88 96 ASP B N 1
ATOM 2649 C CA . ASP B 1 96 ? 5.625 23.844 11.383 1 98.88 96 ASP B CA 1
ATOM 2650 C C . ASP B 1 96 ? 4.902 22.5 11.414 1 98.88 96 ASP B C 1
ATOM 2652 O O . ASP B 1 96 ? 5.105 21.703 12.328 1 98.88 96 ASP B O 1
ATOM 2656 N N . GLY B 1 97 ? 4.062 22.25 10.414 1 98.88 97 GLY B N 1
ATOM 2657 C CA . GLY B 1 97 ? 3.367 20.984 10.414 1 98.88 97 GLY B CA 1
ATOM 2658 C C . GLY B 1 97 ? 2.545 20.75 9.164 1 98.88 97 GLY B C 1
ATOM 2659 O O . GLY B 1 97 ? 2.289 21.672 8.398 1 98.88 97 GLY B O 1
ATOM 2660 N N . ILE B 1 98 ? 2.217 19.547 8.938 1 99 98 ILE B N 1
ATOM 2661 C CA . ILE B 1 98 ? 1.285 19.125 7.902 1 99 98 ILE B CA 1
ATOM 2662 C C . ILE B 1 98 ? 0.275 18.141 8.5 1 99 98 ILE B C 1
ATOM 2664 O O . ILE B 1 98 ? 0.651 17.219 9.219 1 99 98 ILE B O 1
ATOM 2668 N N . ALA B 1 99 ? -0.958 18.375 8.32 1 99 99 ALA B N 1
ATOM 2669 C CA . ALA B 1 99 ? -2.012 17.406 8.555 1 99 99 ALA B CA 1
ATOM 2670 C C . ALA B 1 99 ? -2.557 16.859 7.234 1 99 99 ALA B C 1
ATOM 2672 O O . ALA B 1 99 ? -3.248 17.562 6.5 1 99 99 ALA B O 1
ATOM 2673 N N . HIS B 1 100 ? -2.242 15.672 6.922 1 98.94 100 HIS B N 1
ATOM 2674 C CA . HIS B 1 100 ? -2.719 15.016 5.707 1 98.94 100 HIS B CA 1
ATOM 2675 C C . HIS B 1 100 ? -4.105 14.414 5.914 1 98.94 100 HIS B C 1
ATOM 2677 O O . HIS B 1 100 ? -4.227 13.25 6.293 1 98.94 100 HIS B O 1
ATOM 2683 N N . CYS B 1 101 ? -5.105 15.141 5.523 1 98.81 101 CYS B N 1
ATOM 2684 C CA . CYS B 1 101 ? -6.477 14.711 5.785 1 98.81 101 CYS B CA 1
ATOM 2685 C C . CYS B 1 101 ? -7.176 14.305 4.492 1 98.81 101 CYS B C 1
ATOM 2687 O O . CYS B 1 101 ? -8.273 13.75 4.52 1 98.81 101 CYS B O 1
ATOM 2689 N N . ALA B 1 102 ? -6.531 14.633 3.342 1 98.62 102 ALA B N 1
ATOM 2690 C CA . ALA B 1 102 ? -7.125 14.234 2.068 1 98.62 102 ALA B CA 1
ATOM 2691 C C . ALA B 1 102 ? -7.168 12.719 1.93 1 98.62 102 ALA B C 1
ATOM 2693 O O . ALA B 1 102 ? -6.215 12.031 2.301 1 98.62 102 ALA B O 1
ATOM 2694 N N . SER B 1 103 ? -8.195 12.195 1.469 1 97.31 103 SER B N 1
ATOM 2695 C CA . SER B 1 103 ? -8.391 10.766 1.238 1 97.31 103 SER B CA 1
ATOM 2696 C C . SER B 1 103 ? -9.289 10.523 0.03 1 97.31 103 SER B C 1
ATOM 2698 O O . SER B 1 103 ? -10.156 11.336 -0.28 1 97.31 103 SER B O 1
ATOM 2700 N N . HIS B 1 104 ? -9.07 9.508 -0.613 1 96.44 104 HIS B N 1
ATOM 2701 C CA . HIS B 1 104 ? -9.883 9.141 -1.763 1 96.44 104 HIS B CA 1
ATOM 2702 C C . HIS B 1 104 ? -10.469 7.742 -1.599 1 96.44 104 HIS B C 1
ATOM 2704 O O . HIS B 1 104 ? -9.734 6.781 -1.355 1 96.44 104 HIS B O 1
ATOM 2710 N N . PHE B 1 105 ? -11.742 7.625 -1.636 1 96.19 105 PHE B N 1
ATOM 2711 C CA . PHE B 1 105 ? -12.523 6.398 -1.562 1 96.19 105 PHE B CA 1
ATOM 2712 C C . PHE B 1 105 ? -13.461 6.281 -2.762 1 96.19 105 PHE B C 1
ATOM 2714 O O . PHE B 1 105 ? -14.25 7.184 -3.031 1 96.19 105 PHE B O 1
ATOM 2721 N N . TYR B 1 106 ? -13.367 5.195 -3.469 1 93.25 106 TYR B N 1
ATOM 2722 C CA . TYR B 1 106 ? -14.258 4.988 -4.602 1 93.25 106 TYR B CA 1
ATOM 2723 C C . TYR B 1 106 ? -15.594 4.406 -4.141 1 93.25 106 TYR B C 1
ATOM 2725 O O . TYR B 1 106 ? -16.609 5.113 -4.098 1 93.25 106 TYR B O 1
ATOM 2733 N N . ALA B 1 107 ? -15.586 3.191 -3.789 1 93.75 107 ALA B N 1
ATOM 2734 C CA . ALA B 1 107 ? -16.781 2.496 -3.309 1 93.75 107 ALA B CA 1
ATOM 2735 C C . ALA B 1 107 ? -16.406 1.148 -2.689 1 93.75 107 ALA B C 1
ATOM 2737 O O . ALA B 1 107 ? -15.367 0.571 -3.014 1 93.75 107 ALA B O 1
ATOM 2738 N N . LEU B 1 108 ? -17.266 0.805 -1.767 1 95.19 108 LEU B N 1
ATOM 2739 C CA . LEU B 1 108 ? -17.188 -0.591 -1.349 1 95.19 108 LEU B CA 1
ATOM 2740 C C . LEU B 1 108 ? -17.594 -1.522 -2.484 1 95.19 108 LEU B C 1
ATOM 2742 O O . LEU B 1 108 ? -18.625 -1.309 -3.129 1 95.19 108 LEU B O 1
ATOM 2746 N N . SER B 1 109 ? -16.797 -2.477 -2.746 1 97.56 109 SER B N 1
ATOM 2747 C CA . SER B 1 109 ? -17.094 -3.436 -3.807 1 97.56 109 SER B CA 1
ATOM 2748 C C . SER B 1 109 ? -16.219 -4.688 -3.674 1 97.56 109 SER B C 1
ATOM 2750 O O . SER B 1 109 ? -15.109 -4.625 -3.146 1 97.56 109 SER B O 1
ATOM 2752 N N . PRO B 1 110 ? -16.781 -5.816 -4.121 1 98.25 110 PRO B N 1
ATOM 2753 C CA . PRO B 1 110 ? -15.891 -6.984 -4.148 1 98.25 110 PRO B CA 1
ATOM 2754 C C . PRO B 1 110 ? -14.703 -6.805 -5.086 1 98.25 110 PRO B C 1
ATOM 2756 O O . PRO B 1 110 ? -14.766 -5.996 -6.016 1 98.25 110 PRO B O 1
ATOM 2759 N N . LEU B 1 111 ? -13.656 -7.586 -4.855 1 98.75 111 LEU B N 1
ATOM 2760 C CA . LEU B 1 111 ? -12.445 -7.516 -5.664 1 98.75 111 LEU B CA 1
ATOM 2761 C C . LEU B 1 111 ? -12.766 -7.719 -7.141 1 98.75 111 LEU B C 1
ATOM 2763 O O . LEU B 1 111 ? -12.148 -7.094 -8.008 1 98.75 111 LEU B O 1
ATOM 2767 N N . THR B 1 112 ? -13.734 -8.5 -7.469 1 98.56 112 THR B N 1
ATOM 2768 C CA . THR B 1 112 ? -14.078 -8.852 -8.844 1 98.56 112 THR B CA 1
ATOM 2769 C C . THR B 1 112 ? -14.57 -7.629 -9.609 1 98.56 112 THR B C 1
ATOM 2771 O O . THR B 1 112 ? -14.523 -7.605 -10.844 1 98.56 112 THR B O 1
ATOM 2774 N N . ASN B 1 113 ? -15.047 -6.645 -8.883 1 98.56 113 ASN B N 1
ATOM 2775 C CA . ASN B 1 113 ? -15.648 -5.484 -9.531 1 98.56 113 ASN B CA 1
ATOM 2776 C C . ASN B 1 113 ? -14.711 -4.285 -9.523 1 98.56 113 ASN B C 1
ATOM 2778 O O . ASN B 1 113 ? -15.031 -3.236 -10.086 1 98.56 113 ASN B O 1
ATOM 2782 N N . GLN B 1 114 ? -13.594 -4.387 -8.875 1 98.69 114 GLN B N 1
ATOM 2783 C CA . GLN B 1 114 ? -12.672 -3.266 -8.766 1 98.69 114 GLN B CA 1
ATOM 2784 C C . GLN B 1 114 ? -11.703 -3.236 -9.945 1 98.69 114 GLN B C 1
ATOM 2786 O O . GLN B 1 114 ? -11.359 -4.281 -10.5 1 98.69 114 GLN B O 1
ATOM 2791 N N . THR B 1 115 ? -11.242 -2.066 -10.336 1 98.75 115 THR B N 1
ATOM 2792 C CA . THR B 1 115 ? -10.438 -1.921 -11.547 1 98.75 115 THR B CA 1
ATOM 2793 C C . THR B 1 115 ? -9.016 -1.498 -11.203 1 98.75 115 THR B C 1
ATOM 2795 O O . THR B 1 115 ? -8.758 -1.02 -10.102 1 98.75 115 THR B O 1
ATOM 2798 N N . ILE B 1 116 ? -8.156 -1.648 -12.18 1 98.81 116 ILE B N 1
ATOM 2799 C CA . ILE B 1 116 ? -6.773 -1.2 -12.078 1 98.81 116 ILE B CA 1
ATOM 2800 C C . ILE B 1 116 ? -6.738 0.302 -11.812 1 98.81 116 ILE B C 1
ATOM 2802 O O . ILE B 1 116 ? -6.02 0.764 -10.922 1 98.81 116 ILE B O 1
ATOM 2806 N N . GLU B 1 117 ? -7.523 1.021 -12.5 1 98.5 117 GLU B N 1
ATOM 2807 C CA . GLU B 1 117 ? -7.566 2.475 -12.375 1 98.5 117 GLU B CA 1
ATOM 2808 C C . GLU B 1 117 ? -7.961 2.895 -10.961 1 98.5 117 GLU B C 1
ATOM 2810 O O . GLU B 1 117 ? -7.352 3.797 -10.383 1 98.5 117 GLU B O 1
ATOM 2815 N N . GLU B 1 118 ? -8.969 2.273 -10.414 1 98.56 118 GLU B N 1
ATOM 2816 C CA . GLU B 1 118 ? -9.414 2.58 -9.062 1 98.56 118 GLU B CA 1
ATOM 2817 C C . GLU B 1 118 ? -8.297 2.354 -8.047 1 98.56 118 GLU B C 1
ATOM 2819 O O . GLU B 1 118 ? -8.078 3.188 -7.164 1 98.56 118 GLU B O 1
ATOM 2824 N N . TRP B 1 119 ? -7.613 1.215 -8.188 1 98.88 119 TRP B N 1
ATOM 2825 C CA . TRP B 1 119 ? -6.531 0.896 -7.262 1 98.88 119 TRP B CA 1
ATOM 2826 C C . TRP B 1 119 ? -5.406 1.921 -7.367 1 98.88 119 TRP B C 1
ATOM 2828 O O . TRP B 1 119 ? -4.91 2.414 -6.352 1 98.88 119 TRP B O 1
ATOM 2838 N N . MET B 1 120 ? -5.055 2.273 -8.578 1 98.81 120 MET B N 1
ATOM 2839 C CA . MET B 1 120 ? -3.947 3.195 -8.805 1 98.81 120 MET B CA 1
ATOM 2840 C C . MET B 1 120 ? -4.289 4.594 -8.312 1 98.81 120 MET B C 1
ATOM 2842 O O . MET B 1 120 ? -3.475 5.242 -7.648 1 98.81 120 MET B O 1
ATOM 2846 N N . ASN B 1 121 ? -5.504 5.07 -8.609 1 98.75 121 ASN B N 1
ATOM 2847 C CA . ASN B 1 121 ? -5.922 6.402 -8.188 1 98.75 121 ASN B CA 1
ATOM 2848 C C . ASN B 1 121 ? -5.98 6.52 -6.668 1 98.75 121 ASN B C 1
ATOM 2850 O O . ASN B 1 121 ? -5.578 7.539 -6.102 1 98.75 121 ASN B O 1
ATOM 2854 N N . GLN B 1 122 ? -6.48 5.512 -6.039 1 98.69 122 GLN B N 1
ATOM 2855 C CA . GLN B 1 122 ? -6.562 5.531 -4.582 1 98.69 122 GLN B CA 1
ATOM 2856 C C . GLN B 1 122 ? -5.172 5.566 -3.955 1 98.69 122 GLN B C 1
ATOM 2858 O O . GLN B 1 122 ? -4.934 6.309 -3.002 1 98.69 122 GLN B O 1
ATOM 2863 N N . TYR B 1 123 ? -4.25 4.762 -4.5 1 98.88 123 TYR B N 1
ATOM 2864 C CA . TYR B 1 123 ? -2.893 4.766 -3.965 1 98.88 123 TYR B CA 1
ATOM 2865 C C . TYR B 1 123 ? -2.219 6.113 -4.191 1 98.88 123 TYR B C 1
ATOM 2867 O O . TYR B 1 123 ? -1.49 6.602 -3.324 1 98.88 123 TYR B O 1
ATOM 2875 N N . ARG B 1 124 ? -2.467 6.691 -5.336 1 98.88 124 ARG B N 1
ATOM 2876 C CA . ARG B 1 124 ? -1.903 7.992 -5.684 1 98.88 124 ARG B CA 1
ATOM 2877 C C . ARG B 1 124 ? -2.295 9.055 -4.66 1 98.88 124 ARG B C 1
ATOM 2879 O O . ARG B 1 124 ? -1.449 9.828 -4.207 1 98.88 124 ARG B O 1
ATOM 2886 N N . ILE B 1 125 ? -3.475 9.031 -4.27 1 98.81 125 ILE B N 1
ATOM 2887 C CA . ILE B 1 125 ? -3.977 10.078 -3.387 1 98.81 125 ILE B CA 1
ATOM 2888 C C . ILE B 1 125 ? -3.689 9.711 -1.933 1 98.81 125 ILE B C 1
ATOM 2890 O O . ILE B 1 125 ? -3.199 10.539 -1.162 1 98.81 125 ILE B O 1
ATOM 2894 N N . ASN B 1 126 ? -3.924 8.453 -1.541 1 98.75 126 ASN B N 1
ATOM 2895 C CA . ASN B 1 126 ? -3.957 8.078 -0.132 1 98.75 126 ASN B CA 1
ATOM 2896 C C . ASN B 1 126 ? -2.553 7.859 0.423 1 98.75 126 ASN B C 1
ATOM 2898 O O . ASN B 1 126 ? -2.34 7.93 1.635 1 98.75 126 ASN B O 1
ATOM 2902 N N . THR B 1 127 ? -1.607 7.562 -0.469 1 98.88 127 THR B N 1
ATOM 2903 C CA . THR B 1 127 ? -0.275 7.258 0.04 1 98.88 127 THR B CA 1
ATOM 2904 C C . THR B 1 127 ? 0.778 8.117 -0.657 1 98.88 127 THR B C 1
ATOM 2906 O O . THR B 1 127 ? 1.589 8.766 0.002 1 98.88 127 THR B O 1
ATOM 2909 N N . VAL B 1 128 ? 0.714 8.242 -1.96 1 98.94 128 VAL B N 1
ATOM 2910 C CA . VAL B 1 128 ? 1.806 8.859 -2.701 1 98.94 128 VAL B CA 1
ATOM 2911 C C . VAL B 1 128 ? 1.756 10.375 -2.52 1 98.94 128 VAL B C 1
ATOM 2913 O O . VAL B 1 128 ? 2.795 11.031 -2.396 1 98.94 128 VAL B O 1
ATOM 2916 N N . ALA B 1 129 ? 0.582 10.914 -2.541 1 98.88 129 ALA B N 1
ATOM 2917 C CA . ALA B 1 129 ? 0.464 12.359 -2.379 1 98.88 129 ALA B CA 1
ATOM 2918 C C . ALA B 1 129 ? 1.009 12.805 -1.024 1 98.88 129 ALA B C 1
ATOM 2920 O O . ALA B 1 129 ? 1.814 13.734 -0.949 1 98.88 129 ALA B O 1
ATOM 2921 N N . PRO B 1 130 ? 0.61 12.141 0.084 1 98.88 130 PRO B N 1
ATOM 2922 C CA . PRO B 1 130 ? 1.213 12.508 1.368 1 98.88 130 PRO B CA 1
ATOM 2923 C C . PRO B 1 130 ? 2.734 12.375 1.366 1 98.88 130 PRO B C 1
ATOM 2925 O O . PRO B 1 130 ? 3.432 13.219 1.934 1 98.88 130 PRO B O 1
ATOM 2928 N N . PHE B 1 131 ? 3.248 11.359 0.765 1 98.94 131 PHE B N 1
ATOM 2929 C CA . PHE B 1 131 ? 4.688 11.18 0.637 1 98.94 131 PHE B CA 1
ATOM 2930 C C . PHE B 1 131 ? 5.32 12.344 -0.11 1 98.94 131 PHE B C 1
ATOM 2932 O O . PHE B 1 131 ? 6.223 13.008 0.408 1 98.94 131 PHE B O 1
ATOM 2939 N N . ALA B 1 132 ? 4.809 12.648 -1.258 1 98.94 132 ALA B N 1
ATOM 2940 C CA . ALA B 1 132 ? 5.418 13.609 -2.172 1 98.94 132 ALA B CA 1
ATOM 2941 C C . ALA B 1 132 ? 5.324 15.023 -1.616 1 98.94 132 ALA B C 1
ATOM 2943 O O . ALA B 1 132 ? 6.277 15.805 -1.714 1 98.94 132 ALA B O 1
ATOM 2944 N N . LEU B 1 133 ? 4.191 15.328 -1.078 1 98.94 133 LEU B N 1
ATOM 2945 C CA . LEU B 1 133 ? 3.996 16.656 -0.509 1 98.94 133 LEU B CA 1
ATOM 2946 C C . LEU B 1 133 ? 4.906 16.875 0.696 1 98.94 133 LEU B C 1
ATOM 2948 O O . LEU B 1 133 ? 5.516 17.938 0.837 1 98.94 133 LEU B O 1
ATOM 2952 N N . THR B 1 134 ? 4.984 15.859 1.585 1 98.94 134 THR B N 1
ATOM 2953 C CA . THR B 1 134 ? 5.891 15.93 2.727 1 98.94 134 THR B CA 1
ATOM 2954 C C . THR B 1 134 ? 7.332 16.109 2.264 1 98.94 134 THR B C 1
ATOM 2956 O O . THR B 1 134 ? 8.07 16.938 2.809 1 98.94 134 THR B O 1
ATOM 2959 N N . ARG B 1 135 ? 7.668 15.344 1.242 1 98.88 135 ARG B N 1
ATOM 2960 C CA . ARG B 1 135 ? 9.016 15.422 0.695 1 98.88 135 ARG B CA 1
ATOM 2961 C C . ARG B 1 135 ? 9.312 16.828 0.176 1 98.88 135 ARG B C 1
ATOM 2963 O O . ARG B 1 135 ? 10.375 17.391 0.456 1 98.88 135 ARG B O 1
ATOM 2970 N N . ALA B 1 136 ? 8.422 17.406 -0.521 1 98.88 136 ALA B N 1
ATOM 2971 C CA . ALA B 1 136 ? 8.602 18.734 -1.094 1 98.88 136 ALA B CA 1
ATOM 2972 C C . ALA B 1 136 ? 8.742 19.797 0.001 1 98.88 136 ALA B C 1
ATOM 2974 O O . ALA B 1 136 ? 9.492 20.766 -0.156 1 98.88 136 ALA B O 1
ATOM 2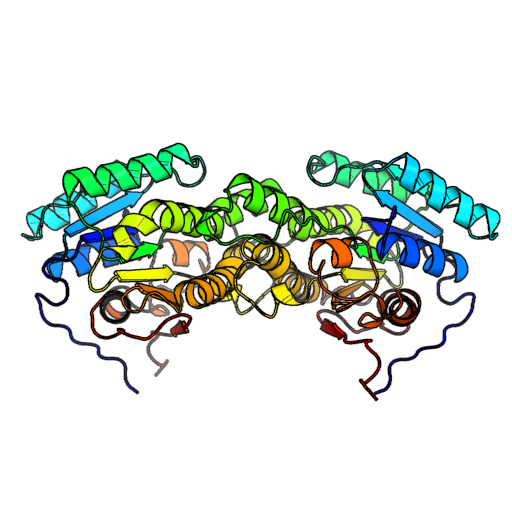975 N N . CYS B 1 137 ? 8.078 19.625 1.108 1 98.88 137 CYS B N 1
ATOM 2976 C CA . CYS B 1 137 ? 8.047 20.594 2.189 1 98.88 137 CYS B CA 1
ATOM 2977 C C . CYS B 1 137 ? 9.156 20.328 3.205 1 98.88 137 CYS B C 1
ATOM 2979 O O . CYS B 1 137 ? 9.328 21.078 4.156 1 98.88 137 CYS B O 1
ATOM 2981 N N . LEU B 1 138 ? 9.891 19.25 3.031 1 98.81 138 LEU B N 1
ATOM 2982 C CA . LEU B 1 138 ? 10.828 18.781 4.043 1 98.81 138 LEU B CA 1
ATOM 2983 C C . LEU B 1 138 ? 11.867 19.859 4.367 1 98.81 138 LEU B C 1
ATOM 2985 O O . LEU B 1 138 ? 12.227 20.047 5.531 1 98.81 138 LEU B O 1
ATOM 2989 N N . PRO B 1 139 ? 12.352 20.625 3.389 1 98.44 139 PRO B N 1
ATOM 2990 C CA . PRO B 1 139 ? 13.32 21.672 3.738 1 98.44 139 PRO B CA 1
ATOM 2991 C C . PRO B 1 139 ? 12.75 22.703 4.723 1 98.44 139 PRO B C 1
ATOM 2993 O O . PRO B 1 139 ? 13.453 23.125 5.645 1 98.44 139 PRO B O 1
ATOM 2996 N N . LEU B 1 140 ? 11.531 23.062 4.605 1 98.81 140 LEU B N 1
ATOM 2997 C CA . LEU B 1 140 ? 10.891 24 5.527 1 98.81 140 LEU B CA 1
ATOM 2998 C C . LEU B 1 140 ? 10.664 23.359 6.887 1 98.81 140 LEU B C 1
ATOM 3000 O O . LEU B 1 140 ? 10.891 23.984 7.926 1 98.81 140 LEU B O 1
ATOM 3004 N N . LEU B 1 141 ? 10.234 22.094 6.855 1 98.88 141 LEU B N 1
ATOM 3005 C CA . LEU B 1 141 ? 9.969 21.359 8.094 1 98.88 141 LEU B CA 1
ATOM 3006 C C . LEU B 1 141 ? 11.242 21.219 8.914 1 98.88 141 LEU B C 1
ATOM 3008 O O . LEU B 1 141 ? 11.227 21.391 10.141 1 98.88 141 LEU B O 1
ATOM 3012 N N . LYS B 1 142 ? 12.32 20.969 8.25 1 98.06 142 LYS B N 1
ATOM 3013 C CA . LYS B 1 142 ? 13.594 20.766 8.93 1 98.06 142 LYS B CA 1
ATOM 3014 C C . LYS B 1 142 ? 14.078 22.047 9.594 1 98.06 142 LYS B C 1
ATOM 3016 O O . LYS B 1 142 ? 14.797 22.016 10.594 1 98.06 142 LYS B O 1
ATOM 3021 N N . GLU B 1 143 ? 13.688 23.141 9.07 1 97.69 143 GLU B N 1
ATOM 3022 C CA . GLU B 1 143 ? 14.141 24.438 9.586 1 97.69 143 GLU B CA 1
ATOM 3023 C C . GLU B 1 143 ? 13.289 24.891 10.766 1 97.69 143 GLU B C 1
ATOM 3025 O O . GLU B 1 143 ? 13.688 25.781 11.516 1 97.69 143 GLU B O 1
ATOM 3030 N N . ALA B 1 144 ? 12.117 24.344 10.938 1 98.12 144 ALA B N 1
ATOM 3031 C CA . ALA B 1 144 ? 11.219 24.703 12.031 1 98.12 144 ALA B CA 1
ATOM 3032 C C . ALA B 1 144 ? 11.742 24.188 13.367 1 98.12 144 ALA B C 1
ATOM 3034 O O . ALA B 1 144 ? 12.289 23.078 13.438 1 98.12 144 ALA B O 1
ATOM 3035 N N . PRO B 1 145 ? 11.594 24.922 14.43 1 97.31 145 PRO B N 1
ATOM 3036 C CA . PRO B 1 145 ? 12.102 24.484 15.734 1 97.31 145 PRO B CA 1
ATOM 3037 C C . PRO B 1 145 ? 11.359 23.266 16.281 1 97.31 145 PRO B C 1
ATOM 3039 O O . PRO B 1 145 ? 11.906 22.531 17.109 1 97.31 145 PRO B O 1
ATOM 3042 N N . ASP B 1 146 ? 10.164 23.047 15.859 1 98.31 146 ASP B N 1
ATOM 3043 C CA . ASP B 1 146 ? 9.297 21.969 16.297 1 98.31 146 ASP B CA 1
ATOM 3044 C C . ASP B 1 146 ? 8.258 21.625 15.227 1 98.31 146 ASP B C 1
ATOM 3046 O O . ASP B 1 146 ? 7.148 22.156 15.25 1 98.31 146 ASP B O 1
ATOM 3050 N N . ALA B 1 147 ? 8.602 20.688 14.32 1 98.81 147 ALA B N 1
ATOM 3051 C CA . ALA B 1 147 ? 7.727 20.375 13.188 1 98.81 147 ALA B CA 1
ATOM 3052 C C . ALA B 1 147 ? 7.086 19 13.359 1 98.81 147 ALA B C 1
ATOM 3054 O O . ALA B 1 147 ? 7.727 18.062 13.859 1 98.81 147 ALA B O 1
ATOM 3055 N N . SER B 1 148 ? 5.84 18.875 12.992 1 98.88 148 SER B N 1
ATOM 3056 C CA . SER B 1 148 ? 5.086 17.641 13.117 1 98.88 148 SER B CA 1
ATOM 3057 C C . SER B 1 148 ? 4.309 17.328 11.844 1 98.88 148 SER B C 1
ATOM 3059 O O . SER B 1 148 ? 3.572 18.188 11.336 1 98.88 148 SER B O 1
ATOM 3061 N N . VAL B 1 149 ? 4.535 16.188 11.297 1 98.94 149 VAL B N 1
ATOM 3062 C CA . VAL B 1 149 ? 3.719 15.664 10.203 1 98.94 149 VAL B CA 1
ATOM 3063 C C . VAL B 1 149 ? 2.736 14.625 10.742 1 98.94 149 VAL B C 1
ATOM 3065 O O . VAL B 1 149 ? 3.133 13.695 11.445 1 98.94 149 VAL B O 1
ATOM 3068 N N . LEU B 1 150 ? 1.495 14.797 10.477 1 99 150 LEU B N 1
ATOM 3069 C CA . LEU B 1 150 ? 0.448 13.883 10.906 1 99 150 LEU B CA 1
ATOM 3070 C C . LEU B 1 150 ? -0.304 13.312 9.703 1 99 150 LEU B C 1
ATOM 3072 O O . LEU B 1 150 ? -0.963 14.055 8.969 1 99 150 LEU B O 1
ATOM 3076 N N . PHE B 1 151 ? -0.143 12.031 9.477 1 98.94 151 PHE B N 1
ATOM 3077 C CA . PHE B 1 151 ? -1.014 11.336 8.539 1 98.94 151 PHE B CA 1
ATOM 3078 C C . PHE B 1 151 ? -2.336 10.961 9.195 1 98.94 151 PHE B C 1
ATOM 3080 O O . PHE B 1 151 ? -2.361 10.555 10.359 1 98.94 151 PHE B O 1
ATOM 3087 N N . VAL B 1 152 ? -3.412 11.148 8.469 1 98.81 152 VAL B N 1
ATOM 3088 C CA . VAL B 1 152 ? -4.715 10.672 8.906 1 98.81 152 VAL B CA 1
ATOM 3089 C C . VAL B 1 152 ? -5.102 9.422 8.109 1 98.81 152 VAL B C 1
ATOM 3091 O O . VAL B 1 152 ? -5.25 9.484 6.887 1 98.81 152 VAL B O 1
ATOM 3094 N N . GLY B 1 153 ? -5.238 8.344 8.812 1 98.12 153 GLY B N 1
ATOM 3095 C CA . GLY B 1 153 ? -5.387 7.07 8.133 1 98.12 153 GLY B CA 1
ATOM 3096 C C . GLY B 1 153 ? -6.781 6.488 8.25 1 98.12 153 GLY B C 1
ATOM 3097 O O . GLY B 1 153 ? -7.75 7.219 8.461 1 98.12 153 GLY B O 1
ATOM 3098 N N . GLU B 1 154 ? -6.871 5.266 7.996 1 96.25 154 GLU B N 1
ATOM 3099 C CA . GLU B 1 154 ? -8.125 4.516 7.91 1 96.25 154 GLU B CA 1
ATOM 3100 C C . GLU B 1 154 ? -8.023 3.182 8.641 1 96.25 154 GLU B C 1
ATOM 3102 O O . GLU B 1 154 ? -7.07 2.424 8.438 1 96.25 154 GLU B O 1
ATOM 3107 N N . HIS B 1 155 ? -9.047 2.881 9.398 1 96.31 155 HIS B N 1
ATOM 3108 C CA . HIS B 1 155 ? -9.102 1.68 10.227 1 96.31 155 HIS B CA 1
ATOM 3109 C C . HIS B 1 155 ? -8.883 0.425 9.391 1 96.31 155 HIS B C 1
ATOM 3111 O O . HIS B 1 155 ? -8.125 -0.465 9.781 1 96.31 155 HIS B O 1
ATOM 3117 N N . HIS B 1 156 ? -9.469 0.301 8.305 1 95.56 156 HIS B N 1
ATOM 3118 C CA . HIS B 1 156 ? -9.453 -0.911 7.492 1 95.56 156 HIS B CA 1
ATOM 3119 C C . HIS B 1 156 ? -8.109 -1.078 6.781 1 95.56 156 HIS B C 1
ATOM 3121 O O . HIS B 1 156 ? -7.852 -2.121 6.176 1 95.56 156 HIS B O 1
ATOM 3127 N N . ALA B 1 157 ? -7.277 -0.079 6.816 1 96.56 157 ALA B N 1
ATOM 3128 C CA . ALA B 1 157 ? -5.918 -0.246 6.312 1 96.56 157 ALA B CA 1
ATOM 3129 C C . ALA B 1 157 ? -5.117 -1.193 7.199 1 96.56 157 ALA B C 1
ATOM 3131 O O . ALA B 1 157 ? -4.207 -1.879 6.723 1 96.56 157 ALA B O 1
ATOM 3132 N N . LEU B 1 158 ? -5.457 -1.197 8.492 1 97.31 158 LEU B N 1
ATOM 3133 C CA . LEU B 1 158 ? -4.77 -2.033 9.477 1 97.31 158 LEU B CA 1
ATOM 3134 C C . LEU B 1 158 ? -5.531 -3.332 9.711 1 97.31 158 LEU B C 1
ATOM 3136 O O . LEU B 1 158 ? -4.957 -4.316 10.188 1 97.31 158 LEU B O 1
ATOM 3140 N N . HIS B 1 159 ? -6.801 -3.291 9.43 1 97.88 159 HIS B N 1
ATOM 3141 C CA . HIS B 1 159 ? -7.691 -4.426 9.664 1 97.88 159 HIS B CA 1
ATOM 3142 C C . HIS B 1 159 ? -8.43 -4.812 8.383 1 97.88 159 HIS B C 1
ATOM 3144 O O . HIS B 1 159 ? -9.602 -4.465 8.219 1 97.88 159 HIS B O 1
ATOM 3150 N N . PRO B 1 160 ? -7.77 -5.605 7.57 1 98.19 160 PRO B N 1
ATOM 3151 C CA . PRO B 1 160 ? -8.367 -5.957 6.281 1 98.19 160 PRO B CA 1
ATOM 3152 C C . PRO B 1 160 ? -9.711 -6.672 6.43 1 98.19 160 PRO B C 1
ATOM 3154 O O . PRO B 1 160 ? -9.898 -7.457 7.363 1 98.19 160 PRO B O 1
ATOM 3157 N N . ALA B 1 161 ? -10.633 -6.352 5.543 1 97.56 161 ALA B N 1
ATOM 3158 C CA . ALA B 1 161 ? -11.953 -6.984 5.48 1 97.56 161 ALA B CA 1
ATOM 3159 C C . ALA B 1 161 ? -12.469 -7.039 4.043 1 97.56 161 ALA B C 1
ATOM 3161 O O . ALA B 1 161 ? -12.062 -6.234 3.203 1 97.56 161 ALA B O 1
ATOM 3162 N N . ALA B 1 162 ? -13.375 -7.934 3.793 1 97.94 162 ALA B N 1
ATOM 3163 C CA . ALA B 1 162 ? -13.992 -8.07 2.475 1 97.94 162 ALA B CA 1
ATOM 3164 C C . ALA B 1 162 ? -14.539 -6.73 1.987 1 97.94 162 ALA B C 1
ATOM 3166 O O . ALA B 1 162 ? -15.031 -5.93 2.785 1 97.94 162 ALA B O 1
ATOM 3167 N N . TYR B 1 163 ? -14.344 -6.453 0.667 1 97.75 163 TYR B N 1
ATOM 3168 C CA . TYR B 1 163 ? -14.992 -5.387 -0.084 1 97.75 163 TYR B CA 1
ATOM 3169 C C . TYR B 1 163 ? -14.203 -4.082 0.033 1 97.75 163 TYR B C 1
ATOM 3171 O O . TYR B 1 163 ? -14.492 -3.113 -0.674 1 97.75 163 TYR B O 1
ATOM 3179 N N . TRP B 1 164 ? -13.219 -4.027 0.942 1 97.94 164 TRP B N 1
ATOM 3180 C CA . TRP B 1 164 ? -12.469 -2.785 1.125 1 97.94 164 TRP B CA 1
ATOM 3181 C C . TRP B 1 164 ? -11.32 -2.688 0.123 1 97.94 164 TRP B C 1
ATOM 3183 O O . TRP B 1 164 ? -10.891 -1.588 -0.227 1 97.94 164 TRP B O 1
ATOM 3193 N N . GLY B 1 165 ? -10.828 -3.795 -0.384 1 97.56 165 GLY B N 1
ATOM 3194 C CA . GLY B 1 165 ? -9.898 -3.984 -1.482 1 97.56 165 GLY B CA 1
ATOM 3195 C C . GLY B 1 165 ? -8.922 -2.83 -1.646 1 97.56 165 GLY B C 1
ATOM 3196 O O . GLY B 1 165 ? -8.164 -2.516 -0.727 1 97.56 165 GLY B O 1
ATOM 3197 N N . GLY B 1 166 ? -9.023 -2.152 -2.795 1 98.5 166 GLY B N 1
ATOM 3198 C CA . GLY B 1 166 ? -8.086 -1.127 -3.217 1 98.5 166 GLY B CA 1
ATOM 3199 C C . GLY B 1 166 ? -8 0.04 -2.252 1 98.5 166 GLY B C 1
ATOM 3200 O O . GLY B 1 166 ? -6.949 0.661 -2.109 1 98.5 166 GLY B O 1
ATOM 3201 N N . PHE B 1 167 ? -9.062 0.352 -1.571 1 98.44 167 PHE B N 1
ATOM 3202 C CA . PHE B 1 167 ? -9.055 1.455 -0.617 1 98.44 167 PHE B CA 1
ATOM 3203 C C . PHE B 1 167 ? -8.148 1.135 0.571 1 98.44 167 PHE B C 1
ATOM 3205 O O . PHE B 1 167 ? -7.242 1.902 0.893 1 98.44 167 PHE B O 1
ATOM 3212 N N . GLY B 1 168 ? -8.414 -0.062 1.196 1 98.19 168 GLY B N 1
ATOM 3213 C CA . GLY B 1 168 ? -7.586 -0.474 2.316 1 98.19 168 GLY B CA 1
ATOM 3214 C C . GLY B 1 168 ? -6.129 -0.677 1.937 1 98.19 168 GLY B C 1
ATOM 3215 O O . GLY B 1 168 ? -5.23 -0.238 2.654 1 98.19 168 GLY B O 1
ATOM 3216 N N . ALA B 1 169 ? -5.949 -1.301 0.801 1 98.62 169 ALA B N 1
ATOM 3217 C CA . ALA B 1 169 ? -4.59 -1.565 0.337 1 98.62 169 ALA B CA 1
ATOM 3218 C C . ALA B 1 169 ? -3.828 -0.264 0.104 1 98.62 169 ALA B C 1
ATOM 3220 O O . ALA B 1 169 ? -2.65 -0.158 0.451 1 98.62 169 ALA B O 1
ATOM 3221 N N . SER B 1 170 ? -4.477 0.704 -0.506 1 98.56 170 SER B N 1
ATOM 3222 C CA . SER B 1 170 ? -3.854 1.997 -0.765 1 98.56 170 SER B CA 1
ATOM 3223 C C . SER B 1 170 ? -3.449 2.686 0.534 1 98.56 170 SER B C 1
ATOM 3225 O O . SER B 1 170 ? -2.377 3.289 0.616 1 98.56 170 SER B O 1
ATOM 3227 N N . ASN B 1 171 ? -4.293 2.588 1.545 1 98.44 171 ASN B N 1
ATOM 3228 C CA . ASN B 1 171 ? -4.039 3.24 2.824 1 98.44 171 ASN B CA 1
ATOM 3229 C C . ASN B 1 171 ? -3.037 2.455 3.666 1 98.44 171 ASN B C 1
ATOM 3231 O O . ASN B 1 171 ? -2.459 2.992 4.613 1 98.44 171 ASN B O 1
ATOM 3235 N N . ALA B 1 172 ? -2.822 1.177 3.354 1 98.25 172 ALA B N 1
ATOM 3236 C CA . ALA B 1 172 ? -1.858 0.355 4.082 1 98.25 172 ALA B CA 1
ATOM 3237 C C . ALA B 1 172 ? -0.437 0.875 3.889 1 98.25 172 ALA B C 1
ATOM 3239 O O . ALA B 1 172 ? 0.466 0.534 4.656 1 98.25 172 ALA B O 1
ATOM 3240 N N . GLY B 1 173 ? -0.245 1.698 2.922 1 98.5 173 GLY B N 1
ATOM 3241 C CA . GLY B 1 173 ? 1.052 2.32 2.705 1 98.5 173 GLY B CA 1
ATOM 3242 C C . GLY B 1 173 ? 1.38 3.391 3.73 1 98.5 173 GLY B C 1
ATOM 3243 O O . GLY B 1 173 ? 2.543 3.768 3.891 1 98.5 173 GLY B O 1
ATOM 3244 N N . LEU B 1 174 ? 0.395 3.902 4.434 1 98.69 174 LEU B N 1
ATOM 3245 C CA . LEU B 1 174 ? 0.603 5.035 5.328 1 98.69 174 LEU B CA 1
ATOM 3246 C C . LEU B 1 174 ? 1.316 4.598 6.605 1 98.69 174 LEU B C 1
ATOM 3248 O O . LEU B 1 174 ? 2.277 5.238 7.035 1 98.69 174 LEU B O 1
ATOM 3252 N N . PRO B 1 175 ? 0.847 3.523 7.246 1 98.69 175 PRO B N 1
ATOM 3253 C CA . PRO B 1 175 ? 1.632 3.078 8.398 1 98.69 175 PRO B CA 1
ATOM 3254 C C . PRO B 1 175 ? 3.07 2.719 8.031 1 98.69 175 PRO B C 1
ATOM 3256 O O . PRO B 1 175 ? 3.992 2.975 8.812 1 98.69 175 PRO B O 1
ATOM 3259 N N . TYR B 1 176 ? 3.234 2.131 6.906 1 98.75 176 TYR B N 1
ATOM 3260 C CA . TYR B 1 176 ? 4.574 1.819 6.422 1 98.75 176 TYR B CA 1
ATOM 3261 C C . TYR B 1 176 ? 5.402 3.088 6.258 1 98.75 176 TYR B C 1
ATOM 3263 O O . TYR B 1 176 ? 6.52 3.18 6.777 1 98.75 176 TYR B O 1
ATOM 3271 N N . LEU B 1 177 ? 4.855 4.051 5.586 1 98.81 177 LEU B N 1
ATOM 3272 C CA . LEU B 1 177 ? 5.523 5.328 5.336 1 98.81 177 LEU B CA 1
ATOM 3273 C C . LEU B 1 177 ? 5.859 6.027 6.648 1 98.81 177 LEU B C 1
ATOM 3275 O O . LEU B 1 177 ? 6.938 6.613 6.785 1 98.81 177 LEU B O 1
ATOM 3279 N N . THR B 1 178 ? 4.957 5.98 7.57 1 98.88 178 THR B N 1
ATOM 3280 C CA . THR B 1 178 ? 5.164 6.598 8.875 1 98.88 178 THR B CA 1
ATOM 3281 C C . THR B 1 178 ? 6.43 6.059 9.531 1 98.88 178 THR B C 1
ATOM 3283 O O . THR B 1 178 ? 7.27 6.828 10 1 98.88 178 THR B O 1
ATOM 3286 N N . LYS B 1 179 ? 6.578 4.762 9.508 1 98.81 179 LYS B N 1
ATOM 3287 C CA . LYS B 1 179 ? 7.727 4.125 10.148 1 98.81 179 LYS B CA 1
ATOM 3288 C C . LYS B 1 179 ? 9.016 4.445 9.398 1 98.81 179 LYS B C 1
ATOM 3290 O O . LYS B 1 179 ? 10.039 4.758 10.008 1 98.81 179 LYS B O 1
ATOM 3295 N N . VAL B 1 180 ? 8.969 4.379 8.086 1 98.88 180 VAL B N 1
ATOM 3296 C CA . VAL B 1 180 ? 10.156 4.645 7.277 1 98.88 180 VAL B CA 1
ATOM 3297 C C . VAL B 1 180 ? 10.609 6.09 7.48 1 98.88 180 VAL B C 1
ATOM 3299 O O . VAL B 1 180 ? 11.797 6.355 7.676 1 98.88 180 VAL B O 1
ATOM 3302 N N . ALA B 1 181 ? 9.664 7.004 7.414 1 98.88 181 ALA B N 1
ATOM 3303 C CA . ALA B 1 181 ? 9.992 8.414 7.598 1 98.88 181 ALA B CA 1
ATOM 3304 C C . ALA B 1 181 ? 10.586 8.664 8.977 1 98.88 181 ALA B C 1
ATOM 3306 O O . ALA B 1 181 ? 11.602 9.352 9.109 1 98.88 181 ALA B O 1
ATOM 3307 N N . ALA B 1 182 ? 9.938 8.117 9.977 1 98.81 182 ALA B N 1
ATOM 3308 C CA . ALA B 1 182 ? 10.453 8.281 11.328 1 98.81 182 ALA B CA 1
ATOM 3309 C C . ALA B 1 182 ? 11.891 7.762 11.438 1 98.81 182 ALA B C 1
ATOM 3311 O O . ALA B 1 182 ? 12.742 8.406 12.055 1 98.81 182 ALA B O 1
ATOM 3312 N N . ASP B 1 183 ? 12.133 6.594 10.859 1 98.5 183 ASP B N 1
ATOM 3313 C CA . ASP B 1 183 ? 13.469 6.004 10.875 1 98.5 183 ASP B CA 1
ATOM 3314 C C . ASP B 1 183 ? 14.477 6.91 10.172 1 98.5 183 ASP B C 1
ATOM 3316 O O . ASP B 1 183 ? 15.594 7.098 10.656 1 98.5 183 ASP B O 1
ATOM 3320 N N . GLU B 1 184 ? 14.086 7.453 9.078 1 98.56 184 GLU B N 1
ATOM 3321 C CA . GLU B 1 184 ? 15 8.297 8.312 1 98.56 184 GLU B CA 1
ATOM 3322 C C . GLU B 1 184 ? 15.211 9.641 9 1 98.56 184 GLU B C 1
ATOM 3324 O O . GLU B 1 184 ? 16.25 10.281 8.82 1 98.56 184 GLU B O 1
ATOM 3329 N N . TRP B 1 185 ? 14.25 10.039 9.805 1 98.31 185 TRP B N 1
ATOM 3330 C CA . TRP B 1 185 ? 14.305 11.352 10.438 1 98.31 185 TRP B CA 1
ATOM 3331 C C . TRP B 1 185 ? 14.883 11.25 11.844 1 98.31 185 TRP B C 1
ATOM 3333 O O . TRP B 1 185 ? 14.883 12.234 12.594 1 98.31 185 TRP B O 1
ATOM 3343 N N . GLU B 1 186 ? 15.352 10.102 12.203 1 97.06 186 GLU B N 1
ATOM 3344 C CA . GLU B 1 186 ? 15.852 9.867 13.555 1 97.06 186 GLU B CA 1
ATOM 3345 C C . GLU B 1 186 ? 16.906 10.906 13.938 1 97.06 186 GLU B C 1
ATOM 3347 O O . GLU B 1 186 ? 17 11.297 15.102 1 97.06 186 GLU B O 1
ATOM 3352 N N . MET B 1 187 ? 17.547 11.461 12.977 1 96.19 187 MET B N 1
ATOM 3353 C CA . MET B 1 187 ? 18.641 12.391 13.242 1 96.19 187 MET B CA 1
ATOM 3354 C C . MET B 1 187 ? 18.125 13.828 13.328 1 96.19 187 MET B C 1
ATOM 3356 O O . MET B 1 187 ? 18.906 14.75 13.586 1 96.19 187 MET B O 1
ATOM 3360 N N . LEU B 1 188 ? 16.875 14.023 13.086 1 96.94 188 LEU B N 1
ATOM 3361 C CA . LEU B 1 188 ? 16.234 15.328 13.156 1 96.94 188 LEU B CA 1
ATOM 3362 C C . LEU B 1 188 ? 15.367 15.445 14.406 1 96.94 188 LEU B C 1
ATOM 3364 O O . LEU B 1 188 ? 14.156 15.203 14.344 1 96.94 188 LEU B O 1
ATOM 3368 N N . PRO B 1 189 ? 15.867 15.945 15.461 1 93.38 189 PRO B N 1
ATOM 3369 C CA . PRO B 1 189 ? 15.156 15.898 16.734 1 93.38 189 PRO B CA 1
ATOM 3370 C C . PRO B 1 189 ? 13.93 16.812 16.766 1 93.38 189 PRO B C 1
ATOM 3372 O O . PRO B 1 189 ? 13.031 16.625 17.594 1 93.38 189 PRO B O 1
ATOM 3375 N N . SER B 1 190 ? 13.891 17.781 15.875 1 97.75 190 SER B N 1
ATOM 3376 C CA . SER B 1 190 ? 12.797 18.75 15.906 1 97.75 190 SER B CA 1
ATOM 3377 C C . SER B 1 190 ? 11.688 18.344 14.93 1 97.75 190 SER B C 1
ATOM 3379 O O . SER B 1 190 ? 10.766 19.125 14.68 1 97.75 190 SER B O 1
ATOM 338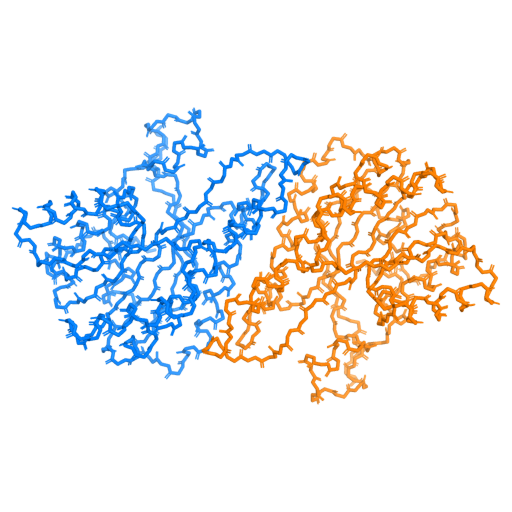1 N N . LEU B 1 191 ? 11.867 17.188 14.297 1 98.69 191 LEU B N 1
ATOM 3382 C CA . LEU B 1 191 ? 10.914 16.734 13.289 1 98.69 191 LEU B CA 1
ATOM 3383 C C . LEU B 1 191 ? 10.32 15.375 13.672 1 98.69 191 LEU B C 1
ATOM 3385 O O . LEU B 1 191 ? 11.055 14.461 14.039 1 98.69 191 LEU B O 1
ATOM 3389 N N . ARG B 1 192 ? 8.992 15.289 13.695 1 98.81 192 ARG B N 1
ATOM 3390 C CA . ARG B 1 192 ? 8.328 14.023 13.992 1 98.81 192 ARG B CA 1
ATOM 3391 C C . ARG B 1 192 ? 7.215 13.734 12.992 1 98.81 192 ARG B C 1
ATOM 3393 O O . ARG B 1 192 ? 6.719 14.648 12.336 1 98.81 192 ARG B O 1
ATOM 3400 N N . VAL B 1 193 ? 6.863 12.484 12.867 1 98.94 193 VAL B N 1
ATOM 3401 C CA . VAL B 1 193 ? 5.789 12.023 11.992 1 98.94 193 VAL B CA 1
ATOM 3402 C C . VAL B 1 193 ? 4.992 10.922 12.68 1 98.94 193 VAL B C 1
ATOM 3404 O O . VAL B 1 193 ? 5.57 10.055 13.344 1 98.94 193 VAL B O 1
ATOM 3407 N N . ASN B 1 194 ? 3.695 11.016 12.602 1 98.94 194 ASN B N 1
ATOM 3408 C CA . ASN B 1 194 ? 2.824 10.008 13.195 1 98.94 194 ASN B CA 1
ATOM 3409 C C . ASN B 1 194 ? 1.564 9.797 12.359 1 98.94 194 ASN B C 1
ATOM 3411 O O . ASN B 1 194 ? 1.258 10.594 11.477 1 98.94 194 ASN B O 1
ATOM 3415 N N . LEU B 1 195 ? 0.93 8.672 12.562 1 98.94 195 LEU B N 1
ATOM 3416 C CA . LEU B 1 195 ? -0.314 8.305 11.891 1 98.94 195 LEU B CA 1
ATOM 3417 C C . LEU B 1 195 ? -1.465 8.227 12.891 1 98.94 195 LEU B C 1
ATOM 3419 O O . LEU B 1 195 ? -1.358 7.551 13.914 1 98.94 195 LEU B O 1
ATOM 3423 N N . LEU B 1 196 ? -2.518 8.953 12.641 1 98.75 196 LEU B N 1
ATOM 3424 C CA . LEU B 1 196 ? -3.721 8.945 13.469 1 98.75 196 LEU B CA 1
ATOM 3425 C C . LEU B 1 196 ? -4.887 8.312 12.719 1 98.75 196 LEU B C 1
ATOM 3427 O O . LEU B 1 196 ? -5.207 8.719 11.602 1 98.75 196 LEU B O 1
ATOM 3431 N N . LEU B 1 197 ? -5.492 7.34 13.25 1 98.5 197 LEU B N 1
ATOM 3432 C CA . LEU B 1 197 ? -6.746 6.781 12.75 1 98.5 197 LEU B CA 1
ATOM 3433 C C . LEU B 1 197 ? -7.922 7.25 13.602 1 98.5 197 LEU B C 1
ATOM 3435 O O . LEU B 1 197 ? -8.102 6.793 14.734 1 98.5 197 LEU B O 1
ATOM 3439 N N . PRO B 1 198 ? -8.711 8.094 13.055 1 97.19 198 PRO B N 1
ATOM 3440 C CA . PRO B 1 198 ? -9.766 8.734 13.852 1 97.19 198 PRO B CA 1
ATOM 3441 C C . PRO B 1 198 ? -10.836 7.758 14.32 1 97.19 198 PRO B C 1
ATOM 3443 O O . PRO B 1 198 ? -11.477 7.988 15.344 1 97.19 198 PRO B O 1
ATOM 3446 N N . GLY B 1 199 ? -11.023 6.617 13.57 1 94.62 199 GLY B N 1
ATOM 3447 C CA . GLY B 1 199 ? -12.172 5.762 13.836 1 94.62 199 GLY B CA 1
ATOM 3448 C C . GLY B 1 199 ? -13.469 6.32 13.289 1 94.62 199 GLY B C 1
ATOM 3449 O O . GLY B 1 199 ? -13.469 7.129 12.359 1 94.62 199 GLY B O 1
ATOM 3450 N N . PRO B 1 200 ? -14.594 5.816 13.82 1 94.75 200 PRO B N 1
ATOM 3451 C CA . PRO B 1 200 ? -15.891 6.238 13.289 1 94.75 200 PRO B CA 1
ATOM 3452 C C . PRO B 1 200 ? -16.297 7.625 13.773 1 94.75 200 PRO B C 1
ATOM 3454 O O . PRO B 1 200 ? -16.859 7.762 14.875 1 94.75 200 PRO B O 1
ATOM 3457 N N . VAL B 1 201 ? -16.031 8.578 13 1 95.38 201 VAL B N 1
ATOM 3458 C CA . VAL B 1 201 ? -16.422 9.945 13.328 1 95.38 201 VAL B CA 1
ATOM 3459 C C . VAL B 1 201 ? -17.438 10.461 12.297 1 95.38 201 VAL B C 1
ATOM 3461 O O . VAL B 1 201 ? -17.5 9.953 11.172 1 95.38 201 VAL B O 1
ATOM 3464 N N . ASN B 1 202 ? -18.188 11.453 12.695 1 93.75 202 ASN B N 1
ATOM 3465 C CA . ASN B 1 202 ? -19.203 12.039 11.844 1 93.75 202 ASN B CA 1
ATOM 3466 C C . ASN B 1 202 ? -18.594 12.922 10.758 1 93.75 202 ASN B C 1
ATOM 3468 O O . ASN B 1 202 ? -18.484 14.141 10.93 1 93.75 202 ASN B O 1
ATOM 3472 N N . SER B 1 203 ? -18.203 12.344 9.648 1 93.12 203 SER B N 1
ATOM 3473 C CA . SER B 1 203 ? -17.609 13.023 8.508 1 93.12 203 SER B CA 1
ATOM 3474 C C . SER B 1 203 ? -18.266 12.586 7.199 1 93.12 203 SER B C 1
ATOM 3476 O O . SER B 1 203 ? -18.891 11.516 7.137 1 93.12 203 SER B O 1
ATOM 3478 N N . PRO B 1 204 ? -18.172 13.438 6.199 1 90.88 204 PRO B N 1
ATOM 3479 C CA . PRO B 1 204 ? -18.734 13.039 4.902 1 90.88 204 PRO B CA 1
ATOM 3480 C C . PRO B 1 204 ? -18.172 11.719 4.395 1 90.88 204 PRO B C 1
ATOM 3482 O O . PRO B 1 204 ? -18.891 10.914 3.807 1 90.88 204 PRO B O 1
ATOM 3485 N N . GLN B 1 205 ? -16.953 11.461 4.637 1 89 205 GLN B N 1
ATOM 3486 C CA . GLN B 1 205 ? -16.359 10.203 4.195 1 89 205 GLN B CA 1
ATOM 3487 C C . GLN B 1 205 ? -17 9.016 4.895 1 89 205 GLN B C 1
ATOM 3489 O O . GLN B 1 205 ? -17.266 7.988 4.266 1 89 205 GLN B O 1
ATOM 3494 N N . ARG B 1 206 ? -17.219 9.117 6.148 1 90 206 ARG B N 1
ATOM 3495 C CA . ARG B 1 206 ? -17.844 8.039 6.902 1 90 206 ARG B CA 1
ATOM 3496 C C . ARG B 1 206 ? -19.234 7.738 6.359 1 90 206 ARG B C 1
ATOM 3498 O O . ARG B 1 206 ? -19.656 6.578 6.293 1 90 206 ARG B O 1
ATOM 3505 N N . ASN B 1 207 ? -19.938 8.758 5.984 1 88.94 207 ASN B N 1
ATOM 3506 C CA . ASN B 1 207 ? -21.25 8.57 5.379 1 88.94 207 ASN B CA 1
ATOM 3507 C C . ASN B 1 207 ? -21.172 7.723 4.113 1 88.94 207 ASN B C 1
ATOM 3509 O O . ASN B 1 207 ? -22.078 6.93 3.84 1 88.94 207 ASN B O 1
ATOM 3513 N N . ARG B 1 208 ? -20.125 7.875 3.428 1 88.25 208 ARG B N 1
ATOM 3514 C CA . ARG B 1 208 ? -19.953 7.156 2.17 1 88.25 208 ARG B CA 1
ATOM 3515 C C . ARG B 1 208 ? -19.5 5.719 2.416 1 88.25 208 ARG B C 1
ATOM 3517 O O . ARG B 1 208 ? -19.953 4.797 1.732 1 88.25 208 ARG B O 1
ATOM 3524 N N . THR B 1 209 ? -18.656 5.52 3.402 1 89.44 209 THR B N 1
ATOM 3525 C CA . THR B 1 209 ? -18.078 4.203 3.633 1 89.44 209 THR B CA 1
ATOM 3526 C C . THR B 1 209 ? -19.016 3.326 4.453 1 89.44 209 THR B C 1
ATOM 3528 O O . THR B 1 209 ? -18.953 2.098 4.383 1 89.44 209 THR B O 1
ATOM 3531 N N . HIS B 1 210 ? -19.828 3.975 5.242 1 90.62 210 HIS B N 1
ATOM 3532 C CA . HIS B 1 210 ? -20.75 3.264 6.105 1 90.62 210 HIS B CA 1
ATOM 3533 C C . HIS B 1 210 ? -22.141 3.896 6.059 1 90.62 210 HIS B C 1
ATOM 3535 O O . HIS B 1 210 ? -22.656 4.352 7.082 1 90.62 210 HIS B O 1
ATOM 3541 N N . PRO B 1 211 ? -22.797 3.775 4.938 1 83.38 211 PRO B N 1
ATOM 3542 C CA . PRO B 1 211 ? -24.062 4.477 4.754 1 83.38 211 PRO B CA 1
ATOM 3543 C C . PRO B 1 211 ? -25.172 3.945 5.668 1 83.38 211 PRO B C 1
ATOM 3545 O O . PRO B 1 211 ? -26.125 4.66 5.953 1 83.38 211 PRO B O 1
ATOM 3548 N N . GLY B 1 212 ? -24.984 2.781 6.117 1 85.31 212 GLY B N 1
ATOM 3549 C CA . GLY B 1 212 ? -26.016 2.207 6.957 1 85.31 212 GLY B CA 1
ATOM 3550 C C . GLY B 1 212 ? -25.859 2.547 8.43 1 85.31 212 GLY B C 1
ATOM 3551 O O . GLY B 1 212 ? -26.734 2.256 9.242 1 85.31 212 GLY B O 1
ATOM 3552 N N . GLU B 1 213 ? -24.828 3.166 8.711 1 87.44 213 GLU B N 1
ATOM 3553 C CA . GLU B 1 213 ? -24.531 3.539 10.094 1 87.44 213 GLU B CA 1
ATOM 3554 C C . GLU B 1 213 ? -25.25 4.84 10.477 1 87.44 213 GLU B C 1
ATOM 3556 O O . GLU B 1 213 ? -25.203 5.816 9.727 1 87.44 213 GLU B O 1
ATOM 3561 N N . ASP B 1 214 ? -25.891 4.789 11.633 1 88.81 214 ASP B N 1
ATOM 3562 C CA . ASP B 1 214 ? -26.531 6.008 12.133 1 88.81 214 ASP B CA 1
ATOM 3563 C C . ASP B 1 214 ? -25.5 6.988 12.664 1 88.81 214 ASP B C 1
ATOM 3565 O O . ASP B 1 214 ? -24.547 6.59 13.344 1 88.81 214 ASP B O 1
ATOM 3569 N N . LYS B 1 215 ? -25.719 8.234 12.375 1 87.38 215 LYS B N 1
ATOM 3570 C CA . LYS B 1 215 ? -24.797 9.281 12.805 1 87.38 215 LYS B CA 1
ATOM 3571 C C . LYS B 1 215 ? -24.609 9.25 14.32 1 87.38 215 LYS B C 1
ATOM 3573 O O . LYS B 1 215 ? -23.531 9.602 14.82 1 87.38 215 LYS B O 1
ATOM 3578 N N . SER B 1 216 ? -25.594 8.812 15.023 1 88.94 216 SER B N 1
ATOM 3579 C CA . SER B 1 216 ? -25.547 8.766 16.484 1 88.94 216 SER B CA 1
ATOM 3580 C C . SER B 1 216 ? -24.562 7.699 16.969 1 88.94 216 SER B C 1
ATOM 3582 O O . SER B 1 216 ? -24.188 7.688 18.141 1 88.94 216 SER B O 1
ATOM 3584 N N . GLU B 1 217 ? -24.156 6.836 16.031 1 89.25 217 GLU B N 1
ATOM 3585 C CA . GLU B 1 217 ? -23.234 5.754 16.375 1 89.25 217 GLU B CA 1
ATOM 3586 C C . GLU B 1 217 ? -21.797 6.184 16.172 1 89.25 217 GLU B C 1
ATOM 3588 O O . GLU B 1 217 ? -20.875 5.414 16.438 1 89.25 217 GLU B O 1
ATOM 3593 N N . ARG B 1 218 ? -21.594 7.457 15.781 1 92.94 218 ARG B N 1
ATOM 3594 C CA . ARG B 1 218 ? -20.281 7.996 15.484 1 92.94 218 ARG B CA 1
ATOM 3595 C C . ARG B 1 218 ? -19.891 9.078 16.484 1 92.94 218 ARG B C 1
ATOM 3597 O O . ARG B 1 218 ? -20.766 9.664 17.141 1 92.94 218 ARG B O 1
ATOM 3604 N N . ALA B 1 219 ? -18.656 9.25 16.609 1 94.06 219 ALA B N 1
ATOM 3605 C CA . ALA B 1 219 ? -18.188 10.359 17.438 1 94.06 219 ALA B CA 1
ATOM 3606 C C . ALA B 1 219 ? -18.266 11.68 16.688 1 94.06 219 ALA B C 1
ATOM 3608 O O . ALA B 1 219 ? -18.188 11.711 15.453 1 94.06 219 ALA B O 1
ATOM 3609 N N . ASP B 1 220 ? -18.391 12.75 17.5 1 94.56 220 ASP B N 1
ATOM 3610 C CA . ASP B 1 220 ? -18.375 14.086 16.906 1 94.56 220 ASP B CA 1
ATOM 3611 C C . ASP B 1 220 ? -16.969 14.477 16.484 1 94.56 220 ASP B C 1
ATOM 3613 O O . ASP B 1 220 ? -15.984 14.141 17.156 1 94.56 220 ASP B O 1
ATOM 3617 N N . LEU B 1 221 ? -16.875 15.242 15.43 1 96.19 221 LEU B N 1
ATOM 3618 C CA . LEU B 1 221 ? -15.578 15.727 14.961 1 96.19 221 LEU B CA 1
ATOM 3619 C C . LEU B 1 221 ? -14.883 16.547 16.047 1 96.19 221 LEU B C 1
ATOM 3621 O O . LEU B 1 221 ? -13.648 16.531 16.141 1 96.19 221 LEU B O 1
ATOM 3625 N N . ALA B 1 222 ? -15.648 17.234 16.844 1 94.75 222 ALA B N 1
ATOM 3626 C CA . ALA B 1 222 ? -15.102 18.062 17.922 1 94.75 222 ALA B CA 1
ATOM 3627 C C . ALA B 1 222 ? -14.305 17.203 18.906 1 94.75 222 ALA B C 1
ATOM 3629 O O . ALA B 1 222 ? -13.32 17.672 19.484 1 94.75 222 ALA B O 1
ATOM 3630 N N . ASP B 1 223 ? -14.711 15.922 19.031 1 94.94 223 ASP B N 1
ATOM 3631 C CA . ASP B 1 223 ? -14.031 15.016 19.953 1 94.94 223 ASP B CA 1
ATOM 3632 C C . ASP B 1 223 ? -12.672 14.578 19.406 1 94.94 223 ASP B C 1
ATOM 3634 O O . ASP B 1 223 ? -11.82 14.102 20.156 1 94.94 223 ASP B O 1
ATOM 3638 N N . LEU B 1 224 ? -12.523 14.703 18.156 1 97 224 LEU B N 1
ATOM 3639 C CA . LEU B 1 224 ? -11.297 14.305 17.484 1 97 224 LEU B CA 1
ATOM 3640 C C . LEU B 1 224 ? -10.242 15.406 17.578 1 97 224 LEU B C 1
ATOM 3642 O O . LEU B 1 224 ? -9.039 15.133 17.547 1 97 224 LEU B O 1
ATOM 3646 N N . MET B 1 225 ? -10.609 16.656 17.797 1 97.94 225 MET B N 1
ATOM 3647 C CA . MET B 1 225 ? -9.75 17.828 17.609 1 97.94 225 MET B CA 1
ATOM 3648 C C . MET B 1 225 ? -8.68 17.891 18.688 1 97.94 225 MET B C 1
ATOM 3650 O O . MET B 1 225 ? -7.539 18.266 18.406 1 97.94 225 MET B O 1
ATOM 3654 N N . PRO B 1 226 ? -9.008 17.469 19.922 1 97.75 226 PRO B N 1
ATOM 3655 C CA . PRO B 1 226 ? -7.914 17.453 20.906 1 97.75 226 PRO B CA 1
ATOM 3656 C C . PRO B 1 226 ? -6.758 16.547 20.484 1 97.75 226 PRO B C 1
ATOM 3658 O O . PRO B 1 226 ? -5.598 16.844 20.797 1 97.75 226 PRO B O 1
ATOM 3661 N N . HIS B 1 227 ? -7.035 15.492 19.812 1 98.19 227 HIS B N 1
ATOM 3662 C CA . HIS B 1 227 ? -5.984 14.602 19.328 1 98.19 227 HIS B CA 1
ATOM 3663 C C . HIS B 1 227 ? -5.152 15.281 18.25 1 98.19 227 HIS B C 1
ATOM 3665 O O . HIS B 1 227 ? -3.928 15.133 18.219 1 98.19 227 HIS B O 1
ATOM 3671 N N . PHE B 1 228 ? -5.785 16.062 17.391 1 98.69 228 PHE B N 1
ATOM 3672 C CA . PHE B 1 228 ? -5.062 16.812 16.375 1 98.69 228 PHE B CA 1
ATOM 3673 C C . PHE B 1 228 ? -4.156 17.859 17.016 1 98.69 228 PHE B C 1
ATOM 3675 O O . PHE B 1 228 ? -3 18.016 16.625 1 98.69 228 PHE B O 1
ATOM 3682 N N . LEU B 1 229 ? -4.719 18.578 18.031 1 98.75 229 LEU B N 1
ATOM 3683 C CA . LEU B 1 229 ? -3.932 19.578 18.75 1 98.75 229 LEU B CA 1
ATOM 3684 C C . LEU B 1 229 ? -2.729 18.938 19.422 1 98.75 229 LEU B C 1
ATOM 3686 O O . LEU B 1 229 ? -1.628 19.5 19.406 1 98.75 229 LEU B O 1
ATOM 3690 N N . TYR B 1 230 ? -2.922 17.766 20 1 98.31 230 TYR B N 1
ATOM 3691 C CA . TYR B 1 230 ? -1.841 17.047 20.672 1 98.31 230 TYR B CA 1
ATOM 3692 C C . TYR B 1 230 ? -0.742 16.672 19.688 1 98.31 230 TYR B C 1
ATOM 3694 O O . TYR B 1 230 ? 0.43 17 19.906 1 98.31 230 TYR B O 1
ATOM 3702 N N . TRP B 1 231 ? -1.072 16.094 18.594 1 98.19 231 TRP B N 1
ATOM 3703 C CA . TRP B 1 231 ? -0.101 15.484 17.688 1 98.19 231 TRP B CA 1
ATOM 3704 C C . TRP B 1 231 ? 0.568 16.531 16.812 1 98.19 231 TRP B C 1
ATOM 3706 O O . TRP B 1 231 ? 1.654 16.297 16.281 1 98.19 231 TRP B O 1
ATOM 3716 N N . LEU B 1 232 ? -0.071 17.719 16.609 1 98.44 232 LEU B N 1
ATOM 3717 C CA . LEU B 1 232 ? 0.534 18.766 15.797 1 98.44 232 LEU B CA 1
ATOM 3718 C C . LEU B 1 232 ? 1.112 19.875 16.688 1 98.44 232 LEU B C 1
ATOM 3720 O O . LEU B 1 232 ? 1.789 20.781 16.188 1 98.44 232 LEU B O 1
ATOM 3724 N N . GLY B 1 233 ? 0.851 19.766 18 1 97.31 233 GLY B N 1
ATOM 3725 C CA . GLY B 1 233 ? 1.365 20.719 18.969 1 97.31 233 GLY B CA 1
ATOM 3726 C C . GLY B 1 233 ? 2.602 20.234 19.703 1 97.31 233 GLY B C 1
ATOM 3727 O O . GLY B 1 233 ? 3.152 19.188 19.359 1 97.31 233 GLY B O 1
ATOM 3728 N N . ALA B 1 234 ? 2.977 20.969 20.703 1 96.25 234 ALA B N 1
ATOM 3729 C CA . ALA B 1 234 ? 4.242 20.75 21.406 1 96.25 234 ALA B CA 1
ATOM 3730 C C . ALA B 1 234 ? 4.145 19.547 22.344 1 96.25 234 ALA B C 1
ATOM 3732 O O . ALA B 1 234 ? 5.164 18.984 22.75 1 96.25 234 ALA B O 1
ATOM 3733 N N . ASP B 1 235 ? 2.912 19.109 22.609 1 96.38 235 ASP B N 1
ATOM 3734 C CA . ASP B 1 235 ? 2.703 18.078 23.625 1 96.38 235 ASP B CA 1
ATOM 3735 C C . ASP B 1 235 ? 3.191 16.703 23.125 1 96.38 235 ASP B C 1
ATOM 3737 O O . ASP B 1 235 ? 3.424 15.805 23.938 1 96.38 235 ASP B O 1
ATOM 3741 N N . SER B 1 236 ? 3.367 16.562 21.844 1 96.69 236 SER B N 1
ATOM 3742 C CA . SER B 1 236 ? 3.783 15.273 21.297 1 96.69 236 SER B CA 1
ATOM 3743 C C . SER B 1 236 ? 5.27 15.273 20.953 1 96.69 236 SER B C 1
ATOM 3745 O O . SER B 1 236 ? 5.746 14.383 20.25 1 96.69 236 SER B O 1
ATOM 3747 N N . ARG B 1 237 ? 6.051 16.281 21.375 1 96.62 237 ARG B N 1
ATOM 3748 C CA . ARG B 1 237 ? 7.477 16.359 21.094 1 96.62 237 ARG B CA 1
ATOM 3749 C C . ARG B 1 237 ? 8.188 15.062 21.469 1 96.62 237 ARG B C 1
ATOM 3751 O O . ARG B 1 237 ? 7.93 14.492 22.531 1 96.62 237 ARG B O 1
ATOM 3758 N N . GLY B 1 238 ? 9 14.609 20.531 1 95.81 238 GLY B N 1
ATOM 3759 C CA . GLY B 1 238 ? 9.812 13.43 20.781 1 95.81 238 GLY B CA 1
ATOM 3760 C C . GLY B 1 238 ? 9.117 12.133 20.406 1 95.81 238 GLY B C 1
ATOM 3761 O O . GLY B 1 238 ? 9.75 11.078 20.359 1 95.81 238 GLY B O 1
ATOM 3762 N N . ARG B 1 239 ? 7.82 12.188 20.062 1 97.5 239 ARG B N 1
ATOM 3763 C CA . ARG B 1 239 ? 7.059 11 19.672 1 97.5 239 ARG B CA 1
ATOM 3764 C C . ARG B 1 239 ? 6.941 10.906 18.156 1 97.5 239 ARG B C 1
ATOM 3766 O O . ARG B 1 239 ? 6.207 11.672 17.531 1 97.5 239 ARG B O 1
ATOM 3773 N N . SER B 1 240 ? 7.676 10 17.609 1 98.62 240 SER B N 1
ATOM 3774 C CA . SER B 1 240 ? 7.703 9.836 16.156 1 98.62 240 SER B CA 1
ATOM 3775 C C . SER B 1 240 ? 7.559 8.375 15.766 1 98.62 240 SER B C 1
ATOM 3777 O O . SER B 1 240 ? 8.102 7.488 16.422 1 98.62 240 SER B O 1
ATOM 3779 N N . GLY B 1 241 ? 6.816 8.109 14.711 1 98.75 241 GLY B N 1
ATOM 3780 C CA . GLY B 1 241 ? 6.668 6.77 14.172 1 98.75 241 GLY B CA 1
ATOM 3781 C C . GLY B 1 241 ? 5.516 6 14.789 1 98.75 241 GLY B C 1
ATOM 3782 O O . GLY B 1 241 ? 5.418 4.781 14.633 1 98.75 241 GLY B O 1
ATOM 3783 N N . GLU B 1 242 ? 4.645 6.656 15.477 1 98.56 242 GLU B N 1
ATOM 3784 C CA . GLU B 1 242 ? 3.545 5.992 16.172 1 98.56 242 GLU B CA 1
ATOM 3785 C C . GLU B 1 242 ? 2.318 5.871 15.266 1 98.56 242 GLU B C 1
ATOM 3787 O O . GLU B 1 242 ? 2.045 6.762 14.461 1 98.56 242 GLU B O 1
ATOM 3792 N N . VAL B 1 243 ? 1.67 4.816 15.375 1 98.69 243 VAL B N 1
ATOM 3793 C CA . VAL B 1 243 ? 0.357 4.57 14.781 1 98.69 243 VAL B CA 1
ATOM 3794 C C . VAL B 1 243 ? -0.707 4.559 15.883 1 98.69 243 VAL B C 1
ATOM 3796 O O . VAL B 1 243 ? -0.708 3.678 16.75 1 98.69 243 VAL B O 1
ATOM 3799 N N . VAL B 1 244 ? -1.588 5.512 15.844 1 98.12 244 VAL B N 1
ATOM 3800 C CA . VAL B 1 244 ? -2.553 5.719 16.922 1 98.12 244 VAL B CA 1
ATOM 3801 C C . VAL B 1 244 ? -3.963 5.434 16.406 1 98.12 244 VAL B C 1
ATOM 3803 O O . VAL B 1 244 ? -4.477 6.148 15.547 1 98.12 244 VAL B O 1
ATOM 3806 N N . GLU B 1 245 ? -4.582 4.438 16.922 1 97.81 245 GLU B N 1
ATOM 3807 C CA . GLU B 1 245 ? -5.961 4.105 16.578 1 97.81 245 GLU B CA 1
ATOM 3808 C C . GLU B 1 245 ? -6.922 4.582 17.672 1 97.81 245 GLU B C 1
ATOM 3810 O O . GLU B 1 245 ? -6.781 4.223 18.828 1 97.81 245 GLU B O 1
ATOM 3815 N N . LEU B 1 246 ? -7.902 5.32 17.219 1 96.5 246 LEU B N 1
ATOM 3816 C CA . LEU B 1 246 ? -8.867 5.859 18.172 1 96.5 246 LEU B CA 1
ATOM 3817 C C . LEU B 1 246 ? -10.227 5.199 18.016 1 96.5 246 LEU B C 1
ATOM 3819 O O . LEU B 1 246 ? -10.539 4.676 16.938 1 96.5 246 LEU B O 1
ATOM 3823 N N . ASP B 1 247 ? -10.93 5.113 18.984 1 94.88 247 ASP B N 1
ATOM 3824 C CA . ASP B 1 247 ? -12.375 4.891 19.031 1 94.88 247 ASP B CA 1
ATOM 3825 C C . ASP B 1 247 ? -13.047 5.863 20 1 94.88 247 ASP B C 1
ATOM 3827 O O . ASP B 1 247 ? -12.992 5.672 21.219 1 94.88 247 ASP B O 1
ATOM 3831 N N . LEU B 1 248 ? -13.586 6.895 19.406 1 93.75 248 LEU B N 1
ATOM 3832 C CA . LEU B 1 248 ? -14.102 8 20.203 1 93.75 248 LEU B CA 1
ATOM 3833 C C . LEU B 1 248 ? -15.594 7.844 20.453 1 93.75 248 LEU B C 1
ATOM 3835 O O . LEU B 1 248 ? -16.25 8.781 20.922 1 93.75 248 LEU B O 1
ATOM 3839 N N . ARG B 1 249 ? -16.203 6.668 20 1 91.5 249 ARG B N 1
ATOM 3840 C CA . ARG B 1 249 ? -17.609 6.398 20.266 1 91.5 249 ARG B CA 1
ATOM 3841 C C . ARG B 1 249 ? -17.875 6.227 21.766 1 91.5 249 ARG B C 1
ATOM 3843 O O . ARG B 1 249 ? -17.031 5.695 22.484 1 91.5 249 ARG B O 1
ATOM 3850 N N . LYS B 1 250 ? -18.906 6.863 22.188 1 80.31 250 LYS B N 1
ATOM 3851 C CA . LYS B 1 250 ? -19.328 6.695 23.578 1 80.31 250 LYS B CA 1
ATOM 3852 C C . LYS B 1 250 ? -19.703 5.246 23.859 1 80.31 250 LYS B C 1
ATOM 3854 O O . LYS B 1 250 ? -20.266 4.562 23 1 80.31 250 LYS B O 1
ATOM 3859 N N . PRO B 1 251 ? -19.109 4.879 24.953 1 71.56 251 PRO B N 1
ATOM 3860 C CA . PRO B 1 251 ? -19.531 3.512 25.281 1 71.56 251 PRO B CA 1
ATOM 3861 C C . PRO B 1 251 ? -21.047 3.322 25.203 1 71.56 251 PRO B C 1
ATOM 3863 O O . PRO B 1 251 ? -21.797 4.254 25.484 1 71.56 251 PRO B O 1
ATOM 3866 N N . ARG B 1 252 ? -21.484 2.355 24.391 1 58 252 ARG B N 1
ATOM 3867 C CA . ARG B 1 252 ? -22.891 2.012 24.406 1 58 252 ARG B CA 1
ATOM 3868 C C . ARG B 1 252 ? -23.406 1.773 25.828 1 58 252 ARG B C 1
ATOM 3870 O O . ARG B 1 252 ? -22.734 1.11 26.625 1 58 252 ARG B O 1
ATOM 3877 N N . GLY B 1 253 ? -23.953 2.803 26.484 1 42 253 GLY B N 1
ATOM 3878 C CA . GLY B 1 253 ? -24.594 2.553 27.766 1 42 253 GLY B CA 1
ATOM 3879 C C . GLY B 1 253 ? -25.406 1.271 27.781 1 42 253 GLY B C 1
ATOM 3880 O O . GLY B 1 253 ? -25.828 0.782 26.734 1 42 253 GLY B O 1
#

pLDDT: mean 96.18, std 7.27, range [39.88, 99.0]

InterPro domains:
  IPR002347 Short-chain dehydrogenase/reductase SDR [PF00106] (15-209)
  IPR002347 Short-chain dehydrogenase/reductase SDR [PR00081] (16-33)
  IPR002347 Short-chain dehydrogenase/reductase SDR [PR00081] (167-186)
  IPR002347 Short-chain dehydrogenase/reductase SDR [PR00081] (189-206)
  IPR036291 NAD(P)-binding domain superfamily [SSF51735] (12-248)

Secondary structure (DSSP, 8-state):
--------TTTTTT-EEEEESTTSHHHHHHHHHHHHTT-EEEEEES-HHHHHHHHHHHHHTTPPPPEEEE--TTT--HHHHHHHHHHHHHHHS---EEEE----------GGG--HHHHHHHHIIIIIHHHHHHHHHHHHHHHSSSEEEEEE--HHHHS--TT-HHHHHHHTHHHHHHHHHHHHTTT-TTEEEEEEE--SBSSHHHHHH-TTS-GGGSB-HHHHHHHHHHHHSGGGTT--SEEEE---PPP--/--------TTTTTT-EEEEESTTSHHHHHHHHHHHHTT-EEEEEES-HHHHHHHHHHHHHTTPPPPEEEE--TTT--HHHHHHHHHHHHHHHS---EEEE----------GGG--HHHHHHHHIIIIIHHHHHHHHHHHHHHHSSSEEEEEE--HHHHS--TT-HHHHHHHTHHHHHHHHHHHHTTT-TTEEEEEEE--SBS-HHHHHH-TTS-GGGSB-HHHHHHHHHHHHSGGGTT--SEEEE---PPP--

Organism: Chromobacterium violaceum (strain ATCC 12472 / DSM 30191 / JCM 1249 / CCUG 213 / NBRC 12614 / NCIMB 9131 / NCTC 9757 / MK) (NCBI:txid243365)

Nearest PDB structures (foldseek):
  3i1j-assembly1_B  TM=9.672E-01  e=5.103E-27  Pseudomonas syringae pv. tomato
  3gy0-assembly1_A-2  TM=9.745E-01  e=7.791E-27  Shigella flexneri
  3i1j-assembly1_A  TM=9.651E-01  e=1.342E-26  Pseudomonas syringae pv. tomato
  3e9q-assembly1_A  TM=9.547E-01  e=1.054E-26  Shigella flexneri 2a str. 301
  3f5q-assembly2_A  TM=9.664E-01  e=4.473E-25  Escherichia coli O6